Protein AF-0000000084336045 (afdb_homodimer)

pLDDT: mean 86.1, std 11.25, range [41.09, 97.94]

Organism: NCBI:txid1302689

Solvent-accessible surface area (backbone atoms only — not comparable to full-atom values): 31825 Å² total; per-residue (Å²): 137,50,75,64,51,48,49,53,50,50,34,26,65,73,60,34,27,59,60,56,19,11,59,72,66,72,50,53,43,67,58,47,51,48,48,50,49,48,50,22,60,73,71,69,41,64,38,61,44,76,53,103,82,46,47,42,69,30,74,57,23,50,52,48,48,51,47,45,40,50,47,52,50,49,50,53,40,48,52,51,57,68,65,42,56,100,59,67,51,50,79,46,38,34,30,22,31,60,71,47,48,38,71,44,40,46,60,52,52,55,54,44,44,71,78,34,69,56,38,48,77,42,75,44,67,46,48,52,68,58,40,54,48,29,34,75,58,61,72,21,61,27,28,45,35,66,59,80,77,93,48,91,55,52,39,74,42,76,59,45,80,40,47,34,22,38,35,32,16,57,86,42,70,53,69,73,56,46,73,67,39,88,72,25,37,34,42,32,52,56,90,72,37,67,48,41,55,48,45,54,50,52,36,47,75,72,69,48,84,71,64,44,79,46,68,41,76,31,70,62,31,40,49,43,33,20,43,66,49,65,25,33,36,48,46,51,44,65,58,40,64,72,73,43,62,89,48,57,58,38,77,40,83,52,57,70,86,79,13,51,47,41,36,24,41,33,32,64,57,80,54,89,72,47,69,54,54,48,57,56,52,44,54,54,34,72,87,42,15,71,75,68,68,73,104,138,50,76,64,52,49,49,52,50,48,34,25,66,72,60,35,26,58,60,55,19,10,59,74,65,71,49,52,42,67,55,48,53,49,48,49,50,49,52,20,59,73,71,70,42,65,38,61,44,77,53,103,82,48,48,42,69,29,72,58,23,50,52,48,49,53,46,45,40,50,47,51,50,49,50,51,40,48,50,52,58,66,65,44,55,100,58,64,51,49,78,44,39,35,29,22,30,60,71,48,46,41,72,44,40,48,60,51,52,54,53,45,44,70,76,33,66,54,39,48,78,44,75,44,67,47,47,53,69,59,39,53,49,29,35,75,60,60,72,21,61,25,26,44,36,66,58,81,78,91,48,92,56,52,42,74,42,76,59,46,82,39,48,34,23,38,35,34,17,57,86,43,69,53,70,74,56,46,72,66,38,89,72,25,36,36,40,31,53,56,92,73,38,66,48,42,53,47,44,53,52,52,36,46,76,71,70,48,84,72,62,43,79,46,70,41,77,32,70,63,32,41,50,42,33,20,43,68,49,65,24,33,36,48,47,51,44,65,57,41,64,74,74,45,62,89,48,57,59,38,80,40,83,53,58,70,86,77,12,50,45,40,37,23,41,35,32,64,58,81,52,90,72,45,69,54,54,50,57,57,52,45,55,54,32,71,84,41,17,71,74,68,67,74,106

Radius of gyration: 26.98 Å; Cα contacts (8 Å, |Δi|>4): 983; chains: 2; bounding box: 58×77×70 Å

InterPro domains:
  IPR000847 LysR, HTH, N-terminal domain [PF00126] (4-62)
  IPR000847 LysR, HTH, N-terminal domain [PR00039] (18-29)
  IPR000847 LysR, HTH, N-terminal domain [PR00039] (29-39)
  IPR000847 LysR, HTH, N-terminal domain [PR00039] (39-50)
  IPR000847 LysR, HTH, N-terminal domain [PS50931] (1-58)
  IPR005119 LysR, substrate-binding [PF03466] (89-283)
  IPR036388 Winged helix-like DNA-binding domain superfam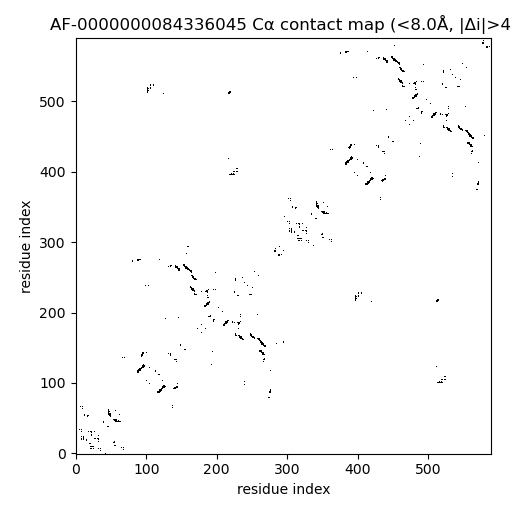ily [G3DSA:1.10.10.10] (1-88)
  IPR036390 Winged helix DNA-binding domain superfamily [SSF46785] (1-110)

Foldseek 3Di:
DDLLLLQLLVLCAVVQDLCRSCVVSVHHSVVSVVSQVVVCVVVVHHQWDDDPVTTHGDPVVVVSLLVNLVVVVVVQQCVCVVVDDVAAAEEAEEEEADVCVVPAVVVVVVVCCVVHVRYHYHYDHDFQVVRVVCQSSNVHQKYKHWDDDDDPQKDKDWFDKFFKWKKAFLPDDDPVVLLPDVAAEEEEADPRHPFVVLVCVVNVVVVHNGHHYDHDDDPVVRLVCRNVGNHMGMDTPCCCVPPPVVGRMDIHGDDPVSTMIIIMMMGGRVDDDRPSVVVSVVCRPPVNVVVPVSD/DDLLLLQLLVLCAVVQDLCRSCVVSVHHSVVSVVSQVVVCVVVVHHQWDDDPVTTHGDPVVVVSLLVNLVVVVVVQLCVCVVVDDVAAAEEAEEEEADVCVVPAVVVVVVVCCVVHVRYHYHYDHDFQVVRVVCQSSNVHQKYKHWDDDDDPQKDKDWFDKFFKWKKAFLPDDDPVVLLPDVAAEEEEADPRHPFVVLVCVVNVVVVHNGHHYDHDDDPVVRLVCRNVGNHMGMDTPCCCVPPPVVGRMDTHGDDPVSTMIIIMMMGGRVDDDRPSVVVSVVCRPPVNVVVPVSD

Nearest PDB structures (foldseek):
  5tpi-assembly1_A-2  TM=8.859E-01  e=1.187E-18  Klebsiella pneumoniae subsp. pneumoniae MGH 78578
  5y2v-assembly1_C  TM=5.532E-01  e=4.255E-21  Synechocystis sp. PCC 6803 substr. Kazusa
  3k1n-assembly1_A  TM=5.751E-01  e=1.312E-20  Acinetobacter baylyi ADP1
  3k1m-assembly1_B  TM=5.662E-01  e=1.329E-19  Acinetobacter baylyi ADP1
  6l33-assembly2_C  TM=7.704E-01  e=1.468E-11  Pseudomonas aeruginosa

Structure (mmCIF, N/CA/C/O backbone):
data_AF-0000000084336045-model_v1
#
loop_
_entity.id
_entity.type
_entity.pdbx_description
1 polymer 'HTH lysR-type domain-containing protein'
#
loop_
_atom_site.group_PDB
_atom_site.id
_atom_site.type_symbol
_atom_site.label_atom_id
_atom_site.label_alt_id
_atom_site.label_comp_id
_atom_site.label_asym_id
_atom_site.label_entity_id
_atom_site.label_seq_id
_atom_site.pdbx_PDB_ins_code
_atom_site.Cartn_x
_atom_site.Cartn_y
_atom_site.Cartn_z
_atom_site.occupancy
_atom_site.B_iso_or_equiv
_atom_site.auth_seq_id
_atom_site.auth_comp_id
_atom_site.auth_asym_id
_atom_site.auth_atom_id
_atom_site.pdbx_PDB_model_num
ATOM 1 N N . MET A 1 1 ? 16.078 15.875 35.781 1 68.75 1 MET A N 1
ATOM 2 C CA . MET A 1 1 ? 15.703 15.586 34.406 1 68.75 1 MET A CA 1
ATOM 3 C C . MET A 1 1 ? 15.703 16.859 33.562 1 68.75 1 MET A C 1
ATOM 5 O O . MET A 1 1 ? 15.25 17.906 34 1 68.75 1 MET A O 1
ATOM 9 N N . ASN A 1 2 ? 16.453 16.859 32.562 1 67.81 2 ASN A N 1
ATOM 10 C CA . ASN A 1 2 ? 16.406 17.984 31.625 1 67.81 2 ASN A CA 1
ATOM 11 C C . ASN A 1 2 ? 15.984 17.531 30.219 1 67.81 2 ASN A C 1
ATOM 13 O O . ASN A 1 2 ? 15.742 16.344 29.984 1 67.81 2 ASN A O 1
ATOM 17 N N . THR A 1 3 ? 15.789 18.562 29.359 1 73.56 3 THR A N 1
ATOM 18 C CA . THR A 1 3 ? 15.273 18.266 28.031 1 73.56 3 THR A CA 1
ATOM 19 C C . THR A 1 3 ? 16.203 17.328 27.266 1 73.56 3 THR A C 1
ATOM 21 O O . THR A 1 3 ? 15.758 16.531 26.438 1 73.56 3 THR A O 1
ATOM 24 N N . ASN A 1 4 ? 17.406 17.453 27.641 1 77.62 4 ASN A N 1
ATOM 25 C CA . ASN A 1 4 ? 18.375 16.578 26.984 1 77.62 4 ASN A CA 1
ATOM 26 C C . ASN A 1 4 ? 18.203 15.125 27.422 1 77.62 4 ASN A C 1
ATOM 28 O O . ASN A 1 4 ? 18.375 14.211 26.625 1 77.62 4 ASN A O 1
ATOM 32 N N . ASP A 1 5 ? 17.891 14.984 28.672 1 80.88 5 ASP A N 1
ATOM 33 C CA . ASP A 1 5 ? 17.625 13.641 29.172 1 80.88 5 ASP A CA 1
ATOM 34 C C . ASP A 1 5 ? 16.484 12.984 28.422 1 80.88 5 ASP A C 1
ATOM 36 O O . ASP A 1 5 ? 16.547 11.805 28.078 1 80.88 5 ASP A O 1
ATOM 40 N N . LEU A 1 6 ? 15.539 13.766 28.156 1 82.38 6 LEU A N 1
ATOM 41 C CA . LEU A 1 6 ? 14.367 13.25 27.453 1 82.38 6 LEU A CA 1
ATOM 42 C C . LEU A 1 6 ? 14.719 12.898 26.016 1 82.38 6 LEU A C 1
ATOM 44 O O . LEU A 1 6 ? 14.227 11.906 25.469 1 82.38 6 LEU A O 1
ATOM 48 N N . LYS A 1 7 ? 15.555 13.633 25.469 1 84.56 7 LYS A N 1
ATOM 49 C CA . LYS A 1 7 ? 16 13.352 24.109 1 84.56 7 LYS A CA 1
ATOM 50 C C . LYS A 1 7 ? 16.797 12.047 24.047 1 84.56 7 LYS A C 1
ATOM 52 O O . LYS A 1 7 ? 16.641 11.266 23.109 1 84.56 7 LYS A O 1
ATOM 57 N N . ILE A 1 8 ? 17.625 11.914 25.016 1 86.44 8 ILE A N 1
ATOM 58 C CA . ILE A 1 8 ? 18.422 10.688 25.109 1 86.44 8 ILE A CA 1
ATOM 59 C C . ILE A 1 8 ? 17.484 9.484 25.25 1 86.44 8 ILE A C 1
ATOM 61 O O . ILE A 1 8 ? 17.656 8.469 24.578 1 86.44 8 ILE A O 1
ATOM 65 N N . PHE A 1 9 ? 16.5 9.641 26.062 1 90.25 9 PHE A N 1
ATOM 66 C CA . PHE A 1 9 ? 15.492 8.609 26.297 1 90.25 9 PHE A CA 1
ATOM 67 C C . PHE A 1 9 ? 14.781 8.258 24.984 1 90.25 9 PHE A C 1
ATOM 69 O O . PHE A 1 9 ? 14.641 7.078 24.656 1 90.25 9 PHE A O 1
ATOM 76 N N . GLU A 1 10 ? 14.398 9.219 24.312 1 87.12 10 GLU A N 1
ATOM 77 C CA . GLU A 1 10 ? 13.711 9.016 23.047 1 87.12 10 GLU A CA 1
ATOM 78 C C . GLU A 1 10 ? 14.609 8.32 22.031 1 87.12 10 GLU A C 1
ATOM 80 O O . GLU A 1 10 ? 14.156 7.461 21.266 1 87.12 10 GLU A O 1
ATOM 85 N N . ALA A 1 11 ? 15.812 8.695 22 1 88.31 11 ALA A N 1
ATOM 86 C CA . ALA A 1 11 ? 16.781 8.102 21.078 1 88.31 11 ALA A CA 1
ATOM 87 C C . ALA A 1 11 ? 16.953 6.609 21.328 1 88.31 11 ALA A C 1
ATOM 89 O O . ALA A 1 11 ? 17.016 5.812 20.391 1 88.31 11 ALA A O 1
ATOM 90 N N . VAL A 1 12 ? 16.969 6.309 22.562 1 90.75 12 VAL A N 1
ATOM 91 C CA . VAL A 1 12 ? 17.109 4.898 22.922 1 90.75 12 VAL A CA 1
ATOM 92 C C . VAL A 1 12 ? 15.852 4.141 22.516 1 90.75 12 VAL A C 1
ATOM 94 O O . VAL A 1 12 ? 15.93 3.053 21.938 1 90.75 12 VAL A O 1
ATOM 97 N N . ALA A 1 13 ? 14.758 4.727 22.781 1 89 13 ALA A N 1
ATOM 98 C CA . ALA A 1 13 ? 13.477 4.09 22.484 1 89 13 ALA A CA 1
ATOM 99 C C . ALA A 1 13 ? 13.305 3.875 20.984 1 89 13 ALA A C 1
ATOM 101 O O . ALA A 1 13 ? 12.828 2.824 20.547 1 89 13 ALA A O 1
ATOM 102 N N . THR A 1 14 ? 13.672 4.859 20.266 1 84.81 14 THR A N 1
ATOM 103 C CA . THR A 1 14 ? 13.5 4.844 18.828 1 84.81 14 THR A CA 1
ATOM 104 C C . THR A 1 14 ? 14.484 3.879 18.172 1 84.81 14 THR A C 1
ATOM 106 O O . THR A 1 14 ? 14.125 3.127 17.266 1 84.81 14 THR A O 1
ATOM 109 N N . SER A 1 15 ? 15.68 3.863 18.688 1 85.31 15 SER A N 1
ATOM 110 C CA . SER A 1 15 ? 16.734 3.068 18.062 1 85.31 15 SER A CA 1
ATOM 111 C C . SER A 1 15 ? 16.734 1.641 18.594 1 85.31 15 SER A C 1
ATOM 113 O O . SER A 1 15 ? 17.312 0.742 17.969 1 85.31 15 SER A O 1
ATOM 115 N N . GLY A 1 16 ? 16.156 1.485 19.734 1 88.19 16 GLY A N 1
ATOM 116 C CA . GLY A 1 16 ? 16.156 0.189 20.391 1 88.19 16 GLY A CA 1
ATOM 117 C C . GLY A 1 16 ? 17.531 -0.244 20.859 1 88.19 16 GLY A C 1
ATOM 118 O O . GLY A 1 16 ? 17.781 -1.439 21.016 1 88.19 16 GLY A O 1
ATOM 119 N N . SER A 1 17 ? 18.422 0.694 20.891 1 89.69 17 SER A N 1
ATOM 120 C CA . SER A 1 17 ? 19.797 0.393 21.266 1 89.69 17 SER A CA 1
ATOM 121 C C . SER A 1 17 ? 20.453 1.573 21.969 1 89.69 17 SER A C 1
ATOM 123 O O . SER A 1 17 ? 20.328 2.717 21.531 1 89.69 17 SER A O 1
ATOM 125 N N . PHE A 1 18 ? 21.203 1.183 23.016 1 89.94 18 PHE A N 1
ATOM 126 C CA . PHE A 1 18 ? 21.906 2.217 23.766 1 89.94 18 PHE A CA 1
ATOM 127 C C . PHE A 1 18 ? 23.094 2.74 22.969 1 89.94 18 PHE A C 1
ATOM 129 O O . PHE A 1 18 ? 23.375 3.939 22.984 1 89.94 18 PHE A O 1
ATOM 136 N N . THR A 1 19 ? 23.625 1.823 22.25 1 89.06 19 THR A N 1
ATOM 137 C CA . THR A 1 19 ? 24.781 2.205 21.453 1 89.06 19 THR A CA 1
ATOM 138 C C . THR A 1 19 ? 24.375 3.08 20.281 1 89.06 19 THR A C 1
ATOM 140 O O . THR A 1 19 ? 25.016 4.098 20 1 89.06 19 THR A O 1
ATOM 143 N N . LYS A 1 20 ? 23.328 2.734 19.672 1 89.44 20 LYS A N 1
ATOM 144 C CA . LYS A 1 20 ? 22.844 3.514 18.547 1 89.44 20 LYS A CA 1
ATOM 145 C C . LYS A 1 20 ? 22.344 4.887 18.984 1 89.44 20 LYS A C 1
ATOM 147 O O . LYS A 1 20 ? 22.547 5.883 18.281 1 89.44 20 LYS A O 1
ATOM 152 N N . ALA A 1 21 ? 21.781 4.836 20.062 1 91.12 21 ALA A N 1
ATOM 153 C CA . ALA A 1 21 ? 21.297 6.098 20.609 1 91.12 21 ALA A CA 1
ATOM 154 C C . ALA A 1 21 ? 22.453 7.039 20.922 1 91.12 21 ALA A C 1
ATOM 156 O O . ALA A 1 21 ? 22.359 8.242 20.688 1 91.12 21 ALA A O 1
ATOM 157 N N . ALA A 1 22 ? 23.516 6.516 21.406 1 90.94 22 ALA A N 1
ATOM 158 C CA . ALA A 1 22 ? 24.688 7.324 21.703 1 90.94 22 ALA A CA 1
ATOM 159 C C . ALA A 1 22 ? 25.25 7.977 20.453 1 90.94 22 ALA A C 1
ATOM 161 O O . ALA A 1 22 ? 25.562 9.172 20.438 1 90.94 22 ALA A O 1
ATOM 162 N N . ALA A 1 23 ? 25.281 7.219 19.469 1 88 23 ALA A N 1
ATOM 163 C CA . ALA A 1 23 ? 25.766 7.73 18.188 1 88 23 ALA A CA 1
ATOM 164 C C . ALA A 1 23 ? 24.859 8.844 17.672 1 88 23 ALA A C 1
ATOM 166 O O . ALA A 1 23 ? 25.328 9.898 17.25 1 88 23 ALA A O 1
ATOM 167 N N . ALA A 1 24 ? 23.625 8.641 17.859 1 83.88 24 ALA A N 1
ATOM 168 C CA . ALA A 1 24 ? 22.641 9.594 17.359 1 83.88 24 ALA A CA 1
ATOM 169 C C . ALA A 1 24 ? 22.688 10.898 18.172 1 83.88 24 ALA A C 1
ATOM 171 O O . ALA A 1 24 ? 22.438 11.977 17.625 1 83.88 24 ALA A O 1
ATOM 172 N N . MET A 1 25 ? 23.047 10.758 19.312 1 85.44 25 MET A N 1
ATOM 173 C CA . MET A 1 25 ? 23.031 11.906 20.219 1 85.44 25 MET A CA 1
ATOM 174 C C . MET A 1 25 ? 24.422 12.523 20.328 1 85.44 25 MET A C 1
ATOM 176 O O . MET A 1 25 ? 24.641 13.445 21.125 1 85.44 25 MET A O 1
ATOM 180 N N . PHE A 1 26 ? 25.281 11.906 19.516 1 88.19 26 PHE A N 1
ATOM 181 C CA . PHE A 1 26 ? 26.656 12.391 19.484 1 88.19 26 PHE A CA 1
ATOM 182 C C . PHE A 1 26 ? 27.266 12.367 20.875 1 88.19 26 PHE A C 1
ATOM 184 O O . PHE A 1 26 ? 27.844 13.359 21.312 1 88.19 26 PHE A O 1
ATOM 191 N N . THR A 1 27 ? 27.109 11.312 21.531 1 88.12 27 THR A N 1
ATOM 192 C CA . THR A 1 27 ? 27.672 11.109 22.859 1 88.12 27 THR A CA 1
ATOM 193 C C . THR A 1 27 ? 28.156 9.672 23.016 1 88.12 27 THR A C 1
ATOM 195 O O . THR A 1 27 ? 28.219 8.914 22.047 1 88.12 27 THR A O 1
ATOM 198 N N . VAL A 1 28 ? 28.734 9.391 24.156 1 87.94 28 VAL A N 1
ATOM 199 C CA . VAL A 1 28 ? 29.25 8.047 24.422 1 87.94 28 VAL A CA 1
ATOM 200 C C . VAL A 1 28 ? 28.172 7.211 25.109 1 87.94 28 VAL A C 1
ATOM 202 O O . VAL A 1 28 ? 27.297 7.75 25.797 1 87.94 28 VAL A O 1
ATOM 205 N N . GLN A 1 29 ? 28.234 5.91 24.891 1 91.06 29 GLN A N 1
ATOM 206 C CA . GLN A 1 29 ? 27.234 4.984 25.406 1 91.06 29 GLN A CA 1
ATOM 207 C C . GLN A 1 29 ? 27.141 5.059 26.922 1 91.06 29 GLN A C 1
ATOM 209 O O . GLN A 1 29 ? 26.047 4.934 27.5 1 91.06 29 GLN A O 1
ATOM 214 N N . SER A 1 30 ? 28.219 5.258 27.547 1 91.38 30 SER A N 1
ATOM 215 C CA . SER A 1 30 ? 28.219 5.352 29 1 91.38 30 SER A CA 1
ATOM 216 C C . SER A 1 30 ? 27.359 6.516 29.484 1 91.38 30 SER A C 1
ATOM 218 O O . SER A 1 30 ? 26.688 6.406 30.516 1 91.38 30 SER A O 1
ATOM 220 N N . ASN A 1 31 ? 27.469 7.551 28.781 1 88.69 31 ASN A N 1
ATOM 221 C CA . ASN A 1 31 ? 26.641 8.703 29.109 1 88.69 31 ASN A CA 1
ATOM 222 C C . ASN A 1 31 ? 25.156 8.398 28.953 1 88.69 31 ASN A C 1
ATOM 224 O O . ASN A 1 31 ? 24.344 8.75 29.812 1 88.69 31 ASN A O 1
ATOM 228 N N . VAL A 1 32 ? 24.828 7.742 27.875 1 92.69 32 VAL A N 1
ATOM 229 C CA . VAL A 1 32 ? 23.453 7.359 27.609 1 92.69 32 VAL A CA 1
ATOM 230 C C . VAL A 1 32 ? 22.953 6.445 28.734 1 92.69 32 VAL A C 1
ATOM 232 O O . VAL A 1 32 ? 21.859 6.645 29.266 1 92.69 32 VAL A O 1
ATOM 235 N N . THR A 1 33 ? 23.734 5.508 29.109 1 91.5 33 THR A N 1
ATOM 236 C CA . THR A 1 33 ? 23.391 4.559 30.172 1 91.5 33 THR A CA 1
ATOM 237 C C . THR A 1 33 ? 23.172 5.277 31.5 1 91.5 33 THR A C 1
ATOM 239 O O . THR A 1 33 ? 22.188 5.023 32.188 1 91.5 33 THR A O 1
ATOM 242 N N . ALA A 1 34 ? 24.047 6.16 31.781 1 90.94 34 ALA A N 1
ATOM 243 C CA . ALA A 1 34 ? 23.984 6.906 33.031 1 90.94 34 ALA A CA 1
ATOM 244 C C . ALA A 1 34 ? 22.734 7.773 33.094 1 90.94 34 ALA A C 1
ATOM 246 O O . ALA A 1 34 ? 22.062 7.848 34.125 1 90.94 34 ALA A O 1
ATOM 247 N N . ARG A 1 35 ? 22.531 8.414 32.031 1 90.25 35 ARG A N 1
ATOM 248 C CA . ARG A 1 35 ? 21.391 9.312 31.969 1 90.25 35 ARG A CA 1
ATOM 249 C C . ARG A 1 35 ? 20.078 8.539 32.094 1 90.25 35 ARG A C 1
ATOM 251 O O . ARG A 1 35 ? 19.141 8.984 32.75 1 90.25 35 ARG A O 1
ATOM 258 N N . ILE A 1 36 ? 20.016 7.418 31.453 1 92.44 36 ILE A N 1
ATOM 259 C CA . ILE A 1 36 ? 18.828 6.582 31.531 1 92.44 36 ILE A CA 1
ATOM 260 C C . ILE A 1 36 ? 18.641 6.086 32.969 1 92.44 36 ILE A C 1
ATOM 262 O O . ILE A 1 36 ? 17.531 6.082 33.5 1 92.44 36 ILE A O 1
ATOM 266 N N . LYS A 1 37 ? 19.688 5.68 33.531 1 90.31 37 LYS A N 1
ATOM 267 C CA . LYS A 1 37 ? 19.625 5.246 34.906 1 90.31 37 LYS A CA 1
ATOM 268 C C . LYS A 1 37 ? 19.141 6.367 35.812 1 90.31 37 LYS A C 1
ATOM 270 O O . LYS A 1 37 ? 18.328 6.137 36.719 1 90.31 37 LYS A O 1
ATOM 275 N N . SER A 1 38 ? 19.672 7.484 35.594 1 87.44 38 SER A N 1
ATOM 276 C CA . SER A 1 38 ? 19.25 8.648 36.375 1 87.44 38 SER A CA 1
ATOM 277 C C . SER A 1 38 ? 17.75 8.906 36.188 1 87.44 38 SER A C 1
ATOM 279 O O . SER A 1 38 ? 17.062 9.188 37.188 1 87.44 38 SER A O 1
ATOM 281 N N . LEU A 1 39 ? 17.266 8.867 35.031 1 87 39 LEU A N 1
ATOM 282 C CA . LEU A 1 39 ? 15.852 9.047 34.75 1 87 39 LEU A CA 1
ATOM 283 C C . LEU A 1 39 ? 15.023 7.98 35.469 1 87 39 LEU A C 1
ATOM 285 O O . LEU A 1 39 ? 13.977 8.281 36.031 1 87 39 LEU A O 1
ATOM 289 N N . GLU A 1 40 ? 15.516 6.738 35.406 1 89.56 40 GLU A N 1
ATOM 290 C CA . GLU A 1 40 ? 14.812 5.637 36.062 1 89.56 40 GLU A CA 1
ATOM 291 C C . GLU A 1 40 ? 14.758 5.836 37.594 1 89.56 40 GLU A C 1
ATOM 293 O O . GLU A 1 40 ? 13.742 5.551 38.219 1 89.56 40 GLU A O 1
ATOM 298 N N . GLU A 1 41 ? 15.805 6.328 38.125 1 85.44 41 GLU A N 1
ATOM 299 C CA . GLU A 1 41 ? 15.859 6.641 39.531 1 85.44 41 GLU A CA 1
ATOM 300 C C . GLU A 1 41 ? 14.898 7.773 39.875 1 85.44 41 GLU A C 1
ATOM 302 O O . GLU A 1 41 ? 14.18 7.699 40.906 1 85.44 41 GLU A O 1
ATOM 307 N N . GLU A 1 42 ? 14.961 8.742 39.094 1 83.12 42 GLU A N 1
ATOM 308 C CA . GLU A 1 42 ? 14.102 9.891 39.344 1 83.12 42 GLU A CA 1
ATOM 309 C C . GLU A 1 42 ? 12.625 9.492 39.281 1 83.12 42 GLU A C 1
ATOM 311 O O . GLU A 1 42 ? 11.836 9.945 40.125 1 83.12 42 GLU A O 1
ATOM 316 N N . PHE A 1 43 ? 12.273 8.68 38.375 1 84.38 43 PHE A N 1
ATOM 317 C CA . PHE A 1 43 ? 10.883 8.305 38.188 1 84.38 43 PHE A CA 1
ATOM 318 C C . PHE A 1 43 ? 10.539 7.066 39 1 84.38 43 PHE A C 1
ATOM 320 O O . PHE A 1 43 ? 9.367 6.691 39.094 1 84.38 43 PHE A O 1
ATOM 327 N N . GLY A 1 44 ? 11.516 6.422 39.531 1 85.19 44 GLY A N 1
ATOM 328 C CA . GLY A 1 44 ? 11.328 5.316 40.438 1 85.19 44 GLY A CA 1
ATOM 329 C C . GLY A 1 44 ? 10.938 4.023 39.75 1 85.19 44 GLY A C 1
ATOM 330 O O . GLY A 1 44 ? 10.289 3.162 40.344 1 85.19 44 GLY A O 1
ATOM 331 N N . THR A 1 45 ? 11.164 4.004 38.469 1 85.25 45 THR A N 1
ATOM 332 C CA . THR A 1 45 ? 10.82 2.807 37.719 1 85.25 45 THR A CA 1
ATOM 333 C C . THR A 1 45 ? 11.797 2.598 36.562 1 85.25 45 THR A C 1
ATOM 335 O O . THR A 1 45 ? 12.438 3.545 36.094 1 85.25 45 THR A O 1
ATOM 338 N N . GLU A 1 46 ? 11.906 1.332 36.188 1 90.31 46 GLU A N 1
ATOM 339 C CA . GLU A 1 46 ? 12.68 1.046 35 1 90.31 46 GLU A CA 1
ATOM 340 C C . GLU A 1 46 ? 11.93 1.485 33.719 1 90.31 46 GLU A C 1
ATOM 342 O O . GLU A 1 46 ? 10.711 1.328 33.656 1 90.31 46 GLU A O 1
ATOM 347 N N . LEU A 1 47 ? 12.711 2.061 32.844 1 91.12 47 LEU A N 1
ATOM 348 C CA . LEU A 1 47 ? 12.094 2.596 31.641 1 91.12 47 LEU A CA 1
ATOM 349 C C . LEU A 1 47 ? 12.305 1.651 30.469 1 91.12 47 LEU A C 1
ATOM 351 O O . LEU A 1 47 ? 11.57 1.707 29.484 1 91.12 47 LEU A O 1
ATOM 355 N N . PHE A 1 48 ? 13.359 0.838 30.594 1 92.81 48 PHE A N 1
ATOM 356 C CA . PHE A 1 48 ? 13.672 -0.121 29.547 1 92.81 48 PHE A CA 1
ATOM 357 C C . PHE A 1 48 ? 13.859 -1.518 30.125 1 92.81 48 PHE A C 1
ATOM 359 O O . PHE A 1 48 ? 14.367 -1.671 31.234 1 92.81 48 PHE A O 1
ATOM 366 N N . THR A 1 49 ? 13.281 -2.482 29.359 1 87.25 49 THR A N 1
ATOM 367 C CA . THR A 1 49 ? 13.711 -3.855 29.578 1 87.25 49 THR A CA 1
ATOM 368 C C . THR A 1 49 ? 14.906 -4.195 28.688 1 87.25 49 THR A C 1
ATOM 370 O O . THR A 1 49 ? 14.922 -3.861 27.516 1 87.25 49 THR A O 1
ATOM 373 N N . ARG A 1 50 ? 15.922 -4.574 29.359 1 78 50 ARG A N 1
ATOM 374 C CA . ARG A 1 50 ? 17.141 -4.891 28.641 1 78 50 ARG A CA 1
ATOM 375 C C . ARG A 1 50 ? 17.406 -6.391 28.641 1 78 50 ARG A C 1
ATOM 377 O O . ARG A 1 50 ? 17.469 -7.016 29.703 1 78 50 ARG A O 1
ATOM 384 N N . THR A 1 51 ? 17.078 -6.949 27.562 1 68.69 51 THR A N 1
ATOM 385 C CA . THR A 1 51 ? 17.547 -8.32 27.406 1 68.69 51 THR A CA 1
ATOM 386 C C . THR A 1 51 ? 18.781 -8.367 26.516 1 68.69 51 THR A C 1
ATOM 388 O O . THR A 1 51 ? 19.203 -7.34 25.984 1 68.69 51 THR A O 1
ATOM 391 N N . SER A 1 52 ? 19.609 -9.477 26.469 1 64 52 SER A N 1
ATOM 392 C CA . SER A 1 52 ? 20.812 -9.625 25.656 1 64 52 SER A CA 1
ATOM 393 C C . SER A 1 52 ? 20.531 -9.266 24.203 1 64 52 SER A C 1
ATOM 395 O O . SER A 1 52 ? 21.453 -8.891 23.453 1 64 52 SER A O 1
ATOM 397 N N . ARG A 1 53 ? 19.328 -9.117 23.812 1 61.47 53 ARG A N 1
ATOM 398 C CA . ARG A 1 53 ? 19.078 -9.039 22.375 1 61.47 53 ARG A CA 1
ATOM 399 C C . ARG A 1 53 ? 18.219 -7.832 22.031 1 61.47 53 ARG A C 1
ATOM 401 O O . ARG A 1 53 ? 18.219 -7.359 20.891 1 61.47 53 ARG A O 1
ATOM 408 N N . LYS A 1 54 ? 17.453 -7.352 23.031 1 76.06 54 LYS A N 1
ATOM 409 C CA . LYS A 1 54 ? 16.516 -6.301 22.625 1 76.06 54 LYS A CA 1
ATOM 410 C C . LYS A 1 54 ? 16.312 -5.293 23.75 1 76.06 54 LYS A C 1
ATOM 412 O O . LYS A 1 54 ? 16.297 -5.656 24.922 1 76.06 54 LYS A O 1
ATOM 417 N N . VAL A 1 55 ? 16.359 -4.008 23.453 1 84.56 55 VAL A N 1
ATOM 418 C CA . VAL A 1 55 ? 15.961 -2.91 24.328 1 84.56 55 VAL A CA 1
ATOM 419 C C . VAL A 1 55 ? 14.539 -2.475 23.984 1 84.56 55 VAL A C 1
ATOM 421 O O . VAL A 1 55 ? 14.25 -2.096 22.859 1 84.56 55 VAL A O 1
ATOM 424 N N . GLU A 1 56 ? 13.648 -2.723 24.984 1 88.75 56 GLU A N 1
ATOM 425 C CA . GLU A 1 56 ? 12.25 -2.346 24.781 1 88.75 56 GLU A CA 1
ATOM 426 C C . GLU A 1 56 ? 11.734 -1.481 25.922 1 88.75 56 GLU A C 1
ATOM 428 O O . GLU A 1 56 ? 12.203 -1.599 27.062 1 88.75 56 GLU A O 1
ATOM 433 N N . LEU A 1 57 ? 10.773 -0.681 25.594 1 87.25 57 LEU A N 1
ATOM 434 C CA . LEU A 1 57 ? 10.164 0.179 26.609 1 87.25 57 LEU A CA 1
ATOM 435 C C . LEU A 1 57 ? 9.344 -0.643 27.594 1 87.25 57 LEU A C 1
ATOM 437 O O . LEU A 1 57 ? 8.648 -1.581 27.203 1 87.25 57 LEU A O 1
ATOM 441 N N . THR A 1 58 ? 9.484 -0.348 28.875 1 86.12 58 THR A N 1
ATOM 442 C CA . THR A 1 58 ? 8.562 -0.83 29.906 1 86.12 58 THR A CA 1
ATOM 443 C C . THR A 1 58 ? 7.258 -0.032 29.859 1 86.12 58 THR A C 1
ATOM 445 O O . THR A 1 58 ? 7.102 0.875 29.047 1 86.12 58 THR A O 1
ATOM 448 N N . GLU A 1 59 ? 6.285 -0.36 30.703 1 80.62 59 GLU A N 1
ATOM 449 C CA . GLU A 1 59 ? 5.074 0.442 30.844 1 80.62 59 GLU A CA 1
ATOM 450 C C . GLU A 1 59 ? 5.398 1.874 31.25 1 80.62 59 GLU A C 1
ATOM 452 O O . GLU A 1 59 ? 4.82 2.826 30.734 1 80.62 59 GLU A O 1
ATOM 457 N N . GLY A 1 60 ? 6.227 1.908 32.188 1 83.94 60 GLY A N 1
ATOM 458 C CA . GLY A 1 60 ? 6.703 3.227 32.594 1 83.94 60 GLY A CA 1
ATOM 459 C C . GLY A 1 60 ? 7.398 3.965 31.453 1 83.94 60 GLY A C 1
ATOM 460 O O . GLY A 1 60 ? 7.207 5.172 31.297 1 83.94 60 GLY A O 1
ATOM 461 N N . GLY A 1 61 ? 8.164 3.211 30.734 1 87.25 61 GLY A N 1
ATOM 462 C CA . GLY A 1 61 ? 8.82 3.789 29.578 1 87.25 61 GLY A CA 1
ATOM 463 C C . GLY A 1 61 ? 7.848 4.293 28.516 1 87.25 61 GLY A C 1
ATOM 464 O O . GLY A 1 61 ? 8.047 5.367 27.953 1 87.25 61 GLY A O 1
ATOM 465 N N . GLN A 1 62 ? 6.82 3.629 28.359 1 82.81 62 GLN A N 1
ATOM 466 C CA . GLN A 1 62 ? 5.785 4.035 27.406 1 82.81 62 GLN A CA 1
ATOM 467 C C . GLN A 1 62 ? 5.102 5.32 27.859 1 82.81 62 GLN A C 1
ATOM 469 O O . GLN A 1 62 ? 4.844 6.215 27.047 1 82.81 62 GLN A O 1
ATOM 474 N N . THR A 1 63 ? 4.859 5.375 29.109 1 78 63 THR A N 1
ATOM 475 C CA . THR A 1 63 ? 4.246 6.57 29.672 1 78 63 THR A CA 1
ATOM 476 C C . THR A 1 63 ? 5.16 7.781 29.516 1 78 63 THR A C 1
ATOM 478 O O . THR A 1 63 ? 4.719 8.844 29.078 1 78 63 THR A O 1
ATOM 481 N N . LEU A 1 64 ? 6.371 7.57 29.844 1 81.06 64 LEU A N 1
ATOM 482 C CA . LEU A 1 64 ? 7.312 8.68 29.703 1 81.06 64 LEU A CA 1
ATOM 483 C C . LEU A 1 64 ? 7.445 9.102 28.234 1 81.06 64 LEU A C 1
ATOM 485 O O . LEU A 1 64 ? 7.57 10.289 27.938 1 81.06 64 LEU A O 1
ATOM 489 N N . MET A 1 65 ? 7.395 8.133 27.391 1 82.5 65 MET A N 1
ATOM 490 C CA . MET A 1 65 ? 7.492 8.43 25.969 1 82.5 65 MET A CA 1
ATOM 491 C C . MET A 1 65 ? 6.359 9.344 25.516 1 82.5 65 MET A C 1
ATOM 493 O O . MET A 1 65 ? 6.582 10.289 24.75 1 82.5 65 MET A O 1
ATOM 497 N N . GLN A 1 66 ? 5.254 9.102 26.062 1 73.25 66 GLN A N 1
ATOM 498 C CA . GLN A 1 66 ? 4.109 9.953 25.75 1 73.25 66 GLN A CA 1
ATOM 499 C C . GLN A 1 66 ? 4.344 11.383 26.219 1 73.25 66 GLN A C 1
ATOM 501 O O . GLN A 1 66 ? 4.051 12.336 25.5 1 73.25 66 GLN A O 1
ATOM 506 N N . TYR A 1 67 ? 4.898 11.469 27.328 1 71.75 67 TYR A N 1
ATOM 507 C CA . TYR A 1 67 ? 5.168 12.797 27.875 1 71.75 67 TYR A CA 1
ATOM 508 C C . TYR A 1 67 ? 6.305 13.477 27.109 1 71.75 67 TYR A C 1
ATOM 510 O O . TYR A 1 67 ? 6.273 14.688 26.891 1 71.75 67 TYR A O 1
ATOM 518 N N . CYS A 1 68 ? 7.246 12.664 26.797 1 76.75 68 CYS A N 1
ATOM 519 C CA . CYS A 1 68 ? 8.344 13.219 26 1 76.75 68 CYS A CA 1
ATOM 520 C C . CYS A 1 68 ? 7.82 13.812 24.703 1 76.75 68 CYS A C 1
ATOM 522 O O . CYS A 1 68 ? 8.219 14.914 24.312 1 76.75 68 CYS A O 1
ATOM 524 N N . LYS A 1 69 ? 6.953 13.102 24.188 1 72.62 69 LYS A N 1
ATOM 525 C CA . LYS A 1 69 ? 6.367 13.57 22.922 1 72.62 69 LYS A CA 1
ATOM 526 C C . LYS A 1 69 ? 5.582 14.859 23.141 1 72.62 69 LYS A C 1
ATOM 528 O O . LYS A 1 69 ? 5.695 15.805 22.344 1 72.62 69 LYS A O 1
ATOM 533 N N . GLN A 1 70 ? 4.898 14.867 24.203 1 69.12 70 GLN A N 1
ATOM 534 C CA . GLN A 1 70 ? 4.125 16.062 24.547 1 69.12 70 GLN A CA 1
ATOM 535 C C . GLN A 1 70 ? 5.035 17.25 24.812 1 69.12 70 GLN A C 1
ATOM 537 O O . GLN A 1 70 ? 4.785 18.359 24.312 1 69.12 70 GLN A O 1
ATOM 542 N N . ILE A 1 71 ? 6.008 17.016 25.5 1 67.56 71 ILE A N 1
ATOM 543 C CA . ILE A 1 71 ? 6.941 18.078 25.875 1 67.56 71 ILE A CA 1
ATOM 544 C C . ILE A 1 71 ? 7.676 18.562 24.625 1 67.56 71 ILE A C 1
ATOM 546 O O . ILE A 1 71 ? 7.82 19.781 24.422 1 67.56 71 ILE A O 1
ATOM 550 N N . GLY A 1 72 ? 8.125 17.609 23.953 1 68.06 72 GLY A N 1
ATOM 551 C CA . GLY A 1 72 ? 8.781 17.984 22.703 1 68.06 72 GLY A CA 1
ATOM 552 C C . GLY A 1 72 ? 7.914 18.844 21.812 1 68.06 72 GLY A C 1
ATOM 553 O O . GLY A 1 72 ? 8.383 19.844 21.25 1 68.06 72 GLY A O 1
ATOM 554 N N . HIS A 1 73 ? 6.75 18.438 21.719 1 69.69 73 HIS A N 1
ATOM 555 C CA . HIS A 1 73 ? 5.785 19.203 20.938 1 69.69 73 HIS A CA 1
ATOM 556 C C . HIS A 1 73 ? 5.598 20.609 21.5 1 69.69 73 HIS A C 1
ATOM 558 O O . HIS A 1 73 ? 5.594 21.594 20.75 1 69.69 73 HIS A O 1
ATOM 564 N N . LEU A 1 74 ? 5.504 20.672 22.734 1 64.38 74 LEU A N 1
ATOM 565 C CA . LEU A 1 74 ? 5.289 21.953 23.391 1 64.38 74 LEU A CA 1
ATOM 566 C C . LEU A 1 74 ? 6.5 22.875 23.219 1 64.38 74 LEU A C 1
ATOM 568 O O . LEU A 1 74 ? 6.355 24.062 22.984 1 64.38 74 LEU A O 1
ATOM 572 N N . VAL A 1 75 ? 7.598 22.328 23.344 1 64.38 75 VAL A N 1
ATOM 573 C CA . VAL A 1 75 ? 8.828 23.094 23.188 1 64.38 75 VAL A CA 1
ATOM 574 C C . VAL A 1 75 ? 8.93 23.609 21.75 1 64.38 75 VAL A C 1
ATOM 576 O O . VAL A 1 75 ? 9.25 24.781 21.531 1 64.38 75 VAL A O 1
ATOM 579 N N . ALA A 1 76 ? 8.68 22.766 20.844 1 65.56 76 ALA A N 1
ATOM 580 C CA . ALA A 1 76 ? 8.727 23.156 19.438 1 65.56 76 ALA A CA 1
ATOM 581 C C . ALA A 1 76 ? 7.711 24.25 19.141 1 65.56 76 ALA A C 1
ATOM 583 O O . ALA A 1 76 ? 8.008 25.219 18.422 1 65.56 76 ALA A O 1
ATOM 584 N N . GLU A 1 77 ? 6.645 24.109 19.656 1 64.62 77 GLU A N 1
ATOM 585 C CA . GLU A 1 77 ? 5.586 25.109 19.5 1 64.62 77 GLU A CA 1
ATOM 586 C C . GLU A 1 77 ? 5.984 26.438 20.109 1 64.62 77 GLU A C 1
ATOM 588 O O . GLU A 1 77 ? 5.742 27.5 19.531 1 64.62 77 GLU A O 1
ATOM 593 N N . ALA A 1 78 ? 6.461 26.344 21.281 1 61.75 78 ALA A N 1
ATOM 594 C CA . ALA A 1 78 ? 6.902 27.562 21.953 1 61.75 78 ALA A CA 1
ATOM 595 C C . ALA A 1 78 ? 7.957 28.297 21.141 1 61.75 78 ALA A C 1
ATOM 597 O O . ALA A 1 78 ? 7.887 29.516 20.984 1 61.75 78 ALA A O 1
ATOM 598 N N . LYS A 1 79 ? 8.844 27.547 20.703 1 62.88 79 LYS A N 1
ATOM 599 C CA . LYS A 1 79 ? 9.898 28.141 19.875 1 62.88 79 LYS A CA 1
ATOM 600 C C . LYS A 1 79 ? 9.305 28.812 18.641 1 62.88 79 LYS A C 1
ATOM 602 O O . LYS A 1 79 ? 9.68 29.938 18.297 1 62.88 79 LYS A O 1
ATOM 607 N N . SER A 1 80 ? 8.414 28.078 18.016 1 62.78 80 SER A N 1
ATOM 608 C CA . SER A 1 80 ? 7.777 28.594 16.812 1 62.78 80 SER A CA 1
ATOM 609 C C . SER A 1 80 ? 6.949 29.828 17.109 1 62.78 80 SER A C 1
ATOM 611 O O . SER A 1 80 ? 6.949 30.781 16.312 1 62.78 80 SER A O 1
ATOM 613 N N . ASN A 1 81 ? 6.289 29.781 18.172 1 58.78 81 ASN A N 1
ATOM 614 C CA . ASN A 1 81 ? 5.418 30.891 18.531 1 58.78 81 ASN A CA 1
ATOM 615 C C . ASN A 1 81 ? 6.223 32.094 19 1 58.78 81 ASN A C 1
ATOM 617 O O . ASN A 1 81 ? 5.812 33.25 18.766 1 58.78 81 ASN A O 1
ATOM 621 N N . ILE A 1 82 ? 7.203 31.797 19.672 1 57.41 82 ILE A N 1
ATOM 622 C CA . ILE A 1 82 ? 8.023 32.906 20.172 1 57.41 82 ILE A CA 1
ATOM 623 C C . ILE A 1 82 ? 8.789 33.531 19.016 1 57.41 82 ILE A C 1
ATOM 625 O O . ILE A 1 82 ? 8.938 34.75 18.953 1 57.41 82 ILE A O 1
ATOM 629 N N . GLN A 1 83 ? 9.352 32.656 18.266 1 53.81 83 GLN A N 1
ATOM 630 C CA . GLN A 1 83 ? 10.094 33.188 17.125 1 53.81 83 GLN A CA 1
ATOM 631 C C . GLN A 1 83 ? 9.148 33.812 16.125 1 53.81 83 GLN A C 1
ATOM 633 O O . GLN A 1 83 ? 9.594 34.469 15.164 1 53.81 83 GLN A O 1
ATOM 638 N N . SER A 1 84 ? 7.941 33.5 16.219 1 51.75 84 SER A N 1
ATOM 639 C CA . SER A 1 84 ? 6.922 33.844 15.227 1 51.75 84 SER A CA 1
ATOM 640 C C . SER A 1 84 ? 6.793 35.344 15.078 1 51.75 84 SER A C 1
ATOM 642 O O . SER A 1 84 ? 6.441 36.062 16.031 1 51.75 84 SER A O 1
ATOM 644 N N . SER A 1 85 ? 7.68 35.812 14.32 1 55 85 SER A N 1
ATOM 645 C CA . SER A 1 85 ? 7.336 36.938 13.492 1 55 85 SER A CA 1
ATOM 646 C C . SER A 1 85 ? 5.934 36.812 12.906 1 55 85 SER A C 1
ATOM 648 O O . SER A 1 85 ? 5.336 35.719 12.977 1 55 85 SER A O 1
ATOM 650 N N . THR A 1 86 ? 5.273 37.812 12.367 1 61.97 86 THR A N 1
ATOM 651 C CA . THR A 1 86 ? 4.012 37.969 11.648 1 61.97 86 THR A CA 1
ATOM 652 C C . THR A 1 86 ? 3.826 36.844 10.633 1 61.97 86 THR A C 1
ATOM 654 O O . THR A 1 86 ? 2.717 36.625 10.141 1 61.97 86 THR A O 1
ATOM 657 N N . LYS A 1 87 ? 4.922 36.094 10.414 1 73.12 87 LYS A N 1
ATOM 658 C CA . LYS A 1 87 ? 4.793 35.094 9.344 1 73.12 87 LYS A CA 1
ATOM 659 C C . LYS A 1 87 ? 4.531 33.719 9.914 1 73.12 87 LYS A C 1
ATOM 661 O O . LYS A 1 87 ? 5.152 33.312 10.898 1 73.12 87 LYS A O 1
ATOM 666 N N . ILE A 1 88 ? 3.506 33.062 9.5 1 79.88 88 ILE A N 1
ATOM 667 C CA . ILE A 1 88 ? 3.162 31.672 9.859 1 79.88 88 ILE A CA 1
ATOM 668 C C . ILE A 1 88 ? 4.176 30.719 9.25 1 79.88 88 ILE A C 1
ATOM 670 O O . ILE A 1 88 ? 4.391 30.719 8.031 1 79.88 88 ILE A O 1
ATOM 674 N N . ASN A 1 89 ? 4.906 29.984 10.094 1 77 89 ASN A N 1
ATOM 675 C CA . ASN A 1 89 ? 5.918 29.031 9.641 1 77 89 ASN A CA 1
ATOM 676 C C . ASN A 1 89 ? 5.879 27.75 10.453 1 77 89 ASN A C 1
ATOM 678 O O . ASN A 1 89 ? 5.043 27.594 11.344 1 77 89 ASN A O 1
ATOM 682 N N . GLY A 1 90 ? 6.633 26.734 9.992 1 83.19 90 GLY A N 1
ATOM 683 C CA . GLY A 1 90 ? 6.742 25.484 10.742 1 83.19 90 GLY A CA 1
ATOM 684 C C . GLY A 1 90 ? 6.438 24.25 9.914 1 83.19 90 GLY A C 1
ATOM 685 O O . GLY A 1 90 ? 6.445 24.312 8.68 1 83.19 90 GLY A O 1
ATOM 686 N N . ASN A 1 91 ? 6.34 23.109 10.727 1 88.31 91 ASN A N 1
ATOM 687 C CA . ASN A 1 91 ? 6.055 21.828 10.109 1 88.31 91 ASN A CA 1
ATOM 688 C C . ASN A 1 91 ? 4.719 21.266 10.578 1 88.31 91 ASN A C 1
ATOM 690 O O . ASN A 1 91 ? 4.379 21.359 11.758 1 88.31 91 ASN A O 1
ATOM 694 N N . LEU A 1 92 ? 3.967 20.891 9.641 1 92.56 92 LEU A N 1
ATOM 695 C CA . LEU A 1 92 ? 2.662 20.297 9.914 1 92.56 92 LEU A CA 1
ATOM 696 C C . LEU A 1 92 ? 2.553 18.906 9.312 1 92.56 92 LEU A C 1
ATOM 698 O O . LEU A 1 92 ? 2.709 18.734 8.102 1 92.56 92 LEU A O 1
ATOM 702 N N . LYS A 1 93 ? 2.297 17.891 10.156 1 95.44 93 LYS A N 1
ATOM 703 C CA . LYS A 1 93 ? 2.129 16.5 9.719 1 95.44 93 LYS A CA 1
ATOM 704 C C . LYS A 1 93 ? 0.668 16.078 9.797 1 95.44 93 LYS A C 1
ATOM 706 O O . LYS A 1 93 ? 0.087 16.031 10.883 1 95.44 93 LYS A O 1
ATOM 711 N N . VAL A 1 94 ? 0.158 15.719 8.633 1 96.88 94 VAL A N 1
ATOM 712 C CA . VAL A 1 94 ? -1.256 15.359 8.578 1 96.88 94 VAL A CA 1
ATOM 713 C C . VAL A 1 94 ? -1.414 13.953 8.016 1 96.88 94 VAL A C 1
ATOM 715 O O . VAL A 1 94 ? -0.764 13.594 7.031 1 96.88 94 VAL A O 1
ATOM 718 N N . GLY A 1 95 ? -2.275 13.156 8.68 1 97.38 95 GLY A N 1
ATOM 719 C CA . GLY A 1 95 ? -2.592 11.828 8.195 1 97.38 95 GLY A CA 1
ATOM 720 C C . GLY A 1 95 ? -3.91 11.758 7.445 1 97.38 95 GLY A C 1
ATOM 721 O O . GLY A 1 95 ? -4.797 12.586 7.672 1 97.38 95 GLY A O 1
ATOM 722 N N . CYS A 1 96 ? -3.982 10.758 6.559 1 94.75 96 CYS A N 1
ATOM 723 C CA . CYS A 1 96 ? -5.25 10.562 5.867 1 94.75 96 CYS A CA 1
ATOM 724 C C . CYS A 1 96 ? -5.348 9.148 5.309 1 94.75 96 CYS A C 1
ATOM 726 O O . CYS A 1 96 ? -4.344 8.438 5.223 1 94.75 96 CYS A O 1
ATOM 728 N N . ILE A 1 97 ? -6.516 8.773 5.016 1 89.38 97 ILE A N 1
ATOM 729 C CA . ILE A 1 97 ? -6.715 7.477 4.371 1 89.38 97 ILE A CA 1
ATOM 730 C C . ILE A 1 97 ? -6.336 7.57 2.896 1 89.38 97 ILE A C 1
ATOM 732 O O . ILE A 1 97 ? -6.203 8.664 2.35 1 89.38 97 ILE A O 1
ATOM 736 N N . GLU A 1 98 ? -6.301 6.473 2.26 1 88.44 98 GLU A N 1
ATOM 737 C CA . GLU A 1 98 ? -5.73 6.383 0.918 1 88.44 98 GLU A CA 1
ATOM 738 C C . GLU A 1 98 ? -6.551 7.191 -0.085 1 88.44 98 GLU A C 1
ATOM 740 O O . GLU A 1 98 ? -5.988 7.898 -0.923 1 88.44 98 GLU A O 1
ATOM 745 N N . THR A 1 99 ? -7.824 7.086 -0.06 1 87.69 99 THR A N 1
ATOM 746 C CA . THR A 1 99 ? -8.672 7.809 -1.001 1 87.69 99 THR A CA 1
ATOM 747 C C . THR A 1 99 ? -8.453 9.312 -0.88 1 87.69 99 THR A C 1
ATOM 749 O O . THR A 1 99 ? -8.375 10.016 -1.889 1 87.69 99 THR A O 1
ATOM 752 N N . THR A 1 100 ? -8.32 9.75 0.347 1 88.75 100 THR A N 1
ATOM 753 C CA . THR A 1 100 ? -8.055 11.164 0.574 1 88.75 100 THR A CA 1
ATOM 754 C C . THR A 1 100 ? -6.672 11.547 0.049 1 88.75 100 THR A C 1
ATOM 756 O O . THR A 1 100 ? -6.516 12.562 -0.624 1 88.75 100 THR A O 1
ATOM 759 N N . MET A 1 101 ? -5.73 10.734 0.355 1 89.62 101 MET A N 1
ATOM 760 C CA . MET A 1 101 ? -4.352 10.969 -0.066 1 89.62 101 MET A CA 1
ATOM 761 C C . MET A 1 101 ? -4.266 11.141 -1.579 1 89.62 101 MET A C 1
ATOM 763 O O . MET A 1 101 ? -3.697 12.125 -2.064 1 89.62 101 MET A O 1
ATOM 767 N N . VAL A 1 102 ? -4.938 10.289 -2.248 1 89.06 102 VAL A N 1
ATOM 768 C CA . VAL A 1 102 ? -4.777 10.188 -3.693 1 89.06 102 VAL A CA 1
ATOM 769 C C . VAL A 1 102 ? -5.574 11.289 -4.383 1 89.06 102 VAL A C 1
ATOM 771 O O . VAL A 1 102 ? -5.09 11.922 -5.328 1 89.06 102 VAL A O 1
ATOM 774 N N . PHE A 1 103 ? -6.66 11.688 -3.828 1 87.69 103 PHE A N 1
ATOM 775 C CA . PHE A 1 103 ? -7.578 12.477 -4.645 1 87.69 103 PHE A CA 1
ATOM 776 C C . PHE A 1 103 ? -7.719 13.891 -4.086 1 87.69 103 PHE A C 1
ATOM 778 O O . PHE A 1 103 ? -8.125 14.805 -4.801 1 87.69 103 PHE A O 1
ATOM 785 N N . LYS A 1 104 ? -7.352 14.07 -2.861 1 89.25 104 LYS A N 1
ATOM 786 C CA . LYS A 1 104 ? -7.602 15.383 -2.26 1 89.25 104 LYS A CA 1
ATOM 787 C C . LYS A 1 104 ? -6.297 16.078 -1.893 1 89.25 104 LYS A C 1
ATOM 789 O O . LYS A 1 104 ? -6.199 17.312 -1.96 1 89.25 104 LYS A O 1
ATOM 794 N N . VAL A 1 105 ? -5.32 15.375 -1.554 1 93.69 105 VAL A N 1
ATOM 795 C CA . VAL A 1 105 ? -4.102 15.922 -0.961 1 93.69 105 VAL A CA 1
ATOM 796 C C . VAL A 1 105 ? -3.373 16.781 -1.984 1 93.69 105 VAL A C 1
ATOM 798 O O . VAL A 1 105 ? -2.828 17.844 -1.641 1 93.69 105 VAL A O 1
ATOM 801 N N . PRO A 1 106 ? -3.336 16.406 -3.242 1 93.5 106 PRO A N 1
ATOM 802 C CA . PRO A 1 106 ? -2.637 17.266 -4.199 1 93.5 106 PRO A CA 1
ATOM 803 C C . PRO A 1 106 ? -3.168 18.688 -4.207 1 93.5 106 PRO A C 1
ATOM 805 O O . PRO A 1 106 ? -2.385 19.641 -4.184 1 93.5 106 PRO A O 1
ATOM 808 N N . GLU A 1 107 ? -4.43 18.797 -4.164 1 91.81 107 GLU A N 1
ATOM 809 C CA . GLU A 1 107 ? -5.043 20.125 -4.148 1 91.81 107 GLU A CA 1
ATOM 810 C C . GLU A 1 107 ? -4.734 20.859 -2.852 1 91.81 107 GLU A C 1
ATOM 812 O O . GLU A 1 107 ? -4.457 22.062 -2.867 1 91.81 107 GLU A O 1
ATOM 817 N N . ILE A 1 108 ? -4.754 20.188 -1.779 1 92.94 108 ILE A N 1
ATOM 818 C CA . ILE A 1 108 ? -4.488 20.781 -0.473 1 92.94 108 ILE A CA 1
ATOM 819 C C . ILE A 1 108 ? -3.051 21.297 -0.423 1 92.94 108 ILE A C 1
ATOM 821 O O . ILE A 1 108 ? -2.801 22.422 0.033 1 92.94 108 ILE A O 1
ATOM 825 N N . LEU A 1 109 ? -2.146 20.484 -0.892 1 93.38 109 LEU A N 1
ATOM 826 C CA . LEU A 1 109 ? -0.737 20.859 -0.879 1 93.38 109 LEU A CA 1
ATOM 827 C C . LEU A 1 109 ? -0.498 22.109 -1.717 1 93.38 109 LEU A C 1
ATOM 829 O O . LEU A 1 109 ? 0.201 23.031 -1.283 1 93.38 109 LEU A O 1
ATOM 833 N N . ASN A 1 110 ? -1.056 22.172 -2.881 1 91.38 110 ASN A N 1
ATOM 834 C CA . ASN A 1 110 ? -0.869 23.312 -3.76 1 91.38 110 ASN A CA 1
ATOM 835 C C . ASN A 1 110 ? -1.459 24.594 -3.154 1 91.38 110 ASN A C 1
ATOM 837 O O . ASN A 1 110 ? -0.801 25.625 -3.121 1 91.38 110 ASN A O 1
ATOM 841 N N . ARG A 1 111 ? -2.639 24.484 -2.623 1 89.69 111 ARG A N 1
ATOM 842 C CA . ARG A 1 111 ? -3.307 25.625 -2.018 1 89.69 111 ARG A CA 1
ATOM 843 C C . ARG A 1 111 ? -2.535 26.141 -0.804 1 89.69 111 ARG A C 1
ATOM 845 O O . ARG A 1 111 ? -2.336 27.344 -0.648 1 89.69 111 ARG A O 1
ATOM 852 N N . PHE A 1 112 ? -2.156 25.25 0.01 1 90.56 112 PHE A N 1
ATOM 853 C CA . PHE A 1 112 ? -1.462 25.625 1.237 1 90.56 112 PHE A CA 1
ATOM 854 C C . PHE A 1 112 ? -0.086 26.203 0.928 1 90.56 112 PHE A C 1
ATOM 856 O O . PHE A 1 112 ? 0.354 27.141 1.578 1 90.56 112 PHE A O 1
ATOM 863 N N . ALA A 1 113 ? 0.596 25.625 -0.034 1 87.88 113 ALA A N 1
ATOM 864 C CA . ALA A 1 113 ? 1.909 26.125 -0.433 1 87.88 113 ALA A CA 1
ATOM 865 C C . ALA A 1 113 ? 1.82 27.562 -0.948 1 87.88 113 ALA A C 1
ATOM 867 O O . ALA A 1 113 ? 2.74 28.359 -0.75 1 87.88 113 ALA A O 1
ATOM 868 N N . GLU A 1 114 ? 0.78 27.906 -1.581 1 87.88 114 GLU A N 1
ATOM 869 C CA . GLU A 1 114 ? 0.555 29.25 -2.105 1 87.88 114 GLU A CA 1
ATOM 870 C C . GLU A 1 114 ? 0.257 30.234 -0.98 1 87.88 114 GLU A C 1
ATOM 872 O O . GLU A 1 114 ? 0.809 31.328 -0.953 1 87.88 114 GLU A O 1
ATOM 877 N N . GLU A 1 115 ? -0.511 29.875 -0.012 1 88.12 115 GLU A N 1
ATOM 878 C CA . GLU A 1 115 ? -0.99 30.766 1.04 1 88.12 115 GLU A CA 1
ATOM 879 C C . GLU A 1 115 ? 0.017 30.859 2.184 1 88.12 115 GLU A C 1
ATOM 881 O O . GLU A 1 115 ? 0.162 31.922 2.805 1 88.12 115 GLU A O 1
ATOM 886 N N . TYR A 1 116 ? 0.659 29.734 2.4 1 90.25 116 TYR A N 1
ATOM 887 C CA . TYR A 1 116 ? 1.592 29.672 3.52 1 90.25 116 TYR A CA 1
ATOM 888 C C . TYR A 1 116 ? 2.906 29.031 3.098 1 90.25 116 TYR A C 1
ATOM 890 O O . TYR A 1 116 ? 3.262 27.953 3.588 1 90.25 116 TYR A O 1
ATOM 898 N N . PRO A 1 117 ? 3.676 29.672 2.338 1 88.25 117 PRO A N 1
ATOM 899 C CA . PRO A 1 117 ? 4.875 29.094 1.727 1 88.25 117 PRO A CA 1
ATOM 900 C C . PRO A 1 117 ? 5.938 28.719 2.756 1 88.25 117 PRO A C 1
ATOM 902 O O . PRO A 1 117 ? 6.84 27.922 2.455 1 88.25 117 PRO A O 1
ATOM 905 N N . ASP A 1 118 ? 5.82 29.219 3.961 1 87.44 118 ASP A N 1
ATOM 906 C CA . ASP A 1 118 ? 6.855 28.953 4.957 1 87.44 118 ASP A CA 1
ATOM 907 C C . ASP A 1 118 ? 6.473 27.781 5.859 1 87.44 118 ASP A C 1
ATOM 909 O O . ASP A 1 118 ? 7.195 27.469 6.805 1 87.44 118 ASP A O 1
ATOM 913 N N . VAL A 1 119 ? 5.355 27.188 5.578 1 88.56 119 VAL A N 1
ATOM 914 C CA . VAL A 1 119 ? 4.938 26 6.316 1 88.56 119 VAL A CA 1
ATOM 915 C C . VAL A 1 119 ? 5.246 24.75 5.5 1 88.56 119 VAL A C 1
ATOM 917 O O . VAL A 1 119 ? 4.902 24.672 4.32 1 88.56 119 VAL A O 1
ATOM 920 N N . GLU A 1 120 ? 5.953 23.828 6.109 1 90.44 120 GLU A N 1
ATOM 921 C CA . GLU A 1 120 ? 6.16 22.531 5.488 1 90.44 120 GLU A CA 1
ATOM 922 C C . GLU A 1 120 ? 5.023 21.562 5.832 1 90.44 120 GLU A C 1
ATOM 924 O O . GLU A 1 120 ? 4.969 21.031 6.945 1 90.44 120 GLU A O 1
ATOM 929 N N . LEU A 1 121 ? 4.156 21.344 4.855 1 92.69 121 LEU A N 1
ATOM 930 C CA . LEU A 1 121 ? 3.01 20.453 5.035 1 92.69 121 LEU A CA 1
ATOM 931 C C . LEU A 1 121 ? 3.316 19.062 4.512 1 92.69 121 LEU A C 1
ATOM 933 O O . LEU A 1 121 ? 3.654 18.891 3.338 1 92.69 121 LEU A O 1
ATOM 937 N N . GLU A 1 122 ? 3.213 18.078 5.434 1 94 122 GLU A N 1
ATOM 938 C CA . GLU A 1 122 ? 3.482 16.703 5.078 1 94 122 GLU A CA 1
ATOM 939 C C . GLU A 1 122 ? 2.254 15.82 5.301 1 94 122 GLU A C 1
ATOM 941 O O . GLU A 1 122 ? 1.554 15.969 6.305 1 94 122 GLU A O 1
ATOM 946 N N . PHE A 1 123 ? 2.072 14.914 4.293 1 95.25 123 PHE A N 1
ATOM 947 C CA . PHE A 1 123 ? 0.975 13.961 4.414 1 95.25 123 PHE A CA 1
ATOM 948 C C . PHE A 1 123 ? 1.503 12.531 4.488 1 95.25 123 PHE A C 1
ATOM 950 O O . PHE A 1 123 ? 2.537 12.219 3.9 1 95.25 123 PHE A O 1
ATOM 957 N N . LYS A 1 124 ? 0.716 11.758 5.195 1 93.62 124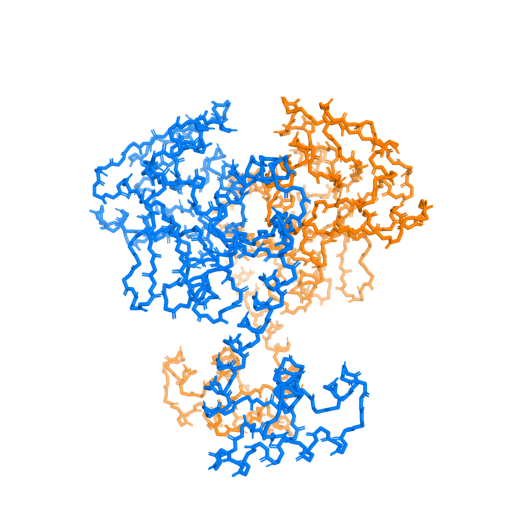 LYS A N 1
ATOM 958 C CA . LYS A 1 124 ? 0.945 10.312 5.215 1 93.62 124 LYS A CA 1
ATOM 959 C C . LYS A 1 124 ? -0.373 9.547 5.156 1 93.62 124 LYS A C 1
ATOM 961 O O . LYS A 1 124 ? -1.361 9.953 5.77 1 93.62 124 LYS A O 1
ATOM 966 N N . SER A 1 125 ? -0.334 8.5 4.398 1 92 125 SER A N 1
ATOM 967 C CA . SER A 1 125 ? -1.512 7.641 4.32 1 92 125 SER A CA 1
ATOM 968 C C . SER A 1 125 ? -1.376 6.434 5.246 1 92 125 SER A C 1
ATOM 970 O O . SER A 1 125 ? -0.297 5.848 5.355 1 92 125 SER A O 1
ATOM 972 N N . ASP A 1 126 ? -2.479 6.109 5.938 1 91.75 126 ASP A N 1
ATOM 973 C CA . ASP A 1 126 ? -2.529 4.93 6.793 1 91.75 126 ASP A CA 1
ATOM 974 C C . ASP A 1 126 ? -3.971 4.52 7.082 1 91.75 126 ASP A C 1
ATOM 976 O O . ASP A 1 126 ? -4.91 5.164 6.613 1 91.75 126 ASP A O 1
ATOM 980 N N . MET A 1 127 ? -4.055 3.449 7.785 1 89.62 127 MET A N 1
ATOM 981 C CA . MET A 1 127 ? -5.375 2.988 8.195 1 89.62 127 MET A CA 1
ATOM 982 C C . MET A 1 127 ? -5.93 3.855 9.328 1 89.62 127 MET A C 1
ATOM 984 O O . MET A 1 127 ? -5.164 4.418 10.109 1 89.62 127 MET A O 1
ATOM 988 N N . ARG A 1 128 ? -7.176 3.84 9.461 1 90.94 128 ARG A N 1
ATOM 989 C CA . ARG A 1 128 ? -7.914 4.723 10.359 1 90.94 128 ARG A CA 1
ATOM 990 C C . ARG A 1 128 ? -7.367 4.637 11.781 1 90.94 128 ARG A C 1
ATOM 992 O O . ARG A 1 128 ? -7.031 5.656 12.383 1 90.94 128 ARG A O 1
ATOM 999 N N . ASN A 1 129 ? -7.219 3.459 12.312 1 91.75 129 ASN A N 1
ATOM 1000 C CA . ASN A 1 129 ? -6.832 3.301 13.711 1 91.75 129 ASN A CA 1
ATOM 1001 C C . ASN A 1 129 ? -5.395 3.758 13.953 1 91.75 129 ASN A C 1
ATOM 1003 O O . ASN A 1 129 ? -5.086 4.332 14.992 1 91.75 129 ASN A O 1
ATOM 1007 N N . ASN A 1 130 ? -4.566 3.5 13.008 1 94.06 130 ASN A N 1
ATOM 1008 C CA . ASN A 1 130 ? -3.193 3.984 13.102 1 94.06 130 ASN A CA 1
ATOM 1009 C C . ASN A 1 130 ? -3.135 5.508 13.102 1 94.06 130 ASN A C 1
ATOM 1011 O O . ASN A 1 130 ? -2.367 6.105 13.859 1 94.06 130 ASN A O 1
ATOM 1015 N N . LEU A 1 131 ? -3.943 6.059 12.305 1 95.62 131 LEU A N 1
ATOM 1016 C CA . LEU A 1 131 ? -3.979 7.516 12.195 1 95.62 131 LEU A CA 1
ATOM 1017 C C . LEU A 1 131 ? -4.449 8.148 13.5 1 95.62 131 LEU A C 1
ATOM 1019 O O . LEU A 1 131 ? -3.859 9.117 13.969 1 95.62 131 LEU A O 1
ATOM 1023 N N . ILE A 1 132 ? -5.445 7.586 14.078 1 94.62 132 ILE A N 1
ATOM 1024 C CA . ILE A 1 132 ? -5.973 8.086 15.344 1 94.62 132 ILE A CA 1
ATOM 1025 C C . ILE A 1 132 ? -4.902 7.977 16.438 1 94.62 132 ILE A C 1
ATOM 1027 O O . ILE A 1 132 ? -4.656 8.93 17.172 1 94.62 132 ILE A O 1
ATOM 1031 N N . ASN A 1 133 ? -4.258 6.844 16.406 1 93.38 133 ASN A N 1
ATOM 1032 C CA . ASN A 1 133 ? -3.199 6.605 17.391 1 93.38 133 ASN A CA 1
ATOM 1033 C C . ASN A 1 133 ? -2.035 7.574 17.203 1 93.38 133 ASN A C 1
ATOM 1035 O O . ASN A 1 133 ? -1.452 8.047 18.172 1 93.38 133 ASN A O 1
ATOM 1039 N N . ASP A 1 134 ? -1.728 7.832 16.016 1 94.31 134 ASP A N 1
ATOM 1040 C CA . ASP A 1 134 ? -0.612 8.727 15.719 1 94.31 134 ASP A CA 1
ATOM 1041 C C . ASP A 1 134 ? -0.917 10.148 16.172 1 94.31 134 ASP A C 1
ATOM 1043 O O . ASP A 1 134 ? -0.022 10.875 16.609 1 94.31 134 ASP A O 1
ATOM 1047 N N . VAL A 1 135 ? -2.143 10.555 16.062 1 93.5 135 VAL A N 1
ATOM 1048 C CA . VAL A 1 135 ? -2.531 11.875 16.547 1 93.5 135 VAL A CA 1
ATOM 1049 C C . VAL A 1 135 ? -2.475 11.898 18.078 1 93.5 135 VAL A C 1
ATOM 1051 O O . VAL A 1 135 ? -1.959 12.844 18.672 1 93.5 135 VAL A O 1
ATOM 1054 N N . LEU A 1 136 ? -2.898 10.812 18.641 1 86.5 136 LEU A N 1
ATOM 1055 C CA . LEU A 1 136 ? -2.912 10.703 20.094 1 86.5 136 LEU A CA 1
ATOM 1056 C C . LEU A 1 136 ? -1.493 10.734 20.656 1 86.5 136 LEU A C 1
ATOM 1058 O O . LEU A 1 136 ? -1.252 11.312 21.719 1 86.5 136 LEU A O 1
ATOM 1062 N N . ASN A 1 137 ? -0.574 10.195 19.875 1 83.88 137 ASN A N 1
ATOM 1063 C CA . ASN A 1 137 ? 0.798 10.055 20.344 1 83.88 137 ASN A CA 1
ATOM 1064 C C . ASN A 1 137 ? 1.704 11.141 19.781 1 83.88 137 ASN A C 1
ATOM 1066 O O . ASN A 1 137 ? 2.93 11.008 19.797 1 83.88 137 ASN A O 1
ATOM 1070 N N . TYR A 1 138 ? 1.188 12.094 19.141 1 82.38 138 TYR A N 1
ATOM 1071 C CA . TYR A 1 138 ? 1.856 13.32 18.719 1 82.38 138 TYR A CA 1
ATOM 1072 C C . TYR A 1 138 ? 2.773 13.055 17.531 1 82.38 138 TYR A C 1
ATOM 1074 O O . TYR A 1 138 ? 3.693 13.836 17.266 1 82.38 138 TYR A O 1
ATOM 1082 N N . LYS A 1 139 ? 2.484 11.961 16.906 1 88.5 139 LYS A N 1
ATOM 1083 C CA . LYS A 1 139 ? 3.23 11.68 15.68 1 88.5 139 LYS A CA 1
ATOM 1084 C C . LYS A 1 139 ? 2.645 12.445 14.492 1 88.5 139 LYS A C 1
ATOM 1086 O O . LYS A 1 139 ? 3.348 12.727 13.523 1 88.5 139 LYS A O 1
ATOM 1091 N N . LEU A 1 140 ? 1.359 12.711 14.648 1 94.44 140 LEU A N 1
ATOM 1092 C CA . LEU A 1 140 ? 0.628 13.531 13.695 1 94.44 140 LEU A CA 1
ATOM 1093 C C . LEU A 1 140 ? -0.041 14.711 14.398 1 94.44 140 LEU A C 1
ATOM 1095 O O . LEU A 1 140 ? -0.484 14.586 15.547 1 94.44 140 LEU A O 1
ATOM 1099 N N . ASP A 1 141 ? -0.083 15.828 13.648 1 92.88 141 ASP A N 1
ATOM 1100 C CA . ASP A 1 141 ? -0.77 17 14.188 1 92.88 141 ASP A CA 1
ATOM 1101 C C . ASP A 1 141 ? -2.277 16.906 13.969 1 92.88 141 ASP A C 1
ATOM 1103 O O . ASP A 1 141 ? -3.061 17.422 14.766 1 92.88 141 ASP A O 1
ATOM 1107 N N . ALA A 1 142 ? -2.67 16.297 12.883 1 96.12 142 ALA A N 1
ATOM 1108 C CA . ALA A 1 142 ? -4.066 16.094 12.516 1 96.12 142 ALA A CA 1
ATOM 1109 C C . ALA A 1 142 ? -4.211 14.922 11.555 1 96.12 142 ALA A C 1
ATOM 1111 O O . ALA A 1 142 ? -3.215 14.398 11.047 1 96.12 142 ALA A O 1
ATOM 1112 N N . ALA A 1 143 ? -5.504 14.492 11.391 1 97.81 143 ALA A N 1
ATOM 1113 C CA . ALA A 1 143 ? -5.719 13.406 10.43 1 97.81 143 ALA A CA 1
ATOM 1114 C C . ALA A 1 143 ? -7.141 13.438 9.883 1 97.81 143 ALA A C 1
ATOM 1116 O O . ALA A 1 143 ? -8.094 13.711 10.617 1 97.81 143 ALA A O 1
ATOM 1117 N N . PHE A 1 144 ? -7.227 13.172 8.594 1 96.06 144 PHE A N 1
ATOM 1118 C CA . PHE A 1 144 ? -8.523 12.898 7.977 1 96.06 144 PHE A CA 1
ATOM 1119 C C . PHE A 1 144 ? -8.914 11.438 8.172 1 96.06 144 PHE A C 1
ATOM 1121 O O . PHE A 1 144 ? -8.242 10.539 7.656 1 96.06 144 PHE A O 1
ATOM 1128 N N . VAL A 1 145 ? -10.039 11.203 8.953 1 94.38 145 VAL A N 1
ATOM 1129 C CA . VAL A 1 145 ? -10.469 9.828 9.203 1 94.38 145 VAL A CA 1
ATOM 1130 C C . VAL A 1 145 ? -11.984 9.734 9.094 1 94.38 145 VAL A C 1
ATOM 1132 O O . VAL A 1 145 ? -12.672 10.75 9 1 94.38 145 VAL A O 1
ATOM 1135 N N . THR A 1 146 ? -12.406 8.508 9.023 1 92.19 146 THR A N 1
ATOM 1136 C CA . THR A 1 146 ? -13.852 8.289 9.008 1 92.19 146 THR A CA 1
ATOM 1137 C C . THR A 1 146 ? -14.445 8.469 10.398 1 92.19 146 THR A C 1
ATOM 1139 O O . THR A 1 146 ? -13.852 8.039 11.391 1 92.19 146 THR A O 1
ATOM 1142 N N . ALA A 1 147 ? -15.602 9.141 10.438 1 90.69 147 ALA A N 1
ATOM 1143 C CA . ALA A 1 147 ? -16.344 9.32 11.68 1 90.69 147 ALA A CA 1
ATOM 1144 C C . ALA A 1 147 ? -17.047 8.031 12.086 1 90.69 147 ALA A C 1
ATOM 1146 O O . ALA A 1 147 ? -17.266 7.145 11.25 1 90.69 147 ALA A O 1
ATOM 1147 N N . PRO A 1 148 ? -17.266 7.871 13.297 1 86.69 148 PRO A N 1
ATOM 1148 C CA . PRO A 1 148 ? -17.078 8.797 14.422 1 86.69 148 PRO A CA 1
ATOM 1149 C C . PRO A 1 148 ? -15.781 8.547 15.18 1 86.69 148 PRO A C 1
ATOM 1151 O O . PRO A 1 148 ? -15.227 7.445 15.117 1 86.69 148 PRO A O 1
ATOM 1154 N N . VAL A 1 149 ? -15.312 9.578 15.719 1 91.38 149 VAL A N 1
ATOM 1155 C CA . VAL A 1 149 ? -14.18 9.469 16.641 1 91.38 149 VAL A CA 1
ATOM 1156 C C . VAL A 1 149 ? -14.586 9.969 18.016 1 91.38 149 VAL A C 1
ATOM 1158 O O . VAL A 1 149 ? -14.75 11.18 18.234 1 91.38 149 VAL A O 1
ATOM 1161 N N . ASN A 1 150 ? -14.758 9.008 18.922 1 90.31 150 ASN A N 1
ATOM 1162 C CA . ASN A 1 150 ? -15.18 9.344 20.266 1 90.31 150 ASN A CA 1
ATOM 1163 C C . ASN A 1 150 ? -14.055 9.117 21.281 1 90.31 150 ASN A C 1
ATOM 1165 O O . ASN A 1 150 ? -14.102 8.156 22.062 1 90.31 150 ASN A O 1
ATOM 1169 N N . ILE A 1 151 ? -13.172 9.922 21.234 1 90.88 151 ILE A N 1
ATOM 1170 C CA . ILE A 1 151 ? -12.023 9.836 22.125 1 90.88 151 ILE A CA 1
ATOM 1171 C C . ILE A 1 151 ? -11.867 11.148 22.906 1 90.88 151 ILE A C 1
ATOM 1173 O O . ILE A 1 151 ? -11.875 12.227 22.312 1 90.88 151 ILE A O 1
ATOM 1177 N N . LYS A 1 152 ? -11.727 11 24.172 1 86.62 152 LYS A N 1
ATOM 1178 C CA . LYS A 1 152 ? -11.531 12.18 25 1 86.62 152 LYS A CA 1
ATOM 1179 C C . LYS A 1 152 ? -10.266 12.93 24.609 1 86.62 152 LYS A C 1
ATOM 1181 O O . LYS A 1 152 ? -9.227 12.32 24.359 1 86.62 152 LYS A O 1
ATOM 1186 N N . GLY A 1 153 ? -10.406 14.219 24.516 1 85.81 153 GLY A N 1
ATOM 1187 C CA . GLY A 1 153 ? -9.25 15.039 24.203 1 85.81 153 GLY A CA 1
ATOM 1188 C C . GLY A 1 153 ? -9.031 15.211 22.703 1 85.81 153 GLY A C 1
ATOM 1189 O O . GLY A 1 153 ? -8.07 15.852 22.281 1 85.81 153 GLY A O 1
ATOM 1190 N N . MET A 1 154 ? -9.945 14.68 21.969 1 91.94 154 MET A N 1
ATOM 1191 C CA . MET A 1 154 ? -9.836 14.797 20.516 1 91.94 154 MET A CA 1
ATOM 1192 C C . MET A 1 154 ? -10.953 15.68 19.953 1 91.94 154 MET A C 1
ATOM 1194 O O . MET A 1 154 ? -12.125 15.469 20.266 1 91.94 154 MET A O 1
ATOM 1198 N N . ALA A 1 155 ? -10.555 16.719 19.219 1 91.56 155 ALA A N 1
ATOM 1199 C CA . ALA A 1 155 ? -11.523 17.516 18.484 1 91.56 155 ALA A CA 1
ATOM 1200 C C . ALA A 1 155 ? -11.758 16.953 17.078 1 91.56 155 ALA A C 1
ATOM 1202 O O . ALA A 1 155 ? -10.891 16.266 16.531 1 91.56 155 ALA A O 1
ATOM 1203 N N . GLN A 1 156 ? -12.906 17.188 16.594 1 92.56 156 GLN A N 1
ATOM 1204 C CA . GLN A 1 156 ? -13.227 16.734 15.25 1 92.56 156 GLN A CA 1
ATOM 1205 C C . GLN A 1 156 ? -14.07 17.766 14.5 1 92.56 156 GLN A C 1
ATOM 1207 O O . GLN A 1 156 ? -14.922 18.422 15.102 1 92.56 156 GLN A O 1
ATOM 1212 N N . ILE A 1 157 ? -13.789 17.938 13.195 1 91.69 157 ILE A N 1
ATOM 1213 C CA . ILE A 1 157 ? -14.562 18.781 12.289 1 91.69 157 ILE A CA 1
ATOM 1214 C C . ILE A 1 157 ? -15.062 17.953 11.117 1 91.69 157 ILE A C 1
ATOM 1216 O O . ILE A 1 157 ? -14.297 17.188 10.508 1 91.69 157 ILE A O 1
ATOM 1220 N N . ASN A 1 158 ? -16.328 18.125 10.828 1 91.56 158 ASN A N 1
ATOM 1221 C CA . ASN A 1 158 ? -16.891 17.422 9.68 1 91.56 158 ASN A CA 1
ATOM 1222 C C . ASN A 1 158 ? -16.391 18.016 8.359 1 91.56 158 ASN A C 1
ATOM 1224 O O . ASN A 1 158 ? -16.5 19.219 8.148 1 91.56 158 ASN A O 1
ATOM 1228 N N . ILE A 1 159 ? -15.875 17.172 7.562 1 90.38 159 ILE A N 1
ATOM 1229 C CA . ILE A 1 159 ? -15.32 17.641 6.297 1 90.38 159 ILE A CA 1
ATOM 1230 C C . ILE A 1 159 ? -16.297 17.344 5.164 1 90.38 159 ILE A C 1
ATOM 1232 O O . ILE A 1 159 ? -16.625 18.219 4.375 1 90.38 159 ILE A O 1
ATOM 1236 N N . LYS A 1 160 ? -16.719 16.047 5.09 1 88.69 160 LYS A N 1
ATOM 1237 C CA . LYS A 1 160 ? -17.531 15.68 3.939 1 88.69 160 LYS A CA 1
ATOM 1238 C C . LYS A 1 160 ? -18.312 14.391 4.211 1 88.69 160 LYS A C 1
ATOM 1240 O O . LYS A 1 160 ? -17.797 13.477 4.859 1 88.69 160 LYS A O 1
ATOM 1245 N N . GLU A 1 161 ? -19.531 14.422 3.707 1 90.19 161 GLU A N 1
ATOM 1246 C CA . GLU A 1 161 ? -20.297 13.18 3.633 1 90.19 161 GLU A CA 1
ATOM 1247 C C . GLU A 1 161 ? -20.156 12.516 2.268 1 90.19 161 GLU A C 1
ATOM 1249 O O . GLU A 1 161 ? -20.344 13.164 1.233 1 90.19 161 GLU A O 1
ATOM 1254 N N . GLU A 1 162 ? -19.781 11.273 2.326 1 90.38 162 GLU A N 1
ATOM 1255 C CA . GLU A 1 162 ? -19.547 10.555 1.077 1 90.38 162 GLU A CA 1
ATOM 1256 C C . GLU A 1 162 ? -20.531 9.406 0.908 1 90.38 162 GLU A C 1
ATOM 1258 O O . GLU A 1 162 ? -20.906 8.75 1.883 1 90.38 162 GLU A O 1
ATOM 1263 N N . GLN A 1 163 ? -20.922 9.281 -0.346 1 93.94 163 GLN A N 1
ATOM 1264 C CA . GLN A 1 163 ? -21.766 8.148 -0.702 1 93.94 163 GLN A CA 1
ATOM 1265 C C . GLN A 1 163 ? -20.938 6.973 -1.197 1 93.94 163 GLN A C 1
ATOM 1267 O O . GLN A 1 163 ? -20.047 7.145 -2.039 1 93.94 163 GLN A O 1
ATOM 1272 N N . LEU A 1 164 ? -21.281 5.809 -0.604 1 95.88 164 LEU A N 1
ATOM 1273 C CA . LEU A 1 164 ? -20.594 4.598 -1.044 1 95.88 164 LEU A CA 1
ATOM 1274 C C . LEU A 1 164 ? -21.453 3.826 -2.043 1 95.88 164 LEU A C 1
ATOM 1276 O O . LEU A 1 164 ? -22.688 3.824 -1.942 1 95.88 164 LEU A O 1
ATOM 1280 N N . VAL A 1 165 ? -20.797 3.133 -2.949 1 96.94 165 VAL A N 1
ATOM 1281 C CA . VAL A 1 165 ? -21.5 2.355 -3.963 1 96.94 165 VAL A CA 1
ATOM 1282 C C . VAL A 1 165 ? -20.812 1.003 -4.145 1 96.94 165 VAL A C 1
ATOM 1284 O O . VAL A 1 165 ? -19.594 0.892 -4.004 1 96.94 165 VAL A O 1
ATOM 1287 N N . ILE A 1 166 ? -21.609 0.013 -4.469 1 97.5 166 ILE A N 1
ATOM 1288 C CA . ILE A 1 166 ? -21.078 -1.28 -4.895 1 97.5 166 ILE A CA 1
ATOM 1289 C C . ILE A 1 166 ? -20.641 -1.2 -6.352 1 97.5 166 ILE A C 1
ATOM 1291 O O . ILE A 1 166 ? -21.328 -0.617 -7.188 1 97.5 166 ILE A O 1
ATOM 1295 N N . LEU A 1 167 ? -19.5 -1.814 -6.594 1 97.62 167 LEU A N 1
ATOM 1296 C CA . LEU A 1 167 ? -18.953 -1.799 -7.949 1 97.62 167 LEU A CA 1
ATOM 1297 C C . LEU A 1 167 ? -18.984 -3.193 -8.562 1 97.62 167 LEU A C 1
ATOM 1299 O O . LEU A 1 167 ? -18.672 -4.18 -7.898 1 97.62 167 LEU A O 1
ATOM 1303 N N . SER A 1 168 ? -19.406 -3.289 -9.758 1 97.5 168 SER A N 1
ATOM 1304 C CA . SER A 1 168 ? -19.328 -4.488 -10.586 1 97.5 168 SER A CA 1
ATOM 1305 C C . SER A 1 168 ? -18.969 -4.148 -12.023 1 97.5 168 SER A C 1
ATOM 1307 O O . SER A 1 168 ? -18.984 -2.977 -12.414 1 97.5 168 SER A O 1
ATOM 1309 N N . SER A 1 169 ? -18.578 -5.117 -12.836 1 96.94 169 SER A N 1
ATOM 1310 C CA . SER A 1 169 ? -18.219 -4.906 -14.234 1 96.94 169 SER A CA 1
ATOM 1311 C C . SER A 1 169 ? -19.453 -4.598 -15.078 1 96.94 169 SER A C 1
ATOM 1313 O O . SER A 1 169 ? -20.516 -5.172 -14.859 1 96.94 169 SER A O 1
ATOM 1315 N N . SER A 1 170 ? -19.25 -3.697 -16.031 1 95.31 170 SER A N 1
ATOM 1316 C CA . SER A 1 170 ? -20.344 -3.396 -16.953 1 95.31 170 SER A CA 1
ATOM 1317 C C . SER A 1 170 ? -20.562 -4.535 -17.938 1 95.31 170 SER A C 1
ATOM 1319 O O . SER A 1 170 ? -21.656 -4.68 -18.484 1 95.31 170 SER A O 1
ATOM 1321 N N . ASN A 1 171 ? -19.547 -5.281 -18.156 1 90.94 171 ASN A N 1
ATOM 1322 C CA . ASN A 1 171 ? -19.594 -6.34 -19.156 1 90.94 171 ASN A CA 1
ATOM 1323 C C . ASN A 1 171 ? -19.859 -7.703 -18.531 1 90.94 171 ASN A C 1
ATOM 1325 O O . ASN A 1 171 ? -19.922 -8.711 -19.234 1 90.94 171 ASN A O 1
ATOM 1329 N N . GLY A 1 172 ? -19.969 -7.707 -17.297 1 84.12 172 GLY A N 1
ATOM 1330 C CA . GLY A 1 172 ? -20.172 -8.969 -16.609 1 84.12 172 GLY A CA 1
ATOM 1331 C C . GLY A 1 172 ? -21.609 -9.203 -16.203 1 84.12 172 GLY A C 1
ATOM 1332 O O . GLY A 1 172 ? -22.516 -8.5 -16.656 1 84.12 172 GLY A O 1
ATOM 1333 N N . PRO A 1 173 ? -21.766 -10.242 -15.492 1 84.5 173 PRO A N 1
ATOM 1334 C CA . PRO A 1 173 ? -23.094 -10.539 -14.961 1 84.5 173 PRO A CA 1
ATOM 1335 C C . PRO A 1 173 ? -23.641 -9.406 -14.086 1 84.5 173 PRO A C 1
ATOM 1337 O O . PRO A 1 173 ? -22.875 -8.617 -13.539 1 84.5 173 PRO A O 1
ATOM 1340 N N . LYS A 1 174 ? -24.984 -9.391 -14.039 1 88.81 174 LYS A N 1
ATOM 1341 C CA . LYS A 1 174 ? -25.625 -8.43 -13.148 1 88.81 174 LYS A CA 1
ATOM 1342 C C . LYS A 1 174 ? -25.266 -8.703 -11.688 1 88.81 174 LYS A C 1
ATOM 1344 O O . LYS A 1 174 ? -24.906 -9.828 -11.336 1 88.81 174 LYS A O 1
ATOM 1349 N N . LEU A 1 175 ? -25.391 -7.676 -10.906 1 91.94 175 LEU A N 1
ATOM 1350 C CA . LEU A 1 175 ? -25 -7.773 -9.5 1 91.94 175 LEU A CA 1
ATOM 1351 C C . LEU A 1 175 ? -25.719 -8.922 -8.812 1 91.94 175 LEU A C 1
ATOM 1353 O O . LEU A 1 175 ? -25.109 -9.695 -8.07 1 91.94 175 LEU A O 1
ATOM 1357 N N . ASN A 1 176 ? -26.984 -9.07 -9.141 1 90.31 176 ASN A N 1
ATOM 1358 C CA . ASN A 1 176 ? -27.781 -10.125 -8.508 1 90.31 176 ASN A CA 1
ATOM 1359 C C . ASN A 1 176 ? -27.25 -11.508 -8.867 1 90.31 176 ASN A C 1
ATOM 1361 O O . ASN A 1 176 ? -27.281 -12.422 -8.039 1 90.31 176 ASN A O 1
ATOM 1365 N N . GLU A 1 177 ? -26.812 -11.625 -10.039 1 90.62 177 GLU A N 1
ATOM 1366 C CA . GLU A 1 177 ? -26.234 -12.898 -10.469 1 90.62 177 GLU A CA 1
ATOM 1367 C C . GLU A 1 177 ? -24.875 -13.133 -9.805 1 90.62 177 GLU A C 1
ATOM 1369 O O . GLU A 1 177 ? -24.562 -14.258 -9.406 1 90.62 177 GLU A O 1
ATOM 1374 N N . LEU A 1 178 ? -24.141 -12.109 -9.68 1 90.19 178 LEU A N 1
ATOM 1375 C CA . LEU A 1 178 ? -22.828 -12.211 -9.055 1 90.19 178 LEU A CA 1
ATOM 1376 C C . LEU A 1 178 ? -22.938 -12.633 -7.598 1 90.19 178 LEU A C 1
ATOM 1378 O O . LEU A 1 178 ? -22.141 -13.43 -7.109 1 90.19 178 LEU A O 1
ATOM 1382 N N . LEU A 1 179 ? -23.953 -12.172 -6.973 1 92.5 179 LEU A N 1
ATOM 1383 C CA . LEU A 1 179 ? -24.156 -12.453 -5.555 1 92.5 179 LEU A CA 1
ATOM 1384 C C . LEU A 1 179 ? -24.5 -13.922 -5.332 1 92.5 179 LEU A C 1
ATOM 1386 O O . LEU A 1 179 ? -24.375 -14.43 -4.215 1 92.5 179 LEU A O 1
ATOM 1390 N N . GLN A 1 180 ? -24.859 -14.609 -6.422 1 90.25 180 GLN A N 1
ATOM 1391 C CA . GLN A 1 180 ? -25.25 -16.016 -6.32 1 9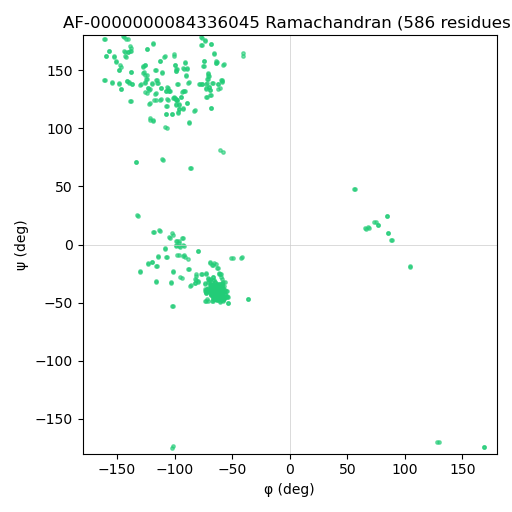0.25 180 GLN A CA 1
ATOM 1392 C C . GLN A 1 180 ? -24.078 -16.938 -6.672 1 90.25 180 GLN A C 1
ATOM 1394 O O . GLN A 1 180 ? -24.172 -18.141 -6.488 1 90.25 180 GLN A O 1
ATOM 1399 N N . LYS A 1 181 ? -23.062 -16.281 -7.152 1 87.56 181 LYS A N 1
ATOM 1400 C CA . LYS A 1 181 ? -21.891 -17.078 -7.527 1 87.56 181 LYS A CA 1
ATOM 1401 C C . LYS A 1 181 ? -21.234 -17.703 -6.297 1 87.56 181 LYS A C 1
ATOM 1403 O O . LYS A 1 181 ? -21.156 -17.078 -5.242 1 87.56 181 LYS A O 1
ATOM 1408 N N . GLN A 1 182 ? -20.812 -19.031 -6.469 1 85.25 182 GLN A N 1
ATOM 1409 C CA . GLN A 1 182 ? -20.078 -19.719 -5.418 1 85.25 182 GLN A CA 1
ATOM 1410 C C . GLN A 1 182 ? -18.719 -20.203 -5.914 1 85.25 182 GLN A C 1
ATOM 1412 O O . GLN A 1 182 ? -18.641 -21.094 -6.762 1 85.25 182 GLN A O 1
ATOM 1417 N N . PRO A 1 183 ? -17.719 -19.578 -5.461 1 86.75 183 PRO A N 1
ATOM 1418 C CA . PRO A 1 183 ? -17.688 -18.531 -4.441 1 86.75 183 PRO A CA 1
ATOM 1419 C C . PRO A 1 183 ? -17.828 -17.125 -5.031 1 86.75 183 PRO A C 1
ATOM 1421 O O . PRO A 1 183 ? -17.328 -16.859 -6.129 1 86.75 183 PRO A O 1
ATOM 1424 N N . LEU A 1 184 ? -18.484 -16.266 -4.273 1 92.88 184 LEU A N 1
ATOM 1425 C CA . LEU A 1 184 ? -18.438 -14.844 -4.555 1 92.88 184 LEU A CA 1
ATOM 1426 C C . LEU A 1 184 ? -17.047 -14.281 -4.27 1 92.88 184 LEU A C 1
ATOM 1428 O O . LEU A 1 184 ? -16.438 -14.617 -3.254 1 92.88 184 LEU A O 1
ATOM 1432 N N . LYS A 1 185 ? -16.578 -13.508 -5.23 1 95.25 185 LYS A N 1
ATOM 1433 C CA . LYS A 1 185 ? -15.281 -12.867 -5.023 1 95.25 185 LYS A CA 1
ATOM 1434 C C . LYS A 1 185 ? -15.438 -11.375 -4.77 1 95.25 185 LYS A C 1
ATOM 1436 O O . LYS A 1 185 ? -16.203 -10.695 -5.469 1 95.25 185 LYS A O 1
ATOM 1441 N N . ILE A 1 186 ? -14.742 -10.93 -3.719 1 97.06 186 ILE A N 1
ATOM 1442 C CA . ILE A 1 186 ? -14.727 -9.5 -3.438 1 97.06 186 ILE A CA 1
ATOM 1443 C C . ILE A 1 186 ? -13.305 -8.961 -3.605 1 97.06 186 ILE A C 1
ATOM 1445 O O . ILE A 1 186 ? -12.336 -9.648 -3.291 1 97.06 186 ILE A O 1
ATOM 1449 N N . ILE A 1 187 ? -13.188 -7.809 -4.195 1 97.38 187 ILE A N 1
ATOM 1450 C CA . ILE A 1 187 ? -11.922 -7.121 -4.43 1 97.38 187 ILE A CA 1
ATOM 1451 C C . ILE A 1 187 ? -11.742 -6.004 -3.406 1 97.38 187 ILE A C 1
ATOM 1453 O O . ILE A 1 187 ? -12.453 -4.992 -3.451 1 97.38 187 ILE A O 1
ATOM 1457 N N . VAL A 1 188 ? -10.75 -6.18 -2.51 1 95.56 188 VAL A N 1
ATOM 1458 C CA . VAL A 1 188 ? -10.742 -5.297 -1.348 1 95.56 188 VAL A CA 1
ATOM 1459 C C . VAL A 1 188 ? -9.305 -4.945 -0.979 1 95.56 188 VAL A C 1
ATOM 1461 O O . VAL A 1 188 ? -8.359 -5.59 -1.443 1 95.56 188 VAL A O 1
ATOM 1464 N N . PHE A 1 189 ? -9.25 -3.871 -0.203 1 91.25 189 PHE A N 1
ATOM 1465 C CA . PHE A 1 189 ? -7.996 -3.59 0.496 1 91.25 189 PHE A CA 1
ATOM 1466 C C . PHE A 1 189 ? -7.797 -4.555 1.658 1 91.25 189 PHE A C 1
ATOM 1468 O O . PHE A 1 189 ? -8.648 -5.406 1.917 1 91.25 189 PHE A O 1
ATOM 1475 N N . ASP A 1 190 ? -6.637 -4.426 2.307 1 87.88 190 ASP A N 1
ATOM 1476 C CA . ASP A 1 190 ? -6.312 -5.301 3.43 1 87.88 190 ASP A CA 1
ATOM 1477 C C . ASP A 1 190 ? -7.211 -5.008 4.629 1 87.88 190 ASP A C 1
ATOM 1479 O O . ASP A 1 190 ? -7.988 -4.047 4.613 1 87.88 190 ASP A O 1
ATOM 1483 N N . GLU A 1 191 ? -7.105 -5.824 5.609 1 85.81 191 GLU A N 1
ATOM 1484 C CA . GLU A 1 191 ? -7.891 -5.648 6.828 1 85.81 191 GLU A CA 1
ATOM 1485 C C . GLU A 1 191 ? -7.598 -4.305 7.484 1 85.81 191 GLU A C 1
ATOM 1487 O O . GLU A 1 191 ? -6.461 -3.82 7.441 1 85.81 191 GLU A O 1
ATOM 1492 N N . GLY A 1 192 ? -8.641 -3.725 8 1 83.88 192 GLY A N 1
ATOM 1493 C CA . GLY A 1 192 ? -8.523 -2.406 8.602 1 83.88 192 GLY A CA 1
ATOM 1494 C C . GLY A 1 192 ? -9.086 -1.299 7.738 1 83.88 192 GLY A C 1
ATOM 1495 O O . GLY A 1 192 ? -9.375 -0.204 8.227 1 83.88 192 GLY A O 1
ATOM 1496 N N . CYS A 1 193 ? -9.234 -1.593 6.523 1 88.06 193 CYS A N 1
ATOM 1497 C CA . CYS A 1 193 ? -9.82 -0.621 5.605 1 88.06 193 CYS A CA 1
ATOM 1498 C C . CYS A 1 193 ? -11.32 -0.474 5.844 1 88.06 193 CYS A C 1
ATOM 1500 O O . CYS A 1 193 ? -12.039 -1.471 5.945 1 88.06 193 CYS A O 1
ATOM 1502 N N . VAL A 1 194 ? -11.75 0.716 5.887 1 87.75 194 VAL A N 1
ATOM 1503 C CA . VAL A 1 194 ? -13.141 1.024 6.211 1 87.75 194 VAL A CA 1
ATOM 1504 C C . VAL A 1 194 ? -14.047 0.553 5.078 1 87.75 194 VAL A C 1
ATOM 1506 O O . VAL A 1 194 ? -15.164 0.09 5.32 1 87.75 194 VAL A O 1
ATOM 1509 N N . PHE A 1 195 ? -13.617 0.613 3.875 1 92.44 195 PHE A N 1
ATOM 1510 C CA . PHE A 1 195 ? -14.453 0.22 2.746 1 92.44 195 PHE A CA 1
ATOM 1511 C C . PHE A 1 195 ? -14.656 -1.29 2.725 1 92.44 195 PHE A C 1
ATOM 1513 O O . PHE A 1 195 ? -15.75 -1.77 2.406 1 92.44 195 PHE A O 1
ATOM 1520 N N . ARG A 1 196 ? -13.602 -1.983 3.035 1 93.31 196 ARG A N 1
ATOM 1521 C CA . ARG A 1 196 ? -13.734 -3.434 3.127 1 93.31 196 ARG A CA 1
ATOM 1522 C C . ARG A 1 196 ? -14.742 -3.826 4.199 1 93.31 196 ARG A C 1
ATOM 1524 O O . ARG A 1 196 ? -15.617 -4.66 3.961 1 93.31 196 ARG A O 1
ATOM 1531 N N . ALA A 1 197 ? -14.594 -3.25 5.375 1 91.12 197 ALA A N 1
ATOM 1532 C CA . ALA A 1 197 ? -15.508 -3.545 6.477 1 91.12 197 ALA A CA 1
ATOM 1533 C C . ALA A 1 197 ? -16.953 -3.268 6.082 1 91.12 197 ALA A C 1
ATOM 1535 O O . ALA A 1 197 ? -17.859 -4.043 6.422 1 91.12 197 ALA A O 1
ATOM 1536 N N . ARG A 1 198 ? -17.156 -2.246 5.383 1 92.56 198 ARG A N 1
ATOM 1537 C CA . ARG A 1 198 ? -18.5 -1.875 4.949 1 92.56 198 ARG A CA 1
ATOM 1538 C C . ARG A 1 198 ? -19.047 -2.877 3.939 1 92.56 198 ARG A C 1
ATOM 1540 O O . ARG A 1 198 ? -20.219 -3.26 4.008 1 92.56 198 ARG A O 1
ATOM 1547 N N . LEU A 1 199 ? -18.25 -3.285 3.037 1 95.62 199 LEU A N 1
ATOM 1548 C CA . LEU A 1 199 ? -18.656 -4.277 2.047 1 95.62 199 LEU A CA 1
ATOM 1549 C C . LEU A 1 199 ? -19.047 -5.586 2.719 1 95.62 199 LEU A C 1
ATOM 1551 O O . LEU A 1 199 ? -20.078 -6.172 2.396 1 95.62 199 LEU A O 1
ATOM 1555 N N . GLU A 1 200 ? -18.234 -5.977 3.631 1 94.69 200 GLU A N 1
ATOM 1556 C CA . GLU A 1 200 ? -18.484 -7.227 4.34 1 94.69 200 GLU A CA 1
ATOM 1557 C C . GLU A 1 200 ? -19.766 -7.137 5.176 1 94.69 200 GLU A C 1
ATOM 1559 O O . GLU A 1 200 ? -20.516 -8.102 5.254 1 94.69 200 GLU A O 1
ATOM 1564 N N . SER A 1 201 ? -19.984 -5.98 5.777 1 92.81 201 SER A N 1
ATOM 1565 C CA . SER A 1 201 ? -21.219 -5.754 6.508 1 92.81 201 SER A CA 1
ATOM 1566 C C . SER A 1 201 ? -22.438 -5.82 5.578 1 92.81 201 SER A C 1
ATOM 1568 O O . SER A 1 201 ? -23.469 -6.383 5.938 1 92.81 201 SER A O 1
ATOM 1570 N N . TRP A 1 202 ? -22.25 -5.273 4.477 1 93.5 202 TRP A N 1
ATOM 1571 C CA . TRP A 1 202 ? -23.328 -5.285 3.492 1 93.5 202 TRP A CA 1
ATOM 1572 C C . TRP A 1 202 ? -23.641 -6.711 3.035 1 93.5 202 TRP A C 1
ATOM 1574 O O . TRP A 1 202 ? -24.797 -7.105 2.943 1 93.5 202 TRP A O 1
ATOM 1584 N N . LEU A 1 203 ? -22.656 -7.477 2.742 1 94.81 203 LEU A N 1
ATOM 1585 C CA . LEU A 1 203 ? -22.828 -8.875 2.359 1 94.81 203 LEU A CA 1
ATOM 1586 C C . LEU A 1 203 ? -23.562 -9.648 3.455 1 94.81 203 LEU A C 1
ATOM 1588 O O . LEU A 1 203 ? -24.469 -10.438 3.17 1 94.81 203 LEU A O 1
ATOM 1592 N N . SER A 1 204 ? -23.094 -9.391 4.66 1 93.19 204 SER A N 1
ATOM 1593 C CA . SER A 1 204 ? -23.734 -10.047 5.797 1 93.19 204 SER A CA 1
ATOM 1594 C C . SER A 1 204 ? -25.219 -9.711 5.867 1 93.19 204 SER A C 1
ATOM 1596 O O . SER A 1 204 ? -26.047 -10.578 6.164 1 93.19 204 SER A O 1
ATOM 1598 N N . SER A 1 205 ? -25.547 -8.484 5.629 1 90.81 205 SER A N 1
ATOM 1599 C CA . SER A 1 205 ? -26.938 -8.039 5.648 1 90.81 205 SER A CA 1
ATOM 1600 C C . SER A 1 205 ? -27.766 -8.742 4.578 1 90.81 205 SER A C 1
ATOM 1602 O O . SER A 1 205 ? -28.984 -8.82 4.68 1 90.81 205 SER A O 1
ATOM 1604 N N . LYS A 1 206 ? -27.078 -9.305 3.545 1 91.12 206 LYS A N 1
ATOM 1605 C CA . LYS A 1 206 ? -27.734 -10.039 2.467 1 91.12 206 LYS A CA 1
ATOM 1606 C C . LYS A 1 206 ? -27.734 -11.539 2.73 1 91.12 206 LYS A C 1
ATOM 1608 O O . LYS A 1 206 ? -28.172 -12.328 1.889 1 91.12 206 LYS A O 1
ATOM 1613 N N . GLY A 1 207 ? -27.125 -11.891 3.832 1 92.44 207 GLY A N 1
ATOM 1614 C CA . GLY A 1 207 ? -27.062 -13.289 4.207 1 92.44 207 GLY A CA 1
ATOM 1615 C C . GLY A 1 207 ? -25.906 -14.023 3.568 1 92.44 207 GLY A C 1
ATOM 1616 O O . GLY A 1 207 ? -25.859 -15.258 3.576 1 92.44 207 GLY A O 1
ATOM 1617 N N . ILE A 1 208 ? -25.031 -13.336 2.951 1 93.12 208 ILE A N 1
ATOM 1618 C CA . ILE A 1 208 ? -23.859 -13.938 2.303 1 93.12 208 ILE A CA 1
ATOM 1619 C C . ILE A 1 208 ? -22.688 -13.953 3.271 1 93.12 208 ILE A C 1
ATOM 1621 O O . ILE A 1 208 ? -22.172 -12.898 3.645 1 93.12 208 ILE A O 1
ATOM 1625 N N . ILE A 1 209 ? -22.234 -15.164 3.602 1 90 209 ILE A N 1
ATOM 1626 C CA . ILE A 1 209 ? -21.188 -15.258 4.605 1 90 209 ILE A CA 1
ATOM 1627 C C . ILE A 1 209 ? -19.953 -15.93 4.004 1 90 209 ILE A C 1
ATOM 1629 O O . ILE A 1 209 ? -18.859 -15.898 4.59 1 90 209 ILE A O 1
ATOM 1633 N N . GLN A 1 210 ? -20.172 -16.547 2.877 1 90.88 210 GLN A N 1
ATOM 1634 C CA . GLN A 1 210 ? -19.047 -17.203 2.215 1 90.88 210 GLN A CA 1
ATOM 1635 C C . GLN A 1 210 ? -18.609 -16.438 0.973 1 90.88 210 GLN A C 1
ATOM 1637 O O . GLN A 1 210 ? -19.406 -16.219 0.055 1 90.88 210 GLN A O 1
ATOM 1642 N N . TYR A 1 211 ? -17.5 -15.906 1.016 1 93.19 211 TYR A N 1
ATOM 1643 C CA . TYR A 1 211 ? -16.906 -15.227 -0.122 1 93.19 211 TYR A CA 1
ATOM 1644 C C . TYR A 1 211 ? -15.383 -15.312 -0.063 1 93.19 211 TYR A C 1
ATOM 1646 O O . TYR A 1 211 ? -14.812 -15.625 0.983 1 93.19 211 TYR A O 1
ATOM 1654 N N . LYS A 1 212 ? -14.766 -15.156 -1.213 1 93.44 212 LYS A N 1
ATOM 1655 C CA . LYS A 1 212 ? -13.312 -15.109 -1.321 1 93.44 212 LYS A CA 1
ATOM 1656 C C . LYS A 1 212 ? -12.82 -13.688 -1.546 1 93.44 212 LYS A C 1
ATOM 1658 O O . LYS A 1 212 ? -13.328 -12.977 -2.418 1 93.44 212 LYS A O 1
ATOM 1663 N N . SER A 1 213 ? -11.797 -13.297 -0.748 1 94.44 213 SER A N 1
ATOM 1664 C CA . SER A 1 213 ? -11.258 -11.945 -0.866 1 94.44 213 SER A CA 1
ATOM 1665 C C . SER A 1 213 ? -9.992 -11.93 -1.71 1 94.44 213 SER A C 1
ATOM 1667 O O . SER A 1 213 ? -9.07 -12.719 -1.474 1 94.44 213 SER A O 1
ATOM 1669 N N . ILE A 1 214 ? -10.016 -11.117 -2.723 1 93.81 214 ILE A N 1
ATOM 1670 C CA . ILE A 1 214 ? -8.789 -10.742 -3.414 1 93.81 214 ILE A CA 1
ATOM 1671 C C . ILE A 1 214 ? -8.281 -9.406 -2.875 1 93.81 214 ILE A C 1
ATOM 1673 O O . ILE A 1 214 ? -8.945 -8.375 -3.025 1 93.81 214 ILE A O 1
ATOM 1677 N N . VAL A 1 215 ? -7.094 -9.453 -2.279 1 92.94 215 VAL A N 1
ATOM 1678 C CA . VAL A 1 215 ? -6.582 -8.281 -1.575 1 92.94 215 VAL A CA 1
ATOM 1679 C C . VAL A 1 215 ? -5.609 -7.523 -2.473 1 92.94 215 VAL A C 1
ATOM 1681 O O . VAL A 1 215 ? -4.668 -8.109 -3.014 1 92.94 215 VAL A O 1
ATOM 1684 N N . LEU A 1 216 ? -5.93 -6.238 -2.643 1 91.69 216 LEU A N 1
ATOM 1685 C CA . LEU A 1 216 ? -5.094 -5.352 -3.439 1 91.69 216 LEU A CA 1
ATOM 1686 C C . LEU A 1 216 ? -4.668 -4.133 -2.629 1 91.69 216 LEU A C 1
ATOM 1688 O O . LEU A 1 216 ? -5.258 -3.838 -1.586 1 91.69 216 LEU A O 1
ATOM 1692 N N . ASN A 1 217 ? -3.682 -3.361 -3.201 1 85.44 217 ASN A N 1
ATOM 1693 C CA . ASN A 1 217 ? -3.111 -2.264 -2.428 1 85.44 217 ASN A CA 1
ATOM 1694 C C . ASN A 1 217 ? -3.348 -0.917 -3.104 1 85.44 217 ASN A C 1
ATOM 1696 O O . ASN A 1 217 ? -2.771 0.095 -2.703 1 85.44 217 ASN A O 1
ATOM 1700 N N . SER A 1 218 ? -4.156 -0.938 -4.078 1 87.56 218 SER A N 1
ATOM 1701 C CA . SER A 1 218 ? -4.383 0.32 -4.781 1 87.56 218 SER A CA 1
ATOM 1702 C C . SER A 1 218 ? -5.805 0.393 -5.332 1 87.56 218 SER A C 1
ATOM 1704 O O . SER A 1 218 ? -6.406 -0.634 -5.648 1 87.56 218 SER A O 1
ATOM 1706 N N . ILE A 1 219 ? -6.25 1.592 -5.387 1 89.81 219 ILE A N 1
ATOM 1707 C CA . ILE A 1 219 ? -7.574 1.818 -5.949 1 89.81 219 ILE A CA 1
ATOM 1708 C C . ILE A 1 219 ? -7.586 1.403 -7.418 1 89.81 219 ILE A C 1
ATOM 1710 O O . ILE A 1 219 ? -8.547 0.787 -7.891 1 89.81 219 ILE A O 1
ATOM 1714 N N . GLU A 1 220 ? -6.547 1.693 -8.125 1 89.38 220 GLU A N 1
ATOM 1715 C CA . GLU A 1 220 ? -6.438 1.306 -9.531 1 89.38 220 GLU A CA 1
ATOM 1716 C C . GLU A 1 220 ? -6.543 -0.208 -9.695 1 89.38 220 GLU A C 1
ATOM 1718 O O . GLU A 1 220 ? -7.195 -0.693 -10.617 1 89.38 220 GLU A O 1
ATOM 1723 N N . GLY A 1 221 ? -5.844 -0.877 -8.828 1 93.06 221 GLY A N 1
ATOM 1724 C CA . GLY A 1 221 ? -5.973 -2.326 -8.844 1 93.06 221 GLY A CA 1
ATOM 1725 C C . GLY A 1 221 ? -7.402 -2.801 -8.656 1 93.06 221 GLY A C 1
ATOM 1726 O O . GLY A 1 221 ? -7.879 -3.656 -9.406 1 93.06 221 GLY A O 1
ATOM 1727 N N . ILE A 1 222 ? -8.055 -2.219 -7.688 1 95.12 222 ILE A N 1
ATOM 1728 C CA . ILE A 1 222 ? -9.438 -2.582 -7.418 1 95.12 222 ILE A CA 1
ATOM 1729 C C . ILE A 1 222 ? -10.289 -2.334 -8.664 1 95.12 222 ILE A C 1
ATOM 1731 O O . ILE A 1 222 ? -11.055 -3.209 -9.086 1 95.12 222 ILE A O 1
ATOM 1735 N N . ILE A 1 223 ? -10.094 -1.235 -9.242 1 94.31 223 ILE A N 1
ATOM 1736 C CA . ILE A 1 223 ? -10.875 -0.848 -10.406 1 94.31 223 ILE A CA 1
ATOM 1737 C C . ILE A 1 223 ? -10.609 -1.82 -11.555 1 94.31 223 ILE A C 1
ATOM 1739 O O . ILE A 1 223 ? -11.539 -2.316 -12.188 1 94.31 223 ILE A O 1
ATOM 1743 N N . ASN A 1 224 ? -9.398 -2.125 -11.836 1 94.06 224 ASN A N 1
ATOM 1744 C CA . ASN A 1 224 ? -9.047 -2.998 -12.953 1 94.06 224 ASN A CA 1
ATOM 1745 C C . ASN A 1 224 ? -9.586 -4.41 -12.75 1 94.06 224 ASN A C 1
ATOM 1747 O O . ASN A 1 224 ? -10.023 -5.055 -13.703 1 94.06 224 ASN A O 1
ATOM 1751 N N . PHE A 1 225 ? -9.523 -4.887 -11.539 1 96.12 225 PHE A N 1
ATOM 1752 C CA . PHE A 1 225 ? -10.031 -6.223 -11.25 1 96.12 225 PHE A CA 1
ATOM 1753 C C . PHE A 1 225 ? -11.547 -6.27 -11.398 1 96.12 225 PHE A C 1
ATOM 1755 O O . PHE A 1 225 ? -12.086 -7.227 -11.961 1 96.12 225 PHE A O 1
ATOM 1762 N N . VAL A 1 226 ? -12.219 -5.254 -10.914 1 96.81 226 VAL A N 1
ATOM 1763 C CA . VAL A 1 226 ? -13.672 -5.188 -11.031 1 96.81 226 VAL A CA 1
ATOM 1764 C C . VAL A 1 226 ? -14.062 -5.086 -12.5 1 96.81 226 VAL A C 1
ATOM 1766 O O . VAL A 1 226 ? -14.961 -5.797 -12.961 1 96.81 226 VAL A O 1
ATOM 1769 N N . GLU A 1 227 ? -13.367 -4.227 -13.172 1 95.44 227 GLU A N 1
ATOM 1770 C CA . GLU A 1 227 ? -13.656 -4.016 -14.594 1 95.44 227 GLU A CA 1
ATOM 1771 C C . GLU A 1 227 ? -13.508 -5.309 -15.383 1 95.44 227 GLU A C 1
ATOM 1773 O O . GLU A 1 227 ? -14.266 -5.562 -16.312 1 95.44 227 GLU A O 1
ATOM 1778 N N . ALA A 1 228 ? -12.602 -6.113 -14.984 1 93.75 228 ALA A N 1
ATOM 1779 C CA . ALA A 1 228 ? -12.312 -7.375 -15.664 1 93.75 228 ALA A CA 1
ATOM 1780 C C . ALA A 1 228 ? -13.328 -8.445 -15.281 1 93.75 228 ALA A C 1
ATOM 1782 O O . ALA A 1 228 ? -13.258 -9.578 -15.766 1 93.75 228 ALA A O 1
ATOM 1783 N N . GLY A 1 229 ? -14.211 -8.141 -14.359 1 93.38 229 GLY A N 1
ATOM 1784 C CA . GLY A 1 229 ? -15.273 -9.062 -13.984 1 93.38 229 GLY A CA 1
ATOM 1785 C C . GLY A 1 229 ? -14.836 -10.078 -12.945 1 93.38 229 GLY A C 1
ATOM 1786 O O . GLY A 1 229 ? -15.445 -11.141 -12.82 1 93.38 229 GLY A O 1
ATOM 1787 N N . LEU A 1 230 ? -13.844 -9.766 -12.172 1 93.25 230 LEU A N 1
ATOM 1788 C CA . LEU A 1 230 ? -13.25 -10.758 -11.281 1 93.25 230 LEU A CA 1
ATOM 1789 C C . LEU A 1 230 ? -13.906 -10.727 -9.914 1 93.25 230 LEU A C 1
ATOM 1791 O O . LEU A 1 230 ? -13.648 -11.594 -9.07 1 93.25 230 LEU A O 1
ATOM 1795 N N . GLY A 1 231 ? -14.742 -9.734 -9.672 1 95.69 231 GLY A N 1
ATOM 1796 C CA . GLY A 1 231 ? -15.438 -9.609 -8.406 1 95.69 231 GLY A CA 1
ATOM 1797 C C . GLY A 1 231 ? -16.125 -8.273 -8.227 1 95.69 231 GLY A C 1
ATOM 1798 O O . GLY A 1 231 ? -16.203 -7.477 -9.172 1 95.69 231 GLY A O 1
ATOM 1799 N N . ILE A 1 232 ? -16.688 -8.07 -7.012 1 97.62 232 ILE A N 1
ATOM 1800 C CA . ILE A 1 232 ? -17.344 -6.809 -6.688 1 97.62 232 ILE A CA 1
ATOM 1801 C C . ILE A 1 232 ? -16.547 -6.07 -5.613 1 97.62 232 ILE A C 1
ATOM 1803 O O . ILE A 1 232 ? -15.711 -6.668 -4.93 1 97.62 232 ILE A O 1
ATOM 1807 N N . SER A 1 233 ? -16.734 -4.785 -5.539 1 97.94 233 SER A N 1
ATOM 1808 C CA . SER A 1 233 ? -16.078 -3.959 -4.535 1 97.94 233 SER A CA 1
ATOM 1809 C C . SER A 1 233 ? -16.984 -2.834 -4.059 1 97.94 233 SER A C 1
ATOM 1811 O O . SER A 1 233 ? -18.172 -2.809 -4.391 1 97.94 233 SER A O 1
ATOM 1813 N N . LEU A 1 234 ? -16.516 -2.023 -3.129 1 97.06 234 LEU A N 1
ATOM 1814 C CA . LEU A 1 234 ? -17.219 -0.872 -2.584 1 97.06 234 LEU A CA 1
ATOM 1815 C C . LEU A 1 234 ? -16.281 0.316 -2.412 1 97.06 234 LEU A C 1
ATOM 1817 O O . LEU A 1 234 ? -15.203 0.184 -1.812 1 97.06 234 LEU A O 1
ATOM 1821 N N . LEU A 1 235 ? -16.625 1.423 -3.031 1 95.88 235 LEU A N 1
ATOM 1822 C CA . LEU A 1 235 ? -15.844 2.646 -2.959 1 95.88 235 LEU A CA 1
ATOM 1823 C C . LEU A 1 235 ? -16.75 3.875 -2.932 1 95.88 235 LEU A C 1
ATOM 1825 O O . LEU A 1 235 ? -17.938 3.775 -3.203 1 95.88 235 LEU A O 1
ATOM 1829 N N . PRO A 1 236 ? -16.141 5.043 -2.568 1 93.62 236 PRO A N 1
ATOM 1830 C CA . PRO A 1 236 ? -16.922 6.281 -2.686 1 93.62 236 PRO A CA 1
ATOM 1831 C C . PRO A 1 236 ? -17.344 6.582 -4.125 1 93.62 236 PRO A C 1
ATOM 1833 O O . PRO A 1 236 ? -16.516 6.473 -5.043 1 93.62 236 PRO A O 1
ATOM 1836 N N . GLU A 1 237 ? -18.531 6.996 -4.27 1 94.38 237 GLU A N 1
ATOM 1837 C CA . GLU A 1 237 ? -19.094 7.273 -5.586 1 94.38 237 GLU A CA 1
ATOM 1838 C C . GLU A 1 237 ? -18.297 8.344 -6.32 1 94.38 237 GLU A C 1
ATOM 1840 O O . GLU A 1 237 ? -18.078 8.25 -7.531 1 94.38 237 GLU A O 1
ATOM 1845 N N . GLN A 1 238 ? -17.844 9.289 -5.633 1 90.81 238 GLN A N 1
ATOM 1846 C CA . GLN A 1 238 ? -17.156 10.422 -6.23 1 90.81 238 GLN A CA 1
ATOM 1847 C C . GLN A 1 238 ? -15.828 9.992 -6.848 1 90.81 238 GLN A C 1
ATOM 1849 O O . GLN A 1 238 ? -15.359 10.594 -7.812 1 90.81 238 GLN A O 1
ATOM 1854 N N . VAL A 1 239 ? -15.219 8.953 -6.258 1 90.25 239 VAL A N 1
ATOM 1855 C CA . VAL A 1 239 ? -13.977 8.43 -6.812 1 90.25 239 VAL A CA 1
ATOM 1856 C C . VAL A 1 239 ? -14.227 7.887 -8.219 1 90.25 239 VAL A C 1
ATOM 1858 O O . VAL A 1 239 ? -13.453 8.164 -9.141 1 90.25 239 VAL A O 1
ATOM 1861 N N . ILE A 1 240 ? -15.305 7.25 -8.367 1 92.19 240 ILE A N 1
ATOM 1862 C CA . ILE A 1 240 ? -15.641 6.633 -9.648 1 92.19 240 ILE A CA 1
ATOM 1863 C C . ILE A 1 240 ? -16.031 7.715 -10.656 1 92.19 240 ILE A C 1
ATOM 1865 O O . ILE A 1 240 ? -15.492 7.758 -11.766 1 92.19 240 ILE A O 1
ATOM 1869 N N . SER A 1 241 ? -16.891 8.617 -10.281 1 91.06 241 SER A N 1
ATOM 1870 C CA . SER A 1 241 ? -17.453 9.609 -11.203 1 91.06 241 SER A CA 1
ATOM 1871 C C . SER A 1 241 ? -16.391 10.609 -11.641 1 91.06 241 SER A C 1
ATOM 1873 O O . SER A 1 241 ? -16.391 11.062 -12.789 1 91.06 241 SER A O 1
ATOM 1875 N N . HIS A 1 242 ? -15.438 10.875 -10.789 1 86.81 242 HIS A N 1
ATOM 1876 C CA . HIS A 1 242 ? -14.477 11.922 -11.094 1 86.81 242 HIS A CA 1
ATOM 1877 C C . HIS A 1 242 ? -13.234 11.359 -11.773 1 86.81 242 HIS A C 1
ATOM 1879 O O . HIS A 1 242 ? -12.633 12.016 -12.625 1 86.81 242 HIS A O 1
ATOM 1885 N N . TYR A 1 243 ? -12.938 10.078 -11.453 1 84.75 243 TYR A N 1
ATOM 1886 C CA . TYR A 1 243 ? -11.617 9.641 -11.875 1 84.75 243 TYR A CA 1
ATOM 1887 C C . TYR A 1 243 ? -11.711 8.406 -12.766 1 84.75 243 TYR A C 1
ATOM 1889 O O . TYR A 1 243 ? -10.758 8.07 -13.477 1 84.75 243 TYR A O 1
ATOM 1897 N N . TYR A 1 244 ? -12.844 7.75 -12.75 1 89.62 244 TYR A N 1
ATOM 1898 C CA . TYR A 1 244 ? -12.945 6.504 -13.5 1 89.62 244 TYR A CA 1
ATOM 1899 C C . TYR A 1 244 ? -14.219 6.473 -14.336 1 89.62 244 TYR A C 1
ATOM 1901 O O . TYR A 1 244 ? -14.789 5.406 -14.578 1 89.62 244 TYR A O 1
ATOM 1909 N N . SER A 1 245 ? -14.789 7.594 -14.719 1 87.81 245 SER A N 1
ATOM 1910 C CA . SER A 1 245 ? -16.047 7.703 -15.438 1 87.81 245 SER A CA 1
ATOM 1911 C C . SER A 1 245 ? -15.977 7.004 -16.797 1 87.81 245 SER A C 1
ATOM 1913 O O . SER A 1 245 ? -16.984 6.516 -17.297 1 87.81 245 SER A O 1
ATOM 1915 N N . GLY A 1 246 ? -14.867 6.832 -17.422 1 86.75 246 GLY A N 1
ATOM 1916 C CA . GLY A 1 246 ? -14.75 6.215 -18.734 1 86.75 246 GLY A CA 1
ATOM 1917 C C . GLY A 1 246 ? -14.5 4.719 -18.672 1 86.75 246 GLY A C 1
ATOM 1918 O O . GLY A 1 246 ? -14.422 4.055 -19.703 1 86.75 246 GLY A O 1
ATOM 1919 N N . ARG A 1 247 ? -14.547 4.219 -17.484 1 91.19 247 ARG A N 1
ATOM 1920 C CA . ARG A 1 247 ? -14.266 2.799 -17.297 1 91.19 247 ARG A CA 1
ATOM 1921 C C . ARG A 1 247 ? -15.547 1.975 -17.375 1 91.19 247 ARG A C 1
ATOM 1923 O O . ARG A 1 247 ? -16.641 2.508 -17.203 1 91.19 247 ARG A O 1
ATOM 1930 N N . LYS A 1 248 ? -15.398 0.729 -17.688 1 94.94 248 LYS A N 1
ATOM 1931 C CA . LYS A 1 248 ? -16.547 -0.17 -17.828 1 94.94 248 LYS A CA 1
ATOM 1932 C C . LYS A 1 248 ? -16.938 -0.769 -16.484 1 94.94 248 LYS A C 1
ATOM 1934 O O . LYS A 1 248 ? -16.938 -1.99 -16.312 1 94.94 248 LYS A O 1
ATOM 1939 N N . ILE A 1 249 ? -17.375 0.112 -15.648 1 95.38 249 ILE A N 1
ATOM 1940 C CA . ILE A 1 249 ? -17.766 -0.243 -14.289 1 95.38 249 ILE A CA 1
ATOM 1941 C C . ILE A 1 249 ? -19.188 0.244 -14.016 1 95.38 249 ILE A C 1
ATOM 1943 O O . ILE A 1 249 ? -19.578 1.338 -14.445 1 95.38 249 ILE A O 1
ATOM 1947 N N . MET A 1 250 ? -19.969 -0.57 -13.32 1 96.06 250 MET A N 1
ATOM 1948 C CA . MET A 1 250 ? -21.312 -0.202 -12.883 1 96.06 250 MET A CA 1
ATOM 1949 C C . MET A 1 250 ? -21.344 0.072 -11.383 1 96.06 250 MET A C 1
ATOM 1951 O O . MET A 1 250 ? -20.75 -0.665 -10.602 1 96.06 250 MET A O 1
ATOM 1955 N N . SER A 1 251 ? -22.016 1.135 -11.047 1 95.88 251 SER A N 1
ATOM 1956 C CA . SER A 1 251 ? -22.188 1.494 -9.648 1 95.88 251 SER A CA 1
ATOM 1957 C C . SER A 1 251 ? -23.594 1.194 -9.172 1 95.88 251 SER A C 1
ATOM 1959 O O . SER A 1 251 ? -24.562 1.506 -9.859 1 95.88 251 SER A O 1
ATOM 1961 N N . HIS A 1 252 ? -23.672 0.549 -7.992 1 95.12 252 HIS A N 1
ATOM 1962 C CA . HIS A 1 252 ? -24.953 0.233 -7.383 1 95.12 252 HIS A CA 1
ATOM 1963 C C . HIS A 1 252 ? -25.109 0.931 -6.039 1 95.12 252 HIS A C 1
ATOM 1965 O O . HIS A 1 252 ? -24.312 0.718 -5.125 1 95.12 252 HIS A O 1
ATOM 1971 N N . SER A 1 253 ? -26.188 1.694 -5.941 1 92.25 253 SER A N 1
ATOM 1972 C CA . SER A 1 253 ? -26.422 2.477 -4.73 1 92.25 253 SER A CA 1
ATOM 1973 C C . SER A 1 253 ? -26.797 1.579 -3.555 1 92.25 253 SER A C 1
ATOM 1975 O O . SER A 1 253 ? -27.375 0.507 -3.742 1 92.25 253 SER A O 1
ATOM 1977 N N . LEU A 1 254 ? -26.375 2.021 -2.42 1 90.88 254 LEU A N 1
ATOM 1978 C CA . LEU A 1 254 ? -26.734 1.379 -1.16 1 90.88 254 LEU A CA 1
ATOM 1979 C C . LEU A 1 254 ? -27.719 2.234 -0.374 1 90.88 254 LEU A C 1
ATOM 1981 O O . LEU A 1 254 ? -27.875 3.426 -0.651 1 90.88 254 LEU A O 1
ATOM 1985 N N . ASN A 1 255 ? -28.344 1.594 0.534 1 85.44 255 ASN A N 1
ATOM 1986 C CA . ASN A 1 255 ? -29.203 2.383 1.416 1 85.44 255 ASN A CA 1
ATOM 1987 C C . ASN A 1 255 ? -28.391 3.34 2.277 1 85.44 255 ASN A C 1
ATOM 1989 O O . ASN A 1 255 ? -27.172 3.189 2.395 1 85.44 255 ASN A O 1
ATOM 1993 N N . LYS A 1 256 ? -29.031 4.262 2.826 1 79.56 256 LYS A N 1
ATOM 1994 C CA . LYS A 1 256 ? -28.359 5.359 3.516 1 79.56 256 LYS A CA 1
ATOM 1995 C C . LYS A 1 256 ? -27.562 4.855 4.715 1 79.56 256 LYS A C 1
ATOM 1997 O O . LYS A 1 256 ? -26.469 5.359 5 1 79.56 256 LYS A O 1
ATOM 2002 N N . GLN A 1 257 ? -28.031 3.836 5.398 1 78.69 257 GLN A N 1
ATOM 2003 C CA . GLN A 1 257 ? -27.391 3.352 6.617 1 78.69 257 GLN A CA 1
ATOM 2004 C C . GLN A 1 257 ? -26.031 2.744 6.316 1 78.69 257 GLN A C 1
ATOM 2006 O O . GLN A 1 257 ? -25.062 2.986 7.043 1 78.69 257 GLN A O 1
ATOM 2011 N N . LEU A 1 258 ? -25.938 2.117 5.168 1 82.25 258 LEU A N 1
ATOM 2012 C CA . LEU A 1 258 ? -24.672 1.451 4.824 1 82.25 258 LEU A CA 1
ATOM 2013 C C . LEU A 1 258 ? -23.922 2.225 3.746 1 82.25 258 LEU A C 1
ATOM 2015 O O . LEU A 1 258 ? -22.719 2.035 3.566 1 82.25 258 LEU A O 1
ATOM 2019 N N . GLY A 1 259 ? -24.641 3.154 3.223 1 88.5 259 GLY A N 1
ATOM 2020 C CA . GLY A 1 259 ? -24.078 3.748 2.014 1 88.5 259 GLY A CA 1
ATOM 2021 C C . GLY A 1 259 ? -23.484 5.117 2.244 1 88.5 259 GLY A C 1
ATOM 2022 O O . GLY A 1 259 ? -23.109 5.809 1.292 1 88.5 259 GLY A O 1
ATOM 2023 N N . THR A 1 260 ? -23.438 5.523 3.514 1 90.81 260 THR A N 1
ATOM 2024 C CA . THR A 1 260 ? -22.891 6.852 3.746 1 90.81 260 THR A CA 1
ATOM 2025 C C . THR A 1 260 ? -21.719 6.781 4.727 1 90.81 260 THR A C 1
ATOM 2027 O O . THR A 1 260 ? -21.703 5.949 5.633 1 90.81 260 THR A O 1
ATOM 2030 N N . MET A 1 261 ? -20.734 7.621 4.43 1 89.19 261 MET A N 1
ATOM 2031 C CA . MET A 1 261 ? -19.578 7.754 5.301 1 89.19 261 MET A CA 1
ATOM 2032 C C . MET A 1 261 ? -19.188 9.219 5.477 1 89.19 261 MET A C 1
ATOM 2034 O O . MET A 1 261 ? -19.266 10 4.527 1 89.19 261 MET A O 1
ATOM 2038 N N . ASN A 1 262 ? -18.859 9.516 6.773 1 91.19 262 ASN A N 1
ATOM 2039 C CA . ASN A 1 262 ? -18.422 10.883 7.047 1 91.19 262 ASN A CA 1
ATOM 2040 C C . ASN A 1 262 ? -16.906 10.938 7.285 1 91.19 262 ASN A C 1
ATOM 2042 O O . ASN A 1 262 ? -16.375 10.18 8.094 1 91.19 262 ASN A O 1
ATOM 2046 N N . THR A 1 263 ? -16.312 11.766 6.504 1 92.56 263 THR A N 1
ATOM 2047 C CA . THR A 1 263 ? -14.906 12.055 6.75 1 92.56 263 THR A CA 1
ATOM 2048 C C . THR A 1 263 ? -14.758 13.258 7.676 1 92.56 263 THR A C 1
ATOM 2050 O O . THR A 1 263 ? -15.398 14.289 7.477 1 92.56 263 THR A O 1
ATOM 2053 N N . VAL A 1 264 ? -13.906 13.102 8.711 1 94 264 VAL A N 1
ATOM 2054 C CA . VAL A 1 264 ? -13.68 14.18 9.664 1 94 264 VAL A CA 1
ATOM 2055 C C . VAL A 1 264 ? -12.188 14.477 9.758 1 94 264 VAL A C 1
ATOM 2057 O O . VAL A 1 264 ? -11.359 13.633 9.422 1 94 264 VAL A O 1
ATOM 2060 N N . LEU A 1 265 ? -11.898 15.672 10.125 1 95.81 265 LEU A N 1
ATOM 2061 C CA . LEU A 1 265 ? -10.555 16.078 10.508 1 95.81 265 LEU A CA 1
ATOM 2062 C C . LEU A 1 265 ? -10.406 16.094 12.023 1 95.81 265 LEU A C 1
ATOM 2064 O O . LEU A 1 265 ? -11.141 16.797 12.719 1 95.81 265 LEU A O 1
ATOM 2068 N N . ILE A 1 266 ? -9.43 15.266 12.5 1 96.12 266 ILE A N 1
ATOM 2069 C CA . ILE A 1 266 ? -9.266 15.188 13.945 1 96.12 266 ILE A CA 1
ATOM 2070 C C . ILE A 1 266 ? -7.949 15.836 14.352 1 96.12 266 ILE A C 1
ATOM 2072 O O . ILE A 1 266 ? -6.98 15.828 13.586 1 96.12 266 ILE A O 1
ATOM 2076 N N . SER A 1 267 ? -7.93 16.406 15.477 1 94.75 267 SER A N 1
ATOM 2077 C CA . SER A 1 267 ? -6.75 16.969 16.125 1 94.75 267 SER A CA 1
ATOM 2078 C C . SER A 1 267 ? -6.898 16.953 17.641 1 94.75 267 SER A C 1
ATOM 2080 O O . SER A 1 267 ? -8.008 16.812 18.172 1 94.75 267 SER A O 1
ATOM 2082 N N . ARG A 1 268 ? -5.75 17.078 18.281 1 88.81 268 ARG A N 1
ATOM 2083 C CA . ARG A 1 268 ? -5.82 17.125 19.734 1 88.81 268 ARG A CA 1
ATOM 2084 C C . ARG A 1 268 ? -6.445 18.438 20.219 1 88.81 268 ARG A C 1
ATOM 2086 O O . ARG A 1 268 ? -6.184 19.5 19.656 1 88.81 268 ARG A O 1
ATOM 2093 N N . GLU A 1 269 ? -7.176 18.344 21.297 1 85.62 269 GLU A N 1
ATOM 2094 C CA . GLU A 1 269 ? -7.816 19.547 21.844 1 85.62 269 GLU A CA 1
ATOM 2095 C C . GLU A 1 269 ? -7.246 19.891 23.203 1 85.62 269 GLU A C 1
ATOM 2097 O O . GLU A 1 269 ? -7.473 21 23.719 1 85.62 269 GLU A O 1
ATOM 2102 N N . ASP A 1 270 ? -6.496 19.094 23.812 1 77.44 270 ASP A N 1
ATOM 2103 C CA . ASP A 1 270 ? -6.012 19.297 25.172 1 77.44 270 ASP A CA 1
ATOM 2104 C C . ASP A 1 270 ? -4.66 20.016 25.172 1 77.44 270 ASP A C 1
ATOM 2106 O O . ASP A 1 270 ? -4.066 20.219 26.234 1 77.44 270 ASP A O 1
ATOM 2110 N N . VAL A 1 271 ? -4.164 20.297 23.953 1 71.69 271 VAL A N 1
ATOM 2111 C CA . VAL A 1 271 ? -2.893 21.016 23.859 1 71.69 271 VAL A CA 1
ATOM 2112 C C . VAL A 1 271 ? -3.053 22.234 22.969 1 71.69 271 VAL A C 1
ATOM 2114 O O . VAL A 1 271 ? -3.896 22.25 22.062 1 71.69 271 VAL A O 1
ATOM 2117 N N . PRO A 1 272 ? -2.291 23.297 23.266 1 71.69 272 PRO A N 1
ATOM 2118 C CA . PRO A 1 272 ? -2.326 24.438 22.359 1 71.69 272 PRO A CA 1
ATOM 2119 C C . PRO A 1 272 ? -1.92 24.078 20.938 1 71.69 272 PRO A C 1
ATOM 2121 O O . PRO A 1 272 ? -1.001 23.281 20.734 1 71.69 272 PRO A O 1
ATOM 2124 N N . GLN A 1 273 ? -2.631 24.656 20.047 1 79.25 273 GLN A N 1
ATOM 2125 C CA . GLN A 1 273 ? -2.365 24.406 18.641 1 79.25 273 GLN A CA 1
ATOM 2126 C C . GLN A 1 273 ? -1.305 25.375 18.109 1 79.25 273 GLN A C 1
ATOM 2128 O O . GLN A 1 273 ? -1.281 26.547 18.469 1 79.25 273 GLN A O 1
ATOM 2133 N N . SER A 1 274 ? -0.467 24.766 17.297 1 81 274 SER A N 1
ATOM 2134 C CA . SER A 1 274 ? 0.434 25.656 16.562 1 81 274 SER A CA 1
ATOM 2135 C C . SER A 1 274 ? -0.337 26.562 15.617 1 81 274 SER A C 1
ATOM 2137 O O . SER A 1 274 ? -1.471 26.25 15.242 1 81 274 SER A O 1
ATOM 2139 N N . ARG A 1 275 ? 0.214 27.688 15.219 1 81.19 275 ARG A N 1
ATOM 2140 C CA . ARG A 1 275 ? -0.426 28.594 14.281 1 81.19 275 ARG A CA 1
ATOM 2141 C C . ARG A 1 275 ? -0.661 27.922 12.93 1 81.19 275 ARG A C 1
ATOM 2143 O O . ARG A 1 275 ? -1.701 28.125 12.305 1 81.19 275 ARG A O 1
ATOM 2150 N N . ALA A 1 276 ? 0.311 27.094 12.555 1 87.5 276 ALA A N 1
ATOM 2151 C CA . ALA A 1 276 ? 0.186 26.359 11.297 1 87.5 276 ALA A CA 1
ATOM 2152 C C . ALA A 1 276 ? -1.02 25.422 11.328 1 87.5 276 ALA A C 1
ATOM 2154 O O . ALA A 1 276 ? -1.783 25.359 10.359 1 87.5 276 ALA A O 1
ATOM 2155 N N . LEU A 1 277 ? -1.189 24.797 12.445 1 90.88 277 LEU A N 1
ATOM 2156 C CA . LEU A 1 277 ? -2.32 23.891 12.586 1 90.88 277 LEU A CA 1
ATOM 2157 C C . LEU A 1 277 ? -3.637 24.656 12.617 1 90.88 277 LEU A C 1
ATOM 2159 O O . LEU A 1 277 ? -4.625 24.234 12.016 1 90.88 277 LEU A O 1
ATOM 2163 N N . LYS A 1 278 ? -3.672 25.75 13.258 1 87.06 278 LYS A N 1
ATOM 2164 C CA . LYS A 1 278 ? -4.879 26.562 13.367 1 87.06 278 LYS A CA 1
ATOM 2165 C C . LYS A 1 278 ? -5.363 27.016 11.984 1 87.06 278 LYS A C 1
ATOM 2167 O O . LYS A 1 278 ? -6.543 26.891 11.664 1 87.06 278 LYS A O 1
ATOM 2172 N N . VAL A 1 279 ? -4.449 27.484 11.211 1 88 279 VAL A N 1
ATOM 2173 C CA . VAL A 1 279 ? -4.844 27.984 9.898 1 88 279 VAL A CA 1
ATOM 2174 C C . VAL A 1 279 ? -5.254 26.812 9 1 88 279 VAL A C 1
ATOM 2176 O O . VAL A 1 279 ? -6.145 26.953 8.156 1 88 279 VAL A O 1
ATOM 2179 N N . PHE A 1 280 ? -4.629 25.703 9.234 1 93.19 280 PHE A N 1
ATOM 2180 C CA . PHE A 1 280 ? -4.992 24.516 8.477 1 93.19 280 PHE A CA 1
ATOM 2181 C C . PHE A 1 280 ? -6.43 24.094 8.773 1 93.19 280 PHE A C 1
ATOM 2183 O O . PHE A 1 280 ? -7.211 23.828 7.855 1 93.19 280 PHE A O 1
ATOM 2190 N N . ILE A 1 281 ? -6.754 24.094 10 1 90.69 281 ILE A N 1
ATOM 2191 C CA . ILE A 1 281 ? -8.094 23.719 10.445 1 90.69 281 ILE A CA 1
ATOM 2192 C C . ILE A 1 281 ? -9.109 24.734 9.945 1 90.69 281 ILE A C 1
ATOM 2194 O O . ILE A 1 281 ? -10.203 24.359 9.508 1 90.69 281 ILE A O 1
ATOM 2198 N N . GLU A 1 282 ? -8.789 25.953 9.922 1 87.44 282 GLU A N 1
ATOM 2199 C CA . GLU A 1 282 ? -9.688 27.031 9.523 1 87.44 282 GLU A CA 1
ATOM 2200 C C . GLU A 1 282 ? -10.039 26.938 8.047 1 87.44 282 GLU A C 1
ATOM 2202 O O . GLU A 1 282 ? -11.094 27.422 7.621 1 87.44 282 GLU A O 1
ATOM 2207 N N . MET A 1 283 ? -9.133 26.359 7.281 1 85.44 283 MET A N 1
ATOM 2208 C CA . MET A 1 283 ? -9.406 26.172 5.859 1 85.44 283 MET A CA 1
ATOM 2209 C C . MET A 1 283 ? -10.633 25.281 5.648 1 85.44 283 MET A C 1
ATOM 2211 O O . MET A 1 283 ? -11.273 25.344 4.602 1 85.44 283 MET A O 1
ATOM 2215 N N . TYR A 1 284 ? -10.93 24.438 6.633 1 82.06 284 TYR A N 1
ATOM 2216 C CA . TYR A 1 284 ? -12.016 23.484 6.477 1 82.06 284 TYR A CA 1
ATOM 2217 C C . TYR A 1 284 ? -13.211 23.859 7.34 1 82.06 284 TYR A C 1
ATOM 2219 O O . TYR A 1 284 ? -14.219 23.156 7.371 1 82.06 284 TYR A O 1
ATOM 2227 N N . SER A 1 285 ? -13.062 24.859 8.086 1 74.38 285 SER A N 1
ATOM 2228 C CA . SER A 1 285 ? -14.18 25.328 8.898 1 74.38 285 SER A CA 1
ATOM 2229 C C . SER A 1 285 ? -15.289 25.922 8.031 1 74.38 285 SER A C 1
ATOM 2231 O O . SER A 1 285 ? -15.008 26.516 6.984 1 74.38 285 SER A O 1
ATOM 2233 N N . PRO A 1 286 ? -16.531 25.422 8.281 1 63.03 286 PRO A N 1
ATOM 2234 C CA . PRO A 1 286 ? -17.672 25.844 7.473 1 63.03 286 PRO A CA 1
ATOM 2235 C C . PRO A 1 286 ? -17.594 27.312 7.066 1 63.03 286 PRO A C 1
ATOM 2237 O O . PRO A 1 286 ? -17.984 27.672 5.945 1 63.03 286 PRO A O 1
ATOM 2240 N N . SER A 1 287 ? -17.312 28.172 7.879 1 49.78 287 SER A N 1
ATOM 2241 C CA . SER A 1 287 ? -17.328 29.594 7.527 1 49.78 287 SER A CA 1
ATOM 2242 C C . SER A 1 287 ? -16.344 29.891 6.391 1 49.78 287 SER A C 1
ATOM 2244 O O . SER A 1 287 ? -16.641 30.703 5.516 1 49.78 287 SER A O 1
ATOM 2246 N N . ILE A 1 288 ? -15.297 29.266 6.312 1 48.78 288 ILE A N 1
ATOM 2247 C CA . ILE A 1 288 ? -14.25 29.578 5.352 1 48.78 288 ILE A CA 1
ATOM 2248 C C . ILE A 1 288 ? -14.289 28.578 4.199 1 48.78 288 ILE A C 1
ATOM 2250 O O . ILE A 1 288 ? -13.945 28.922 3.064 1 48.78 288 ILE A O 1
ATOM 2254 N N . ALA A 1 289 ? -14.641 27.359 4.434 1 53.25 289 ALA A N 1
ATOM 2255 C CA . ALA A 1 289 ? -14.664 26.344 3.381 1 53.25 289 ALA A CA 1
ATOM 2256 C C . ALA A 1 289 ? -15.594 26.766 2.244 1 53.25 289 ALA A C 1
ATOM 2258 O O . ALA A 1 289 ? -15.32 26.484 1.075 1 53.25 289 ALA A O 1
ATOM 2259 N N . ALA A 1 290 ? -16.594 27.344 2.598 1 46.12 290 ALA A N 1
ATOM 2260 C CA . ALA A 1 290 ? -17.5 27.922 1.606 1 46.12 290 ALA A CA 1
ATOM 2261 C C . ALA A 1 290 ? -16.766 28.906 0.696 1 46.12 290 ALA A C 1
ATOM 2263 O O . ALA A 1 290 ? -17.078 29 -0.495 1 46.12 290 ALA A O 1
ATOM 2264 N N . LYS A 1 291 ? -15.836 29.547 1.178 1 45.62 291 LYS A N 1
ATOM 2265 C CA . LYS A 1 291 ? -15.164 30.594 0.416 1 45.62 291 LYS A CA 1
ATOM 2266 C C . LYS A 1 291 ? -14.125 30 -0.531 1 45.62 291 LYS A C 1
ATOM 2268 O O . LYS A 1 291 ? -13.867 30.562 -1.601 1 45.62 291 LYS A O 1
ATOM 2273 N N . HIS A 1 292 ? -13.516 28.844 -0.149 1 50.25 292 HIS A N 1
ATOM 2274 C CA . HIS A 1 292 ? -12.359 28.438 -0.949 1 50.25 292 HIS A CA 1
ATOM 2275 C C . HIS A 1 292 ? -12.641 27.172 -1.735 1 50.25 292 HIS A C 1
ATOM 2277 O O . HIS A 1 292 ? -11.773 26.672 -2.449 1 50.25 292 HIS A O 1
ATOM 2283 N N . GLY A 1 293 ? -13.914 26.688 -1.828 1 43.69 293 GLY A N 1
ATOM 2284 C CA . GLY A 1 293 ? -14.344 25.609 -2.693 1 43.69 293 GLY A CA 1
ATOM 2285 C C . GLY A 1 293 ? -13.734 24.266 -2.32 1 43.69 293 GLY A C 1
ATOM 2286 O O . GLY A 1 293 ? -13.555 23.391 -3.176 1 43.69 293 GLY A O 1
ATOM 2287 N N . VAL A 1 294 ? -13.172 24.234 -1.189 1 42.41 294 VAL A N 1
ATOM 2288 C CA . VAL A 1 294 ? -12.406 23.047 -0.855 1 42.41 294 VAL A CA 1
ATOM 2289 C C . VAL A 1 294 ? -13.352 21.906 -0.49 1 42.41 294 VAL A C 1
ATOM 2291 O O . VAL A 1 294 ? -12.953 20.734 -0.516 1 42.41 294 VAL A O 1
ATOM 2294 N N . ILE A 1 295 ? -14.555 22 -0.02 1 41.09 295 ILE A N 1
ATOM 2295 C CA . ILE A 1 295 ? -15.477 20.906 0.301 1 41.09 295 ILE A CA 1
ATOM 2296 C C . ILE A 1 295 ? -16.375 20.625 -0.898 1 41.09 295 ILE A C 1
ATOM 2298 O O . ILE A 1 295 ? -16.828 21.562 -1.576 1 41.09 295 ILE A O 1
ATOM 2302 N N . MET B 1 1 ? 10.438 -39.125 13.367 1 68.5 1 MET B N 1
ATOM 2303 C CA . MET B 1 1 ? 9.797 -37.938 12.805 1 68.5 1 MET B CA 1
ATOM 2304 C C . MET B 1 1 ? 8.781 -38.312 11.727 1 68.5 1 MET B C 1
ATOM 2306 O O . MET B 1 1 ? 9.047 -39.219 10.922 1 68.5 1 MET B O 1
ATOM 2310 N N . ASN B 1 2 ? 7.613 -37.938 11.906 1 68.12 2 ASN B N 1
ATOM 2311 C CA . ASN B 1 2 ? 6.613 -38.156 10.867 1 68.12 2 ASN B CA 1
ATOM 2312 C C . ASN B 1 2 ? 6.031 -36.844 10.367 1 68.12 2 ASN B C 1
ATOM 2314 O O . ASN B 1 2 ? 6.41 -35.781 10.852 1 68.12 2 ASN B O 1
ATOM 2318 N N . THR B 1 3 ? 5.207 -36.969 9.289 1 74.06 3 THR B N 1
ATOM 2319 C CA . THR B 1 3 ? 4.676 -35.781 8.641 1 74.06 3 THR B CA 1
ATOM 2320 C C . THR B 1 3 ? 3.857 -34.938 9.633 1 74.06 3 THR B C 1
ATOM 2322 O O . THR B 1 3 ? 3.801 -33.719 9.516 1 74.06 3 THR B O 1
ATOM 2325 N N . ASN B 1 4 ? 3.326 -35.656 10.531 1 77.69 4 ASN B N 1
ATOM 2326 C CA . ASN B 1 4 ? 2.537 -34.969 11.539 1 77.69 4 ASN B CA 1
ATOM 2327 C C . ASN B 1 4 ? 3.424 -34.125 12.469 1 77.69 4 ASN B C 1
ATOM 2329 O O . ASN B 1 4 ? 3.037 -33.031 12.891 1 77.69 4 ASN B O 1
ATOM 2333 N N . ASP B 1 5 ? 4.551 -34.688 12.766 1 80.81 5 ASP B N 1
ATOM 2334 C CA . ASP B 1 5 ? 5.508 -33.938 13.586 1 80.81 5 ASP B CA 1
ATOM 2335 C C . ASP B 1 5 ? 5.906 -32.625 12.922 1 80.81 5 ASP B C 1
ATOM 2337 O O . ASP B 1 5 ? 6.012 -31.609 13.586 1 80.81 5 ASP B O 1
ATOM 2341 N N . LEU B 1 6 ? 6.059 -32.75 11.688 1 82.5 6 LEU B N 1
ATOM 2342 C CA . LEU B 1 6 ? 6.457 -31.562 10.938 1 82.5 6 LEU B CA 1
ATOM 2343 C C . LEU B 1 6 ? 5.336 -30.531 10.906 1 82.5 6 LEU B C 1
ATOM 2345 O O . LEU B 1 6 ? 5.594 -29.312 10.984 1 82.5 6 LEU B O 1
ATOM 2349 N N . LYS B 1 7 ? 4.195 -30.969 10.852 1 84.69 7 LYS B N 1
ATOM 2350 C CA . LYS B 1 7 ? 3.043 -30.078 10.875 1 84.69 7 LYS B CA 1
ATOM 2351 C C . LYS B 1 7 ? 2.926 -29.375 12.227 1 84.69 7 LYS B C 1
ATOM 2353 O O . LYS B 1 7 ? 2.607 -28.188 12.281 1 84.69 7 LYS B O 1
ATOM 2358 N N . ILE B 1 8 ? 3.129 -30.141 13.234 1 86.56 8 ILE B N 1
ATOM 2359 C CA . ILE B 1 8 ? 3.094 -29.578 14.578 1 86.56 8 ILE B CA 1
ATOM 2360 C C . ILE B 1 8 ? 4.18 -28.516 14.727 1 86.56 8 ILE B C 1
ATOM 2362 O O . ILE B 1 8 ? 3.928 -27.422 15.25 1 86.56 8 ILE B O 1
ATOM 2366 N N . PHE B 1 9 ? 5.34 -28.828 14.195 1 90.5 9 PHE B N 1
ATOM 2367 C CA . PHE B 1 9 ? 6.465 -27.906 14.203 1 90.5 9 PHE B CA 1
ATOM 2368 C C . PHE B 1 9 ? 6.105 -26.609 13.477 1 90.5 9 PHE B C 1
ATOM 2370 O O . PHE B 1 9 ? 6.324 -25.516 14 1 90.5 9 PHE B O 1
ATOM 2377 N N . GLU B 1 10 ? 5.535 -26.75 12.375 1 87.25 10 GLU B N 1
ATOM 2378 C CA . GLU B 1 10 ? 5.137 -25.594 11.578 1 87.25 10 GLU B CA 1
ATOM 2379 C C . GLU B 1 10 ? 4.078 -24.75 12.297 1 87.25 10 GLU B C 1
ATOM 2381 O O . GLU B 1 10 ? 4.109 -23.531 12.242 1 87.25 10 GLU B O 1
ATOM 2386 N N . ALA B 1 11 ? 3.18 -25.391 12.898 1 88.31 11 ALA B N 1
ATOM 2387 C CA . ALA B 1 11 ? 2.105 -24.703 13.625 1 88.31 11 ALA B CA 1
ATOM 2388 C C . ALA B 1 11 ? 2.658 -23.859 14.758 1 88.31 11 ALA B C 1
ATOM 2390 O O . ALA B 1 11 ? 2.207 -22.734 14.977 1 88.31 11 ALA B O 1
ATOM 2391 N N . VAL B 1 12 ? 3.617 -24.406 15.375 1 90.69 12 VAL B N 1
ATOM 2392 C CA . VAL B 1 12 ? 4.238 -23.672 16.469 1 90.69 12 VAL B CA 1
ATOM 2393 C C . VAL B 1 12 ? 4.988 -22.469 15.906 1 90.69 12 VAL B C 1
ATOM 2395 O O . VAL B 1 12 ? 4.879 -21.359 16.438 1 90.69 12 VAL B O 1
ATOM 2398 N N . ALA B 1 13 ? 5.672 -22.688 14.875 1 89.12 13 ALA B N 1
ATOM 2399 C CA . ALA B 1 13 ? 6.477 -21.641 14.266 1 89.12 13 ALA B CA 1
ATOM 2400 C C . ALA B 1 13 ? 5.59 -20.5 13.758 1 89.12 13 ALA B C 1
ATOM 2402 O O . ALA B 1 13 ? 5.926 -19.328 13.922 1 89.12 13 ALA B O 1
ATOM 2403 N N . THR B 1 14 ? 4.543 -20.891 13.164 1 84.94 14 THR B N 1
ATOM 2404 C CA . THR B 1 14 ? 3.633 -19.922 12.555 1 84.94 14 THR B CA 1
ATOM 2405 C C . THR B 1 14 ? 2.861 -19.156 13.617 1 84.94 14 THR B C 1
ATOM 2407 O O . THR B 1 14 ? 2.695 -17.938 13.516 1 84.94 14 THR B O 1
ATOM 2410 N N . SER B 1 15 ? 2.479 -19.844 14.648 1 85.5 15 SER B N 1
ATOM 2411 C CA . SER B 1 15 ? 1.629 -19.234 15.664 1 85.5 15 SER B CA 1
ATOM 2412 C C . SER B 1 15 ? 2.461 -18.547 16.734 1 85.5 15 SER B C 1
ATOM 2414 O O . SER B 1 15 ? 1.952 -17.703 17.484 1 85.5 15 SER B O 1
ATOM 2416 N N . GLY B 1 16 ? 3.676 -18.953 16.812 1 88.25 16 GLY B N 1
ATOM 2417 C CA . GLY B 1 16 ? 4.566 -18.422 17.844 1 88.25 16 GLY B CA 1
ATOM 2418 C C . GLY B 1 16 ? 4.184 -18.859 19.234 1 88.25 16 GLY B C 1
ATOM 2419 O O . GLY B 1 16 ? 4.52 -18.188 20.219 1 88.25 16 GLY B O 1
ATOM 2420 N N . SER B 1 17 ? 3.342 -19.844 19.297 1 89.75 17 SER B N 1
ATOM 2421 C CA . SER B 1 17 ? 2.826 -20.312 20.578 1 89.75 17 SER B CA 1
ATOM 2422 C C . SER B 1 17 ? 2.535 -21.797 20.562 1 89.75 17 SER B C 1
ATOM 2424 O O . SER B 1 17 ? 1.934 -22.312 19.609 1 89.75 17 SER B O 1
ATOM 2426 N N . PHE B 1 18 ? 2.924 -22.406 21.688 1 90.06 18 PHE B N 1
ATOM 2427 C CA . PHE B 1 18 ? 2.674 -23.844 21.812 1 90.06 18 PHE B CA 1
ATOM 2428 C C . PHE B 1 18 ? 1.194 -24.109 22.047 1 90.06 18 PHE B C 1
ATOM 2430 O O . PHE B 1 18 ? 0.638 -25.078 21.516 1 90.06 18 PHE B O 1
ATOM 2437 N N . THR B 1 19 ? 0.662 -23.188 22.734 1 89.12 19 THR B N 1
ATOM 2438 C CA . THR B 1 19 ? -0.755 -23.344 23.047 1 89.12 19 THR B CA 1
ATOM 2439 C C . THR B 1 19 ? -1.61 -23.109 21.812 1 89.12 19 THR B C 1
ATOM 2441 O O . THR B 1 19 ? -2.533 -23.875 21.531 1 89.12 19 THR B O 1
ATOM 2444 N N . LYS B 1 20 ? -1.262 -22.141 21.078 1 89.69 20 LYS B N 1
ATOM 2445 C CA . LYS B 1 20 ? -2.01 -21.844 19.859 1 89.69 20 LYS B CA 1
ATOM 2446 C C . LYS B 1 20 ? -1.828 -22.938 18.812 1 89.69 20 LYS B C 1
ATOM 2448 O O . LYS B 1 20 ? -2.771 -23.281 18.094 1 89.69 20 LYS B O 1
ATOM 2453 N N . ALA B 1 21 ? -0.69 -23.375 18.812 1 91.25 21 ALA B N 1
ATOM 2454 C CA . ALA B 1 21 ? -0.404 -24.469 17.875 1 91.25 21 ALA B CA 1
ATOM 2455 C C . ALA B 1 21 ? -1.221 -25.703 18.219 1 91.25 21 ALA B C 1
ATOM 2457 O O . ALA B 1 21 ? -1.728 -26.391 17.328 1 91.25 21 ALA B O 1
ATOM 2458 N N . ALA B 1 22 ? -1.393 -25.969 19.453 1 90.94 22 ALA B N 1
ATOM 2459 C CA . ALA B 1 22 ? -2.178 -27.125 19.891 1 90.94 22 ALA B CA 1
ATOM 2460 C C . ALA B 1 22 ? -3.633 -26.984 19.453 1 90.94 22 ALA B C 1
ATOM 2462 O O . ALA B 1 22 ? -4.219 -27.938 18.922 1 90.94 22 ALA B O 1
ATOM 2463 N N . ALA B 1 23 ? -4.102 -25.844 19.594 1 87.88 23 ALA B N 1
ATOM 2464 C CA . ALA B 1 23 ? -5.473 -25.578 19.172 1 87.88 23 ALA B CA 1
ATOM 2465 C C . ALA B 1 23 ? -5.625 -25.75 17.672 1 87.88 23 ALA B C 1
ATOM 2467 O O . ALA B 1 23 ? -6.566 -26.406 17.203 1 87.88 23 ALA B O 1
ATOM 2468 N N . ALA B 1 24 ? -4.645 -25.328 17 1 83.88 24 ALA B N 1
ATOM 2469 C CA . ALA B 1 24 ? -4.676 -25.391 15.539 1 83.88 24 ALA B CA 1
ATOM 2470 C C . ALA B 1 24 ? -4.562 -26.828 15.039 1 83.88 24 ALA B C 1
ATOM 2472 O O . ALA B 1 24 ? -5.129 -27.172 14.008 1 83.88 24 ALA B O 1
ATOM 2473 N N . MET B 1 25 ? -3.932 -27.562 15.781 1 85.31 25 MET B N 1
ATOM 2474 C CA . MET B 1 25 ? -3.66 -28.938 15.383 1 85.31 25 MET B CA 1
ATOM 2475 C C . MET B 1 25 ? -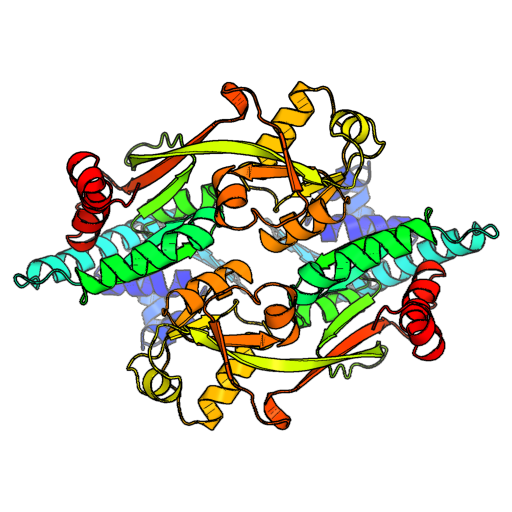4.664 -29.891 16.016 1 85.31 25 MET B C 1
ATOM 2477 O O . MET B 1 25 ? -4.539 -31.109 15.867 1 85.31 25 MET B O 1
ATOM 2481 N N . PHE B 1 26 ? -5.578 -29.234 16.719 1 88 26 PHE B N 1
ATOM 2482 C CA . PHE B 1 26 ? -6.621 -30 17.375 1 88 26 PHE B CA 1
ATOM 2483 C C . PHE B 1 26 ? -6.016 -31.062 18.297 1 88 26 PHE B C 1
ATOM 2485 O O . PHE B 1 26 ? -6.398 -32.219 18.25 1 88 26 PHE B O 1
ATOM 2492 N N . THR B 1 27 ? -5.113 -30.656 19.047 1 88.19 27 THR B N 1
ATOM 2493 C CA . THR B 1 27 ? -4.461 -31.5 20.031 1 88.19 27 THR B CA 1
ATOM 2494 C C . THR B 1 27 ? -4.191 -30.734 21.328 1 88.19 27 THR B C 1
ATOM 2496 O O . THR B 1 27 ? -4.68 -29.609 21.5 1 88.19 27 THR B O 1
ATOM 2499 N N . VAL B 1 28 ? -3.65 -31.438 22.312 1 87.75 28 VAL B N 1
ATOM 2500 C CA . VAL B 1 28 ? -3.361 -30.797 23.594 1 87.75 28 VAL B CA 1
ATOM 2501 C C . VAL B 1 28 ? -1.923 -30.281 23.594 1 87.75 28 VAL B C 1
ATOM 2503 O O . VAL B 1 28 ? -1.063 -30.812 22.891 1 87.75 28 VAL B O 1
ATOM 2506 N N . GLN B 1 29 ? -1.708 -29.234 24.359 1 91.06 29 GLN B N 1
ATOM 2507 C CA . GLN B 1 29 ? -0.41 -28.562 24.422 1 91.06 29 GLN B CA 1
ATOM 2508 C C . GLN B 1 29 ? 0.69 -29.531 24.828 1 91.06 29 GLN B C 1
ATOM 2510 O O . GLN B 1 29 ? 1.818 -29.453 24.344 1 91.06 29 GLN B O 1
ATOM 2515 N N . SER B 1 30 ? 0.382 -30.422 25.672 1 91.31 30 SER B N 1
ATOM 2516 C CA . SER B 1 30 ? 1.37 -31.391 26.125 1 91.31 30 SER B CA 1
ATOM 2517 C C . SER B 1 30 ? 1.883 -32.25 24.969 1 91.31 30 SER B C 1
ATOM 2519 O O . SER B 1 30 ? 3.066 -32.594 24.906 1 91.31 30 SER B O 1
ATO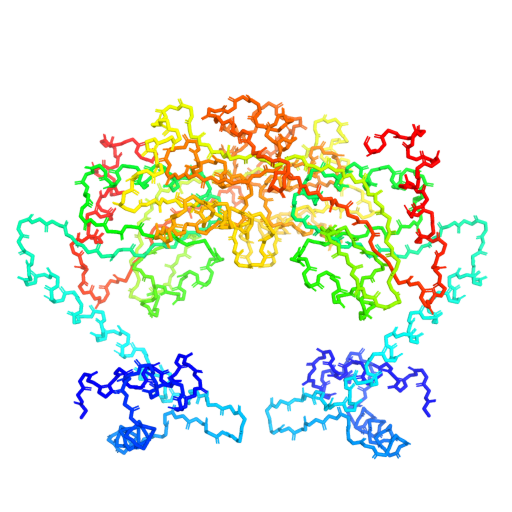M 2521 N N . ASN B 1 31 ? 0.985 -32.562 24.141 1 88.62 31 ASN B N 1
ATOM 2522 C CA . ASN B 1 31 ? 1.371 -33.312 22.953 1 88.62 31 ASN B CA 1
ATOM 2523 C C . ASN B 1 31 ? 2.297 -32.5 22.047 1 88.62 31 ASN B C 1
ATOM 2525 O O . ASN B 1 31 ? 3.301 -33.031 21.562 1 88.62 31 ASN B O 1
ATOM 2529 N N . VAL B 1 32 ? 1.941 -31.281 21.844 1 92.75 32 VAL B N 1
ATOM 2530 C CA . VAL B 1 32 ? 2.76 -30.391 21.031 1 92.75 32 VAL B CA 1
ATOM 2531 C C . VAL B 1 32 ? 4.156 -30.266 21.625 1 92.75 32 VAL B C 1
ATOM 2533 O O . VAL B 1 32 ? 5.16 -30.391 20.922 1 92.75 32 VAL B O 1
ATOM 2536 N N . THR B 1 33 ? 4.234 -30.109 22.906 1 91.44 33 THR B N 1
ATOM 2537 C CA . THR B 1 33 ? 5.5 -29.969 23.625 1 91.44 33 THR B CA 1
ATOM 2538 C C . THR B 1 33 ? 6.344 -31.234 23.484 1 91.44 33 THR B C 1
ATOM 2540 O O . THR B 1 33 ? 7.539 -31.156 23.188 1 91.44 33 THR B O 1
ATOM 2543 N N . ALA B 1 34 ? 5.707 -32.312 23.641 1 90.81 34 ALA B N 1
ATOM 2544 C CA . ALA B 1 34 ? 6.402 -33.594 23.562 1 90.81 34 ALA B CA 1
ATOM 2545 C C . ALA B 1 34 ? 6.949 -33.844 22.156 1 90.81 34 ALA B C 1
ATOM 2547 O O . ALA B 1 34 ? 8.078 -34.312 22 1 90.81 34 ALA B O 1
ATOM 2548 N N . ARG B 1 35 ? 6.109 -33.594 21.266 1 90.25 35 ARG B N 1
ATOM 2549 C CA . ARG B 1 35 ? 6.504 -33.812 19.875 1 90.25 35 ARG B CA 1
ATOM 2550 C C . ARG B 1 35 ? 7.664 -32.906 19.484 1 90.25 35 ARG B C 1
ATOM 2552 O O . ARG B 1 35 ? 8.578 -33.344 18.781 1 90.25 35 ARG B O 1
ATOM 2559 N N . ILE B 1 36 ? 7.621 -31.688 19.891 1 92.44 36 ILE B N 1
ATOM 2560 C CA . ILE B 1 36 ? 8.703 -30.766 19.609 1 92.44 36 ILE B CA 1
ATOM 2561 C C . ILE B 1 36 ? 9.984 -31.234 20.281 1 92.44 36 ILE B C 1
ATOM 2563 O O . ILE B 1 36 ? 11.062 -31.188 19.672 1 92.44 36 ILE B O 1
ATOM 2567 N N . LYS B 1 37 ? 9.852 -31.625 21.469 1 90.31 37 LYS B N 1
ATOM 2568 C CA . LYS B 1 37 ? 11.016 -32.156 22.188 1 90.31 37 LYS B CA 1
ATOM 2569 C C . LYS B 1 37 ? 11.602 -33.375 21.453 1 90.31 37 LYS B C 1
ATOM 2571 O O . LYS B 1 37 ? 12.82 -33.5 21.344 1 90.31 37 LYS B O 1
ATOM 2576 N N . SER B 1 38 ? 10.734 -34.188 21.047 1 87.44 38 SER B N 1
ATOM 2577 C CA . SER B 1 38 ? 11.18 -35.344 20.281 1 87.44 38 SER B CA 1
ATOM 2578 C C . SER B 1 38 ? 11.922 -34.938 19.016 1 87.44 38 SER B C 1
ATOM 2580 O O . SER B 1 38 ? 12.969 -35.531 18.703 1 87.44 38 SER B O 1
ATOM 2582 N N . LEU B 1 39 ? 11.406 -34.031 18.297 1 86.88 39 LEU B N 1
ATOM 2583 C CA . LEU B 1 39 ? 12.055 -33.531 17.094 1 86.88 39 LEU B CA 1
ATOM 2584 C C . LEU B 1 39 ? 13.43 -32.938 17.422 1 86.88 39 LEU B C 1
ATOM 2586 O O . LEU B 1 39 ? 14.398 -33.188 16.688 1 86.88 39 LEU B O 1
ATOM 2590 N N . GLU B 1 40 ? 13.492 -32.188 18.531 1 89.56 40 GLU B N 1
ATOM 2591 C CA . GLU B 1 40 ? 14.75 -31.578 18.938 1 89.56 40 GLU B CA 1
ATOM 2592 C C . GLU B 1 40 ? 15.789 -32.656 19.312 1 89.56 40 GLU B C 1
ATOM 2594 O O . GLU B 1 40 ? 16.969 -32.5 18.984 1 89.56 40 GLU B O 1
ATOM 2599 N N . GLU B 1 41 ? 15.336 -33.656 19.906 1 85.25 41 GLU B N 1
ATOM 2600 C CA . GLU B 1 41 ? 16.203 -34.781 20.25 1 85.25 41 GLU B CA 1
ATOM 2601 C C . GLU B 1 41 ? 16.703 -35.5 18.984 1 85.25 41 GLU B C 1
ATOM 2603 O O . GLU B 1 41 ? 17.875 -35.844 18.875 1 85.25 41 GLU B O 1
ATOM 2608 N N . GLU B 1 42 ? 15.781 -35.719 18.156 1 83.19 42 GLU B N 1
ATOM 2609 C CA . GLU B 1 42 ? 16.125 -36.406 16.906 1 83.19 42 GLU B CA 1
ATOM 2610 C C . GLU B 1 42 ? 17.156 -35.625 16.109 1 83.19 42 GLU B C 1
ATOM 2612 O O . GLU B 1 42 ? 18.094 -36.188 15.562 1 83.19 42 GLU B O 1
ATOM 2617 N N . PHE B 1 43 ? 16.984 -34.344 16.031 1 84.5 43 PHE B N 1
ATOM 2618 C CA . PHE B 1 43 ? 17.859 -33.5 15.227 1 84.5 43 PHE B CA 1
ATOM 2619 C C . PHE B 1 43 ? 19.047 -33.031 16.031 1 84.5 43 PHE B C 1
ATOM 2621 O O . PHE B 1 43 ? 19.984 -32.438 15.484 1 84.5 43 PHE B O 1
ATOM 2628 N N . GLY B 1 44 ? 19 -33.219 17.312 1 85.19 44 GLY B N 1
ATOM 2629 C CA . GLY B 1 44 ? 20.125 -32.938 18.188 1 85.19 44 GLY B CA 1
ATOM 2630 C C . GLY B 1 44 ? 20.312 -31.453 18.469 1 85.19 44 GLY B C 1
ATOM 2631 O O . GLY B 1 44 ? 21.422 -31 18.75 1 85.19 44 GLY B O 1
ATOM 2632 N N . THR B 1 45 ? 19.266 -30.703 18.188 1 85.56 45 THR B N 1
ATOM 2633 C CA . THR B 1 45 ? 19.328 -29.266 18.422 1 85.56 45 THR B CA 1
ATOM 2634 C C . THR B 1 45 ? 17.969 -28.719 18.844 1 85.56 45 THR B C 1
ATOM 2636 O O . THR B 1 45 ? 16.938 -29.312 18.531 1 85.56 45 THR B O 1
ATOM 2639 N N . GLU B 1 46 ? 18.047 -27.625 19.594 1 90.44 46 GLU B N 1
ATOM 2640 C CA . GLU B 1 46 ? 16.797 -26.938 19.891 1 90.44 46 GLU B CA 1
ATOM 2641 C C . GLU B 1 46 ? 16.25 -26.234 18.672 1 90.44 46 GLU B C 1
ATOM 2643 O O . GLU B 1 46 ? 17 -25.656 17.875 1 90.44 46 GLU B O 1
ATOM 2648 N N . LEU B 1 47 ? 14.945 -26.359 18.562 1 91.25 47 LEU B N 1
ATOM 2649 C CA . LEU B 1 47 ? 14.305 -25.781 17.391 1 91.25 47 LEU B CA 1
ATOM 2650 C C . LEU B 1 47 ? 13.641 -24.453 17.719 1 91.25 47 LEU B C 1
ATOM 2652 O O . LEU B 1 47 ? 13.391 -23.641 16.828 1 91.25 47 LEU B O 1
ATOM 2656 N N . PHE B 1 48 ? 13.336 -24.297 19 1 92.75 48 PHE B N 1
ATOM 2657 C CA . PHE B 1 48 ? 12.695 -23.062 19.453 1 92.75 48 PHE B CA 1
ATOM 2658 C C . PHE B 1 48 ? 13.438 -22.484 20.656 1 92.75 48 PHE B C 1
ATOM 2660 O O . PHE B 1 48 ? 13.938 -23.234 21.5 1 92.75 48 PHE B O 1
ATOM 2667 N N . THR B 1 49 ? 13.586 -21.125 20.578 1 87.5 49 THR B N 1
ATOM 2668 C CA . THR B 1 49 ? 13.922 -20.422 21.828 1 87.5 49 THR B CA 1
ATOM 2669 C C . THR B 1 49 ? 12.656 -20.016 22.578 1 87.5 49 THR B C 1
ATOM 2671 O O . THR B 1 49 ? 11.695 -19.531 21.969 1 87.5 49 THR B O 1
ATOM 2674 N N . ARG B 1 50 ? 12.617 -20.516 23.766 1 78.06 50 ARG B N 1
ATOM 2675 C CA . ARG B 1 50 ? 11.438 -20.25 24.578 1 78.06 50 ARG B CA 1
ATOM 2676 C C . ARG B 1 50 ? 11.75 -19.25 25.688 1 78.06 50 ARG B C 1
ATOM 2678 O O . ARG B 1 50 ? 12.68 -19.469 26.469 1 78.06 50 ARG B O 1
ATOM 2685 N N . THR B 1 51 ? 11.375 -18.078 25.422 1 69 51 THR B N 1
ATOM 2686 C CA . THR B 1 51 ? 11.406 -17.156 26.547 1 69 51 THR B CA 1
ATOM 2687 C C . THR B 1 51 ? 10.008 -16.969 27.141 1 69 51 THR B C 1
ATOM 2689 O O . THR B 1 51 ? 9.031 -17.516 26.609 1 69 51 THR B O 1
ATOM 2692 N N . SER B 1 52 ? 9.805 -16.438 28.422 1 64.06 52 SER B N 1
ATOM 2693 C CA . SER B 1 52 ? 8.516 -16.219 29.062 1 64.06 52 SER B CA 1
ATOM 2694 C C . SER B 1 52 ? 7.547 -15.484 28.141 1 64.06 52 SER B C 1
ATOM 2696 O O . SER B 1 52 ? 6.332 -15.602 28.297 1 64.06 52 SER B O 1
ATOM 2698 N N . ARG B 1 53 ? 7.992 -14.945 27.047 1 61.31 53 ARG B N 1
ATOM 2699 C CA . ARG B 1 53 ? 7.113 -14.023 26.328 1 61.31 53 ARG B CA 1
ATOM 2700 C C . ARG B 1 53 ? 7.031 -14.391 24.859 1 61.31 53 ARG B C 1
ATOM 2702 O O . ARG B 1 53 ? 6.078 -14.016 24.172 1 61.31 53 ARG B O 1
ATOM 2709 N N . LYS B 1 54 ? 8.055 -15.102 24.359 1 76.12 54 LYS B N 1
ATOM 2710 C CA . LYS B 1 54 ? 8.031 -15.297 22.922 1 76.12 54 LYS B CA 1
ATOM 2711 C C . LYS B 1 54 ? 8.625 -16.641 22.531 1 76.12 54 LYS B C 1
ATOM 2713 O O . LYS B 1 54 ? 9.57 -17.109 23.172 1 76.12 54 LYS B O 1
ATOM 2718 N N . VAL B 1 55 ? 7.969 -17.391 21.656 1 84.56 55 VAL B N 1
ATOM 2719 C CA . VAL B 1 55 ? 8.477 -18.578 20.984 1 84.56 55 VAL B CA 1
ATOM 2720 C C . VAL B 1 55 ? 9 -18.219 19.594 1 84.56 55 VAL B C 1
ATOM 2722 O O . VAL B 1 55 ? 8.258 -17.703 18.766 1 84.56 55 VAL B O 1
ATOM 2725 N N . GLU B 1 56 ? 10.352 -18.375 19.484 1 89 56 GLU B N 1
ATOM 2726 C CA . GLU B 1 56 ? 10.961 -18.062 18.188 1 89 56 GLU B CA 1
ATOM 2727 C C . GLU B 1 56 ? 11.82 -19.219 17.688 1 89 56 GLU B C 1
ATOM 2729 O O . GLU B 1 56 ? 12.375 -19.984 18.484 1 89 56 GLU B O 1
ATOM 2734 N N . LEU B 1 57 ? 11.938 -19.266 16.406 1 87.31 57 LEU B N 1
ATOM 2735 C CA . LEU B 1 57 ? 12.758 -20.312 15.781 1 87.31 57 LEU B CA 1
ATOM 2736 C C . LEU B 1 57 ? 14.234 -20.062 16.062 1 87.31 57 LEU B C 1
ATOM 2738 O O . LEU B 1 57 ? 14.703 -18.922 16.016 1 87.31 57 LEU B O 1
ATOM 2742 N N . THR B 1 58 ? 14.961 -21.125 16.422 1 85.75 58 THR B N 1
ATOM 2743 C CA . THR B 1 58 ? 16.422 -21.094 16.422 1 85.75 58 THR B CA 1
ATOM 2744 C C . THR B 1 58 ? 16.953 -21.219 14.992 1 85.75 58 THR B C 1
ATOM 2746 O O . THR B 1 58 ? 16.188 -21.312 14.039 1 85.75 58 THR B O 1
ATOM 2749 N N . GLU B 1 59 ? 18.25 -21.188 14.797 1 80.94 59 GLU B N 1
ATOM 2750 C CA . GLU B 1 59 ? 18.859 -21.453 13.492 1 80.94 59 GLU B CA 1
ATOM 2751 C C . GLU B 1 59 ? 18.469 -22.828 12.977 1 80.94 59 GLU B C 1
ATOM 2753 O O . GLU B 1 59 ? 18.156 -23 11.797 1 80.94 59 GLU B O 1
ATOM 2758 N N . GLY B 1 60 ? 18.625 -23.719 13.859 1 84.06 60 GLY B N 1
ATOM 2759 C CA . GLY B 1 60 ? 18.172 -25.047 13.508 1 84.06 60 GLY B CA 1
ATOM 2760 C C . GLY B 1 60 ? 16.703 -25.109 13.156 1 84.06 60 GLY B C 1
ATOM 2761 O O . GLY B 1 60 ? 16.312 -25.797 12.211 1 84.06 60 GLY B O 1
ATOM 2762 N N . GLY B 1 61 ? 15.953 -24.359 13.914 1 87.44 61 GLY B N 1
ATOM 2763 C CA . GLY B 1 61 ? 14.531 -24.266 13.625 1 87.44 61 GLY B CA 1
ATOM 2764 C C . GLY B 1 61 ? 14.242 -23.672 12.266 1 87.44 61 GLY B C 1
ATOM 2765 O O . GLY B 1 61 ? 13.367 -24.141 11.539 1 87.44 61 GLY B O 1
ATOM 2766 N N . GLN B 1 62 ? 14.977 -22.75 11.883 1 82.94 62 GLN B N 1
ATOM 2767 C CA . GLN B 1 62 ? 14.828 -22.109 10.578 1 82.94 62 GLN B CA 1
ATOM 2768 C C . GLN B 1 62 ? 15.164 -23.094 9.453 1 82.94 62 GLN B C 1
ATOM 2770 O O . GLN B 1 62 ? 14.461 -23.141 8.438 1 82.94 62 GLN B O 1
ATOM 2775 N N . THR B 1 63 ? 16.188 -23.828 9.688 1 78 63 THR B N 1
ATOM 2776 C CA . THR B 1 63 ? 16.578 -24.828 8.711 1 78 63 THR B CA 1
ATOM 2777 C C . THR B 1 63 ? 15.5 -25.891 8.547 1 78 63 THR B C 1
ATOM 2779 O O . THR B 1 63 ? 15.125 -26.25 7.422 1 78 63 THR B O 1
ATOM 2782 N N . LEU B 1 64 ? 15.039 -26.344 9.641 1 81.25 64 LEU B N 1
ATOM 2783 C CA . LEU B 1 64 ? 14 -27.359 9.57 1 81.25 64 LEU B CA 1
ATOM 2784 C C . LEU B 1 64 ? 12.742 -26.797 8.898 1 81.25 64 LEU B C 1
ATOM 2786 O O . LEU B 1 64 ? 12.07 -27.5 8.148 1 81.25 64 LEU B O 1
ATOM 2790 N N . MET B 1 65 ? 12.484 -25.562 9.172 1 82.62 65 MET B N 1
ATOM 2791 C CA . MET B 1 65 ? 11.32 -24.938 8.562 1 82.62 65 MET B CA 1
ATOM 2792 C C . MET B 1 65 ? 11.422 -24.938 7.043 1 82.62 65 MET B C 1
ATOM 2794 O O . MET B 1 65 ? 10.438 -25.219 6.352 1 82.62 65 MET B O 1
ATOM 2798 N N . GLN B 1 66 ? 12.594 -24.75 6.609 1 73.44 66 GLN B N 1
ATOM 2799 C CA . GLN B 1 66 ? 12.812 -24.781 5.168 1 73.44 66 GLN B CA 1
ATOM 2800 C C . GLN B 1 66 ? 12.539 -26.172 4.605 1 73.44 66 GLN B C 1
ATOM 2802 O O . GLN B 1 66 ? 11.906 -26.312 3.559 1 73.44 66 GLN B O 1
ATOM 2807 N N . TYR B 1 67 ? 12.938 -27.109 5.328 1 71.75 67 TYR B N 1
ATOM 2808 C CA . TYR B 1 67 ? 12.727 -28.484 4.883 1 71.75 67 TYR B CA 1
ATOM 2809 C C . TYR B 1 67 ? 11.258 -28.859 5.004 1 71.75 67 TYR B C 1
ATOM 2811 O O . TYR B 1 67 ? 10.727 -29.594 4.152 1 71.75 67 TYR B O 1
ATOM 2819 N N . CYS B 1 68 ? 10.695 -28.391 6.062 1 76.75 68 CYS B N 1
ATOM 2820 C CA . CYS B 1 68 ? 9.273 -28.656 6.215 1 76.75 68 CYS B CA 1
ATOM 2821 C C . CYS B 1 68 ? 8.484 -28.109 5.031 1 76.75 68 CYS B C 1
ATOM 2823 O O . CYS B 1 68 ? 7.602 -28.797 4.5 1 76.75 68 CYS B O 1
ATOM 2825 N N . LYS B 1 69 ? 8.898 -27 4.68 1 72.62 69 LYS B N 1
ATOM 2826 C CA . LYS B 1 69 ? 8.227 -26.375 3.545 1 72.62 69 LYS B CA 1
ATOM 2827 C C . LYS B 1 69 ? 8.453 -27.188 2.266 1 72.62 69 LYS B C 1
ATOM 2829 O O . LYS B 1 69 ? 7.52 -27.406 1.492 1 72.62 69 LYS B O 1
ATOM 2834 N N . GLN B 1 70 ? 9.641 -27.609 2.145 1 69.12 70 GLN B N 1
ATOM 2835 C CA . GLN B 1 70 ? 9.984 -28.422 0.985 1 69.12 70 GLN B CA 1
ATOM 2836 C C . GLN B 1 70 ? 9.211 -29.734 0.982 1 69.12 70 GLN B C 1
ATOM 2838 O O . GLN B 1 70 ? 8.656 -30.141 -0.045 1 69.12 70 GLN B O 1
ATOM 2843 N N . ILE B 1 71 ? 9.18 -30.312 2.062 1 67.56 71 ILE B N 1
ATOM 2844 C CA . ILE B 1 71 ? 8.508 -31.594 2.193 1 67.56 71 ILE B CA 1
ATOM 2845 C C . ILE B 1 71 ? 7.008 -31.422 1.979 1 67.56 71 ILE B C 1
ATOM 2847 O O . ILE B 1 71 ? 6.379 -32.219 1.263 1 67.56 71 ILE B O 1
ATOM 2851 N N . GLY B 1 72 ? 6.555 -30.469 2.654 1 68.44 72 GLY B N 1
ATOM 2852 C CA . GLY B 1 72 ? 5.141 -30.188 2.459 1 68.44 72 GLY B CA 1
ATOM 2853 C C . GLY B 1 72 ? 4.77 -29.969 1.004 1 68.44 72 GLY B C 1
ATOM 2854 O O . GLY B 1 72 ? 3.756 -30.484 0.533 1 68.44 72 GLY B O 1
ATOM 2855 N N . HIS B 1 73 ? 5.555 -29.25 0.398 1 69.38 73 HIS B N 1
ATOM 2856 C CA . HIS B 1 73 ? 5.355 -29 -1.024 1 69.38 73 HIS B CA 1
ATOM 2857 C C . HIS B 1 73 ? 5.422 -30.297 -1.826 1 69.38 73 HIS B C 1
ATOM 2859 O O . HIS B 1 73 ? 4.578 -30.531 -2.691 1 69.38 73 HIS B O 1
ATOM 2865 N N . LEU B 1 74 ? 6.348 -31.062 -1.505 1 64.19 74 LEU B N 1
ATOM 2866 C CA . LEU B 1 74 ? 6.531 -32.312 -2.229 1 64.19 74 LEU B CA 1
ATOM 2867 C C . LEU B 1 74 ? 5.359 -33.25 -1.991 1 64.19 74 LEU B C 1
ATOM 2869 O O . LEU B 1 74 ? 4.902 -33.938 -2.918 1 64.19 74 LEU B O 1
ATOM 2873 N N . VAL B 1 75 ? 4.934 -33.312 -0.837 1 64.75 75 VAL B N 1
ATOM 2874 C CA . VAL B 1 75 ? 3.805 -34.156 -0.499 1 64.75 75 VAL B CA 1
ATOM 2875 C C . VAL B 1 75 ? 2.557 -33.688 -1.237 1 64.75 75 VAL B C 1
ATOM 2877 O O . VAL B 1 75 ? 1.818 -34.5 -1.807 1 64.75 75 VAL B O 1
ATOM 2880 N N . ALA B 1 76 ? 2.334 -32.469 -1.199 1 65.44 76 ALA B N 1
ATOM 2881 C CA . ALA B 1 76 ? 1.184 -31.891 -1.895 1 65.44 76 ALA B CA 1
ATOM 2882 C C . ALA B 1 76 ? 1.258 -32.156 -3.393 1 65.44 76 ALA B C 1
ATOM 2884 O O . ALA B 1 76 ? 0.252 -32.5 -4.02 1 65.44 76 ALA B O 1
ATOM 2885 N N . GLU B 1 77 ? 2.344 -32.031 -3.883 1 64.56 77 GLU B N 1
ATOM 2886 C CA . GLU B 1 77 ? 2.57 -32.281 -5.301 1 64.56 77 GLU B CA 1
ATOM 2887 C C . GLU B 1 77 ? 2.328 -33.75 -5.629 1 64.56 77 GLU B C 1
ATOM 2889 O O . GLU B 1 77 ? 1.723 -34.094 -6.656 1 64.56 77 GLU B O 1
ATOM 2894 N N . ALA B 1 78 ? 2.879 -34.562 -4.828 1 61.62 78 ALA B N 1
ATOM 2895 C CA . ALA B 1 78 ? 2.701 -36 -5.031 1 61.62 78 ALA B CA 1
ATOM 2896 C C . ALA B 1 78 ? 1.222 -36.375 -5.016 1 61.62 78 ALA B C 1
ATOM 2898 O O . ALA B 1 78 ? 0.76 -37.125 -5.871 1 61.62 78 ALA B O 1
ATOM 2899 N N . LYS B 1 79 ? 0.599 -35.875 -4.078 1 62.69 79 LYS B N 1
ATOM 2900 C CA . LYS B 1 79 ? -0.835 -36.125 -3.982 1 62.69 79 LYS B CA 1
ATOM 2901 C C . LYS B 1 79 ? -1.562 -35.656 -5.238 1 62.69 79 LYS B C 1
ATOM 2903 O O . LYS B 1 79 ? -2.402 -36.375 -5.781 1 62.69 79 LYS B O 1
ATOM 2908 N N . SER B 1 80 ? -1.216 -34.438 -5.629 1 62.75 80 SER B N 1
ATOM 2909 C CA . SER B 1 80 ? -1.839 -33.844 -6.809 1 62.75 80 SER B CA 1
ATOM 2910 C C . SER B 1 80 ? -1.517 -34.656 -8.062 1 62.75 80 SER B C 1
ATOM 2912 O O . SER B 1 80 ? -2.381 -34.875 -8.922 1 62.75 80 SER B O 1
ATOM 2914 N N . ASN B 1 81 ? -0.324 -35.062 -8.133 1 58.69 81 ASN B N 1
ATOM 2915 C CA . ASN B 1 81 ? 0.117 -35.812 -9.312 1 58.69 81 ASN B CA 1
ATOM 2916 C C . ASN B 1 81 ? -0.461 -37.219 -9.336 1 58.69 81 ASN B C 1
ATOM 2918 O O . ASN B 1 81 ? -0.735 -37.75 -10.406 1 58.69 81 ASN B O 1
ATOM 2922 N N . ILE B 1 82 ? -0.48 -37.719 -8.219 1 57.59 82 ILE B N 1
ATOM 2923 C CA . ILE B 1 82 ? -1.003 -39.094 -8.141 1 57.59 82 ILE B CA 1
ATOM 2924 C C . ILE B 1 82 ? -2.51 -39.062 -8.383 1 57.59 82 ILE B C 1
ATOM 2926 O O . ILE B 1 82 ? -3.047 -39.969 -9.047 1 57.59 82 ILE B O 1
ATOM 2930 N N . GLN B 1 83 ? -3.107 -38.188 -7.688 1 53.84 83 GLN B N 1
ATOM 2931 C CA . GLN B 1 83 ? -4.551 -38.094 -7.883 1 53.84 83 GLN B CA 1
ATOM 2932 C C . GLN B 1 83 ? -4.887 -37.594 -9.289 1 53.84 83 GLN B C 1
ATOM 2934 O O . GLN B 1 83 ? -6.051 -37.594 -9.688 1 53.84 83 GLN B O 1
ATOM 2939 N N . SER B 1 84 ? -3.945 -37.031 -9.914 1 51.62 84 SER B N 1
ATOM 2940 C CA . SER B 1 84 ? -4.113 -36.344 -11.188 1 51.62 84 SER B CA 1
ATOM 2941 C C . SER B 1 84 ? -4.695 -37.281 -12.25 1 51.62 84 SER B C 1
ATOM 2943 O O . SER B 1 84 ? -4.074 -38.281 -12.617 1 51.62 84 SER B O 1
ATOM 2945 N N . SER B 1 85 ? -5.934 -37.406 -12.109 1 55.19 85 SER B N 1
ATOM 2946 C CA . SER B 1 85 ? -6.715 -37.562 -13.328 1 55.19 85 SER B CA 1
ATOM 2947 C C . SER B 1 85 ? -6.223 -36.656 -14.445 1 55.19 85 SER B C 1
ATOM 2949 O O . SER B 1 85 ? -5.438 -35.75 -14.195 1 55.19 85 SER B O 1
ATOM 2951 N N . THR B 1 86 ? -6.527 -36.844 -15.719 1 62.06 86 THR B N 1
ATOM 2952 C CA . THR B 1 86 ? -6.309 -36.094 -16.953 1 62.06 86 THR B CA 1
ATOM 2953 C C . THR B 1 86 ? -6.547 -34.625 -16.734 1 62.06 86 THR B C 1
ATOM 2955 O O . THR B 1 86 ? -6.113 -33.781 -17.547 1 62.06 86 THR B O 1
ATOM 2958 N N . LYS B 1 87 ? -7.133 -34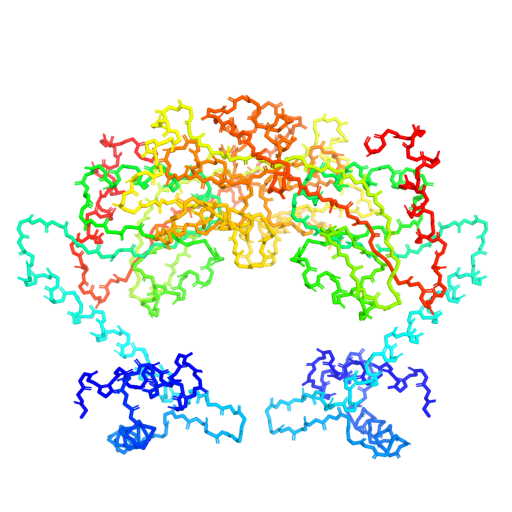.281 -15.539 1 73.31 87 LYS B N 1
ATOM 2959 C CA . LYS B 1 87 ? -7.488 -32.875 -15.391 1 73.31 87 LYS B CA 1
ATOM 2960 C C . LYS B 1 87 ? -6.465 -32.156 -14.531 1 73.31 87 LYS B C 1
ATOM 2962 O O . LYS B 1 87 ? -6.02 -32.656 -13.508 1 73.31 87 LYS B O 1
ATOM 2967 N N . ILE B 1 88 ? -5.898 -31.094 -15 1 79.69 88 ILE B N 1
ATOM 2968 C CA . ILE B 1 88 ? -4.977 -30.219 -14.281 1 79.69 88 ILE B CA 1
ATOM 2969 C C . ILE B 1 88 ? -5.723 -29.484 -13.172 1 79.69 88 ILE B C 1
ATOM 2971 O O . ILE B 1 88 ? -6.715 -28.797 -13.438 1 79.69 88 ILE B O 1
ATOM 2975 N N . ASN B 1 89 ? -5.332 -29.734 -11.914 1 77 89 ASN B N 1
ATOM 2976 C CA . ASN B 1 89 ? -5.969 -29.109 -10.758 1 77 89 ASN B CA 1
ATOM 2977 C C . ASN B 1 89 ? -4.941 -28.672 -9.719 1 77 89 ASN B C 1
ATOM 2979 O O . ASN B 1 89 ? -3.738 -28.828 -9.922 1 77 89 ASN B O 1
ATOM 2983 N N . GLY B 1 90 ? -5.402 -27.891 -8.719 1 82.88 90 GLY B N 1
ATOM 2984 C CA . GLY B 1 90 ? -4.523 -27.5 -7.629 1 82.88 90 GLY B CA 1
ATOM 2985 C C . GLY B 1 90 ? -4.527 -26.016 -7.363 1 82.88 90 GLY B C 1
ATOM 2986 O O . GLY B 1 90 ? -5.434 -25.297 -7.801 1 82.88 90 GLY B O 1
ATOM 2987 N N . ASN B 1 91 ? -3.504 -25.672 -6.461 1 88.31 91 ASN B N 1
ATOM 2988 C CA . ASN B 1 91 ? -3.348 -24.266 -6.074 1 88.31 91 ASN B CA 1
ATOM 2989 C C . ASN B 1 91 ? -1.997 -23.719 -6.52 1 88.31 91 ASN B C 1
ATOM 2991 O O . ASN B 1 91 ? -0.976 -24.391 -6.41 1 88.31 91 ASN B O 1
ATOM 2995 N N . LEU B 1 92 ? -2.066 -22.625 -7.148 1 92.5 92 LEU B N 1
ATOM 2996 C CA . LEU B 1 92 ? -0.862 -21.938 -7.617 1 92.5 92 LEU B CA 1
ATOM 2997 C C . LEU B 1 92 ? -0.771 -20.531 -7.039 1 92.5 92 LEU B C 1
ATOM 2999 O O . LEU B 1 92 ? -1.68 -19.719 -7.227 1 92.5 92 LEU B O 1
ATOM 3003 N N . LYS B 1 93 ? 0.331 -20.234 -6.316 1 95.44 93 LYS B N 1
ATOM 3004 C CA . LYS B 1 93 ? 0.575 -18.922 -5.73 1 95.44 93 LYS B CA 1
ATOM 3005 C C . LYS B 1 93 ? 1.683 -18.188 -6.48 1 95.44 93 LYS B C 1
ATOM 3007 O O . LYS B 1 93 ? 2.832 -18.641 -6.496 1 95.44 93 LYS B O 1
ATOM 3012 N N . VAL B 1 94 ? 1.291 -17.047 -7.023 1 96.94 94 VAL B N 1
ATOM 3013 C CA . VAL B 1 94 ? 2.246 -16.297 -7.832 1 96.94 94 VAL B CA 1
ATOM 3014 C C . VAL B 1 94 ? 2.408 -14.891 -7.27 1 96.94 94 VAL B C 1
ATOM 3016 O O . VAL B 1 94 ? 1.423 -14.234 -6.922 1 96.94 94 VAL B O 1
ATOM 3019 N N . GLY B 1 95 ? 3.674 -14.453 -7.168 1 97.38 95 GLY B N 1
ATOM 3020 C CA . GLY B 1 95 ? 3.963 -13.094 -6.734 1 97.38 95 GLY B CA 1
ATOM 3021 C C . GLY B 1 95 ? 4.27 -12.156 -7.887 1 97.38 95 GLY B C 1
ATOM 3022 O O . GLY B 1 95 ? 4.719 -12.594 -8.945 1 97.38 95 GLY B O 1
ATOM 3023 N N . CYS B 1 96 ? 4.016 -10.875 -7.633 1 94.75 96 CYS B N 1
ATOM 3024 C CA . CYS B 1 96 ? 4.375 -9.883 -8.648 1 94.75 96 CYS B CA 1
ATOM 3025 C C . CYS B 1 96 ? 4.496 -8.492 -8.031 1 94.75 96 CYS B C 1
ATOM 3027 O O . CYS B 1 96 ? 4.051 -8.266 -6.906 1 94.75 96 CYS B O 1
ATOM 3029 N N . ILE B 1 97 ? 5.121 -7.656 -8.727 1 89.38 97 ILE B N 1
ATOM 3030 C CA . ILE B 1 97 ? 5.211 -6.27 -8.289 1 89.38 97 ILE B CA 1
ATOM 3031 C C . ILE B 1 97 ? 3.893 -5.551 -8.578 1 89.38 97 ILE B C 1
ATOM 3033 O O . ILE B 1 97 ? 3.061 -6.051 -9.336 1 89.38 97 ILE B O 1
ATOM 3037 N N . GLU B 1 98 ? 3.783 -4.387 -8.094 1 88.31 98 GLU B N 1
ATOM 3038 C CA . GLU B 1 98 ? 2.506 -3.682 -8.086 1 88.31 98 GLU B CA 1
ATOM 3039 C C . GLU B 1 98 ? 2.039 -3.381 -9.508 1 88.31 98 GLU B C 1
ATOM 3041 O O . GLU B 1 98 ? 0.863 -3.561 -9.836 1 88.31 98 GLU B O 1
ATOM 3046 N N . THR B 1 99 ? 2.883 -2.906 -10.344 1 87.62 99 THR B N 1
ATOM 3047 C CA . THR B 1 99 ? 2.508 -2.57 -11.711 1 87.62 99 THR B CA 1
ATOM 3048 C C . THR B 1 99 ? 1.969 -3.797 -12.438 1 87.62 99 THR B C 1
ATOM 3050 O O . THR B 1 99 ? 0.971 -3.709 -13.156 1 87.62 99 THR B O 1
ATOM 3053 N N . THR B 1 100 ? 2.609 -4.906 -12.211 1 88.75 100 THR B N 1
ATOM 3054 C CA . THR B 1 100 ? 2.143 -6.148 -12.812 1 88.75 100 THR B CA 1
ATOM 3055 C C . THR B 1 100 ? 0.787 -6.551 -12.234 1 88.75 100 THR B C 1
ATOM 3057 O O . THR B 1 100 ? -0.122 -6.926 -12.984 1 88.75 100 THR B O 1
ATOM 3060 N N . MET B 1 101 ? 0.686 -6.473 -10.969 1 89.56 101 MET B N 1
ATOM 3061 C CA . MET B 1 101 ? -0.55 -6.836 -10.281 1 89.56 101 MET B CA 1
ATOM 3062 C C . MET B 1 101 ? -1.734 -6.055 -10.844 1 89.56 101 MET B C 1
ATOM 3064 O O . MET B 1 101 ? -2.752 -6.648 -11.211 1 89.56 101 MET B O 1
ATOM 3068 N N . VAL B 1 102 ? -1.513 -4.812 -11.016 1 88.81 102 VAL B N 1
ATOM 3069 C CA . VAL B 1 102 ? -2.609 -3.904 -11.328 1 88.81 102 VAL B CA 1
ATOM 3070 C C . VAL B 1 102 ? -2.959 -4.012 -12.812 1 88.81 102 VAL B C 1
ATOM 3072 O O . VAL B 1 102 ? -4.137 -4.059 -13.18 1 88.81 102 VAL B O 1
ATOM 3075 N N . PHE B 1 103 ? -2.02 -4.277 -13.641 1 87.88 103 PHE B N 1
ATOM 3076 C CA . PHE B 1 103 ? -2.287 -4.043 -15.055 1 87.88 103 PHE B CA 1
ATOM 3077 C C . PHE B 1 103 ? -2.264 -5.355 -15.836 1 87.88 103 PHE B C 1
ATOM 3079 O O . PHE B 1 103 ? -2.82 -5.441 -16.938 1 87.88 103 PHE B O 1
ATOM 3086 N N . LYS B 1 104 ? -1.678 -6.359 -15.273 1 89.31 104 LYS B N 1
ATOM 3087 C CA . LYS B 1 104 ? -1.52 -7.586 -16.047 1 89.31 104 LYS B CA 1
ATOM 3088 C C . LYS B 1 104 ? -2.303 -8.734 -15.422 1 89.31 104 LYS B C 1
ATOM 3090 O O . LYS B 1 104 ? -2.811 -9.602 -16.141 1 89.31 104 LYS B O 1
ATOM 3095 N N . VAL B 1 105 ? -2.439 -8.766 -14.188 1 93.69 105 VAL B N 1
ATOM 3096 C CA . VAL B 1 105 ? -2.955 -9.922 -13.453 1 93.69 105 VAL B CA 1
ATOM 3097 C C . VAL B 1 105 ? -4.422 -10.148 -13.812 1 93.69 105 VAL B C 1
ATOM 3099 O O . VAL B 1 105 ? -4.859 -11.297 -13.961 1 93.69 105 VAL B O 1
ATOM 3102 N N . PRO B 1 106 ? -5.203 -9.109 -13.977 1 93.44 106 PRO B N 1
ATOM 3103 C CA . PRO B 1 106 ? -6.602 -9.359 -14.328 1 93.44 106 PRO B CA 1
ATOM 3104 C C . PRO B 1 106 ? -6.746 -10.211 -15.594 1 93.44 106 PRO B C 1
ATOM 3106 O O . PRO B 1 106 ? -7.527 -11.164 -15.609 1 93.44 106 PRO B O 1
ATOM 3109 N N . GLU B 1 107 ? -5.961 -9.898 -16.547 1 91.94 107 GLU B N 1
ATOM 3110 C CA . GLU B 1 107 ? -6.008 -10.656 -17.781 1 91.94 107 GLU B CA 1
ATOM 3111 C C . GLU B 1 107 ? -5.52 -12.086 -17.578 1 91.94 107 GLU B C 1
ATOM 3113 O O . GLU B 1 107 ? -6.094 -13.031 -18.125 1 91.94 107 GLU B O 1
ATOM 3118 N N . ILE B 1 108 ? -4.52 -12.266 -16.812 1 92.94 108 ILE B N 1
ATOM 3119 C CA . ILE B 1 108 ? -3.951 -13.586 -16.547 1 92.94 108 ILE B CA 1
ATOM 3120 C C . ILE B 1 108 ? -4.977 -14.453 -15.82 1 92.94 108 ILE B C 1
ATOM 3122 O O . ILE B 1 108 ? -5.176 -15.617 -16.172 1 92.94 108 ILE B O 1
ATOM 3126 N N . LEU B 1 109 ? -5.617 -13.867 -14.836 1 93.44 109 LEU B N 1
ATOM 3127 C CA . LEU B 1 109 ? -6.605 -14.602 -14.055 1 93.44 109 LEU B CA 1
ATOM 3128 C C . LEU B 1 109 ? -7.762 -15.062 -14.938 1 93.44 109 LEU B C 1
ATOM 3130 O O . LEU B 1 109 ? -8.188 -16.219 -14.859 1 93.44 109 LEU B O 1
ATOM 3134 N N . ASN B 1 110 ? -8.258 -14.203 -15.773 1 91.44 110 ASN B N 1
ATOM 3135 C CA . ASN B 1 110 ? -9.375 -14.555 -16.656 1 91.44 110 ASN B CA 1
ATOM 3136 C C . ASN B 1 110 ? -8.992 -15.641 -17.641 1 91.44 110 ASN B C 1
ATOM 3138 O O . ASN B 1 110 ? -9.719 -16.625 -17.812 1 91.44 110 ASN B O 1
ATOM 3142 N N . ARG B 1 111 ? -7.844 -15.508 -18.234 1 89.81 111 ARG B N 1
ATOM 3143 C CA . ARG B 1 111 ? -7.375 -16.484 -19.203 1 89.81 111 ARG B CA 1
ATOM 3144 C C . ARG B 1 111 ? -7.156 -17.844 -18.562 1 89.81 111 ARG B C 1
ATOM 3146 O O . ARG B 1 111 ? -7.566 -18.875 -19.109 1 89.81 111 ARG B O 1
ATOM 3153 N N . PHE B 1 112 ? -6.531 -17.844 -17.453 1 90.75 112 PHE B N 1
ATOM 3154 C CA . PHE B 1 112 ? -6.215 -19.094 -16.781 1 90.75 112 PHE B CA 1
ATOM 3155 C C . PHE B 1 112 ? -7.484 -19.766 -16.25 1 90.75 112 PHE B C 1
ATOM 3157 O O . PHE B 1 112 ? -7.605 -20.984 -16.297 1 90.75 112 PHE B O 1
ATOM 3164 N N . ALA B 1 113 ? -8.406 -18.984 -15.75 1 88.12 113 ALA B N 1
ATOM 3165 C CA . ALA B 1 113 ? -9.672 -19.516 -15.258 1 88.12 113 ALA B CA 1
ATOM 3166 C C . ALA B 1 113 ? -10.453 -20.203 -16.375 1 88.12 113 ALA B C 1
ATOM 3168 O O . ALA B 1 113 ? -11.141 -21.188 -16.141 1 88.12 113 ALA B O 1
ATOM 3169 N N . GLU B 1 114 ? -10.352 -19.719 -17.562 1 87.94 114 GLU B N 1
ATOM 3170 C CA . GLU B 1 114 ? -11.023 -20.281 -18.734 1 87.94 114 GLU B CA 1
ATOM 3171 C C . GLU B 1 114 ? -10.359 -21.578 -19.172 1 87.94 114 GLU B C 1
ATOM 3173 O O . GLU B 1 114 ? -11.047 -22.578 -19.438 1 87.94 114 GLU B O 1
ATOM 3178 N N . GLU B 1 115 ? -9.086 -21.688 -19.156 1 88.12 115 GLU B N 1
ATOM 3179 C CA . GLU B 1 115 ? -8.328 -22.812 -19.672 1 88.12 115 GLU B CA 1
ATOM 3180 C C . GLU B 1 115 ? -8.18 -23.906 -18.625 1 88.12 115 GLU B C 1
ATOM 3182 O O . GLU B 1 115 ? -8.172 -25.094 -18.969 1 88.12 115 GLU B O 1
ATOM 3187 N N . TYR B 1 116 ? -8.047 -23.453 -17.406 1 90.19 116 TYR B N 1
ATOM 3188 C CA . TYR B 1 116 ? -7.816 -24.391 -16.328 1 90.19 116 TYR B CA 1
ATOM 3189 C C . TYR B 1 116 ? -8.719 -24.094 -15.133 1 90.19 116 TYR B C 1
ATOM 3191 O O . TYR B 1 116 ? -8.234 -23.734 -14.055 1 90.19 116 TYR B O 1
ATOM 3199 N N . PRO B 1 117 ? -9.953 -24.328 -15.234 1 88.12 117 PRO B N 1
ATOM 3200 C CA . PRO B 1 117 ? -10.945 -23.938 -14.234 1 88.12 117 PRO B CA 1
ATOM 3201 C C . PRO B 1 117 ? -10.742 -24.641 -12.891 1 88.12 117 PRO B C 1
ATOM 3203 O O . PRO B 1 117 ? -11.258 -24.188 -11.867 1 88.12 117 PRO B O 1
ATOM 3206 N N . ASP B 1 118 ? -9.992 -25.688 -12.875 1 87.5 118 ASP B N 1
ATOM 3207 C CA . ASP B 1 118 ? -9.844 -26.469 -11.641 1 87.5 118 ASP B CA 1
ATOM 3208 C C . ASP B 1 118 ? -8.586 -26.047 -10.883 1 87.5 118 ASP B C 1
ATOM 3210 O O . ASP B 1 118 ? -8.258 -26.641 -9.852 1 87.5 118 ASP B O 1
ATOM 3214 N N . VAL B 1 119 ? -7.883 -25.094 -11.406 1 88.56 119 VAL B N 1
ATOM 3215 C CA . VAL B 1 119 ? -6.711 -24.562 -10.727 1 88.56 119 VAL B CA 1
ATOM 3216 C C . VAL B 1 119 ? -7.074 -23.266 -10.016 1 88.56 119 VAL B C 1
ATOM 3218 O O . VAL B 1 119 ? -7.676 -22.359 -10.609 1 88.56 119 VAL B O 1
ATOM 3221 N N . GLU B 1 120 ? -6.781 -23.219 -8.742 1 90.5 120 GLU B N 1
ATOM 3222 C CA . GLU B 1 120 ? -6.922 -21.969 -8.008 1 90.5 120 GLU B CA 1
ATOM 3223 C C . GLU B 1 120 ? -5.656 -21.125 -8.109 1 90.5 120 GLU B C 1
ATOM 3225 O O . GLU B 1 120 ? -4.652 -21.406 -7.449 1 90.5 120 GLU B O 1
ATOM 3230 N N . LEU B 1 121 ? -5.727 -20.078 -8.906 1 92.62 121 LEU B N 1
ATOM 3231 C CA . LEU B 1 121 ? -4.598 -19.172 -9.125 1 92.62 121 LEU B CA 1
ATOM 3232 C C . LEU B 1 121 ? -4.703 -17.953 -8.219 1 92.62 121 LEU B C 1
ATOM 3234 O O . LEU B 1 121 ? -5.688 -17.203 -8.281 1 92.62 121 LEU B O 1
ATOM 3238 N N . GLU B 1 122 ? -3.672 -17.781 -7.379 1 94.06 122 GLU B N 1
ATOM 3239 C CA . GLU B 1 122 ? -3.639 -16.656 -6.453 1 94.06 122 GLU B CA 1
ATOM 3240 C C . GLU B 1 122 ? -2.43 -15.766 -6.715 1 94.06 122 GLU B C 1
ATOM 3242 O O . GLU B 1 122 ? -1.326 -16.25 -6.957 1 94.06 122 GLU B O 1
ATOM 3247 N N . PHE B 1 123 ? -2.732 -14.438 -6.637 1 95.25 123 PHE B N 1
ATOM 3248 C CA . PHE B 1 123 ? -1.651 -13.469 -6.797 1 95.25 123 PHE B CA 1
ATOM 3249 C C . PHE B 1 123 ? -1.455 -12.664 -5.516 1 95.25 123 PHE B C 1
ATOM 3251 O O . PHE B 1 123 ? -2.414 -12.414 -4.781 1 95.25 123 PHE B O 1
ATOM 3258 N N . LYS B 1 124 ? -0.21 -12.273 -5.359 1 93.75 124 LYS B N 1
ATOM 3259 C CA . LYS B 1 124 ? 0.135 -11.328 -4.301 1 93.75 124 LYS B CA 1
ATOM 3260 C C . LYS B 1 124 ? 1.161 -10.312 -4.789 1 93.75 124 LYS B C 1
ATOM 3262 O O . LYS B 1 124 ? 2.08 -10.656 -5.535 1 93.75 124 LYS B O 1
ATOM 3267 N N . SER B 1 125 ? 0.938 -9.109 -4.383 1 91.94 125 SER B N 1
ATOM 3268 C CA . SER B 1 125 ? 1.896 -8.062 -4.719 1 91.94 125 SER B CA 1
ATOM 3269 C C . SER B 1 125 ? 2.865 -7.812 -3.568 1 91.94 125 SER B C 1
ATOM 3271 O O . SER B 1 125 ? 2.465 -7.809 -2.402 1 91.94 125 SER B O 1
ATOM 3273 N N . ASP B 1 126 ? 4.145 -7.641 -3.908 1 91.81 126 ASP B N 1
ATOM 3274 C CA . ASP B 1 126 ? 5.172 -7.309 -2.924 1 91.81 126 ASP B CA 1
ATOM 3275 C C . ASP B 1 126 ? 6.41 -6.723 -3.6 1 91.81 126 ASP B C 1
ATOM 3277 O O . ASP B 1 126 ? 6.453 -6.59 -4.824 1 91.81 126 ASP B O 1
ATOM 3281 N N . MET B 1 127 ? 7.309 -6.363 -2.766 1 89.5 127 MET B N 1
ATOM 3282 C CA . MET B 1 127 ? 8.578 -5.855 -3.283 1 89.5 127 MET B CA 1
ATOM 3283 C C . MET B 1 127 ? 9.438 -6.992 -3.824 1 89.5 127 MET B C 1
ATOM 3285 O O . MET B 1 127 ? 9.336 -8.125 -3.359 1 89.5 127 MET B O 1
ATOM 3289 N N . ARG B 1 128 ? 10.312 -6.664 -4.656 1 90.88 128 ARG B N 1
ATOM 3290 C CA . ARG B 1 128 ? 11.117 -7.613 -5.418 1 90.88 128 ARG B CA 1
ATOM 3291 C C . ARG B 1 128 ? 11.82 -8.602 -4.496 1 90.88 128 ARG B C 1
ATOM 3293 O O . ARG B 1 128 ? 11.711 -9.812 -4.676 1 90.88 128 ARG B O 1
ATOM 3300 N N . ASN B 1 129 ? 12.492 -8.133 -3.482 1 91.5 129 ASN B N 1
ATOM 3301 C CA . ASN B 1 129 ? 13.297 -9.008 -2.635 1 91.5 129 ASN B CA 1
ATOM 3302 C C . ASN B 1 129 ? 12.422 -9.945 -1.814 1 91.5 129 ASN B C 1
ATOM 3304 O O . ASN B 1 129 ? 12.781 -11.109 -1.6 1 91.5 129 ASN B O 1
ATOM 3308 N N . ASN B 1 130 ? 11.32 -9.445 -1.393 1 94.06 130 ASN B N 1
ATOM 3309 C CA . ASN B 1 130 ? 10.375 -10.305 -0.681 1 94.06 130 ASN B CA 1
ATOM 3310 C C . ASN B 1 130 ? 9.844 -11.414 -1.577 1 94.06 130 ASN B C 1
ATOM 3312 O O . ASN B 1 130 ? 9.711 -12.562 -1.139 1 94.06 130 ASN B O 1
ATOM 3316 N N . LEU B 1 131 ? 9.602 -11.062 -2.762 1 95.69 131 LEU B N 1
ATOM 3317 C CA . LEU B 1 131 ? 9.062 -12.031 -3.717 1 95.69 131 LEU B CA 1
ATOM 3318 C C . LEU B 1 131 ? 10.078 -13.133 -3.996 1 95.69 131 LEU B C 1
ATOM 3320 O O . LEU B 1 131 ? 9.727 -14.312 -4.016 1 95.69 131 LEU B O 1
ATOM 3324 N N . ILE B 1 132 ? 11.305 -12.758 -4.168 1 94.69 132 ILE B N 1
ATOM 3325 C CA . ILE B 1 132 ? 12.359 -13.727 -4.418 1 94.69 132 ILE B CA 1
ATOM 3326 C C . ILE B 1 132 ? 12.5 -14.664 -3.221 1 94.69 132 ILE B C 1
ATOM 3328 O O . ILE B 1 132 ? 12.555 -15.883 -3.381 1 94.69 132 ILE B O 1
ATOM 3332 N N . ASN B 1 133 ? 12.461 -14.055 -2.068 1 93.5 133 ASN B N 1
ATOM 3333 C CA . ASN B 1 133 ? 12.57 -14.828 -0.837 1 93.5 133 ASN B CA 1
ATOM 3334 C C . ASN B 1 133 ? 11.391 -15.789 -0.669 1 93.5 133 ASN B C 1
ATOM 3336 O O . ASN B 1 133 ? 11.57 -16.922 -0.215 1 93.5 133 ASN B O 1
ATOM 3340 N N . ASP B 1 134 ? 10.273 -15.344 -1.012 1 94.38 134 ASP B N 1
ATOM 3341 C CA . ASP B 1 134 ? 9.078 -16.156 -0.868 1 94.38 134 ASP B CA 1
ATOM 3342 C C . ASP B 1 134 ? 9.109 -17.359 -1.811 1 94.38 134 ASP B C 1
ATOM 3344 O O . ASP B 1 134 ? 8.633 -18.438 -1.467 1 94.38 134 ASP B O 1
ATOM 3348 N N . VAL B 1 135 ? 9.672 -17.188 -2.965 1 93.56 135 VAL B N 1
ATOM 3349 C CA . VAL B 1 135 ? 9.828 -18.312 -3.885 1 93.56 135 VAL B CA 1
ATOM 3350 C C . VAL B 1 135 ? 10.867 -19.281 -3.34 1 93.56 135 VAL B C 1
ATOM 3352 O O . VAL B 1 135 ? 10.656 -20.5 -3.352 1 93.56 135 VAL B O 1
ATOM 3355 N N . LEU B 1 136 ? 11.891 -18.703 -2.781 1 86.56 136 LEU B N 1
ATOM 3356 C CA . LEU B 1 136 ? 12.969 -19.516 -2.23 1 86.56 136 LEU B CA 1
ATOM 3357 C C . LEU B 1 136 ? 12.469 -20.344 -1.048 1 86.56 136 LEU B C 1
ATOM 3359 O O . LEU B 1 136 ? 12.883 -21.5 -0.873 1 86.56 136 LEU B O 1
ATOM 3363 N N . ASN B 1 137 ? 11.516 -19.797 -0.326 1 83.75 137 ASN B N 1
ATOM 3364 C CA . ASN B 1 137 ? 11.047 -20.422 0.899 1 83.75 137 ASN B CA 1
ATOM 3365 C C . ASN B 1 137 ? 9.719 -21.141 0.683 1 83.75 137 ASN B C 1
ATOM 3367 O O . ASN B 1 137 ? 9.016 -21.469 1.644 1 83.75 137 ASN B O 1
ATOM 3371 N N . TYR B 1 138 ? 9.289 -21.281 -0.486 1 82.31 138 TYR B N 1
ATOM 3372 C CA . TYR B 1 138 ? 8.164 -22.109 -0.907 1 82.31 138 TYR B CA 1
ATOM 3373 C C . TYR B 1 138 ? 6.836 -21.484 -0.5 1 82.31 138 TYR B C 1
ATOM 3375 O O . TYR B 1 138 ? 5.816 -22.188 -0.418 1 82.31 138 TYR B O 1
ATOM 3383 N N . LYS B 1 139 ? 6.938 -20.219 -0.243 1 88.44 139 LYS B N 1
ATOM 3384 C CA . LYS B 1 139 ? 5.695 -19.5 0.042 1 88.44 139 LYS B CA 1
ATOM 3385 C C . LYS B 1 139 ? 4.969 -19.125 -1.246 1 88.44 139 LYS B C 1
ATOM 3387 O O . LYS B 1 139 ? 3.746 -18.969 -1.253 1 88.44 139 LYS B O 1
ATOM 3392 N N . LEU B 1 140 ? 5.801 -19.016 -2.277 1 94.44 140 LEU B N 1
ATOM 3393 C CA . LEU B 1 140 ? 5.309 -18.781 -3.631 1 94.44 140 LEU B CA 1
ATOM 3394 C C . LEU B 1 140 ? 5.84 -19.844 -4.59 1 94.44 140 LEU B C 1
ATOM 3396 O O . LEU B 1 140 ? 6.969 -20.312 -4.438 1 94.44 140 LEU B O 1
ATOM 3400 N N . ASP B 1 141 ? 4.965 -20.156 -5.559 1 93.06 141 ASP B N 1
ATOM 3401 C CA . ASP B 1 141 ? 5.395 -21.109 -6.586 1 93.06 141 ASP B CA 1
ATOM 3402 C C . ASP B 1 141 ? 6.211 -20.406 -7.668 1 93.06 141 ASP B C 1
ATOM 3404 O O . ASP B 1 141 ? 7.094 -21.016 -8.281 1 93.06 141 ASP B O 1
ATOM 3408 N N . ALA B 1 142 ? 5.875 -19.172 -7.945 1 96.12 142 ALA B N 1
ATOM 3409 C CA . ALA B 1 142 ? 6.547 -18.344 -8.938 1 96.12 142 ALA B CA 1
ATOM 3410 C C . ALA B 1 142 ? 6.34 -16.859 -8.648 1 96.12 142 ALA B C 1
ATOM 3412 O O . ALA B 1 142 ? 5.539 -16.5 -7.781 1 96.12 142 ALA B O 1
ATOM 3413 N N . ALA B 1 143 ? 7.168 -16.031 -9.359 1 97.81 143 ALA B N 1
ATOM 3414 C CA . ALA B 1 143 ? 6.98 -14.594 -9.172 1 97.81 143 ALA B CA 1
ATOM 3415 C C . ALA B 1 143 ? 7.461 -13.82 -10.391 1 97.81 143 ALA B C 1
ATOM 3417 O O . ALA B 1 143 ? 8.484 -14.156 -10.992 1 97.81 143 ALA B O 1
ATOM 3418 N N . PHE B 1 144 ? 6.688 -12.82 -10.734 1 96.12 144 PHE B N 1
ATOM 3419 C CA . PHE B 1 144 ? 7.148 -11.82 -11.695 1 96.12 144 PHE B CA 1
ATOM 3420 C C . PHE B 1 144 ? 8.008 -10.766 -11.008 1 96.12 144 PHE B C 1
ATOM 3422 O O . PHE B 1 144 ? 7.527 -10.031 -10.141 1 96.12 144 PHE B O 1
ATOM 3429 N N . VAL B 1 145 ? 9.336 -10.695 -11.398 1 94.38 145 VAL B N 1
ATOM 3430 C CA . VAL B 1 145 ? 10.227 -9.719 -10.781 1 94.38 145 VAL B CA 1
ATOM 3431 C C . VAL B 1 145 ? 11.125 -9.086 -11.836 1 94.38 145 VAL B C 1
ATOM 3433 O O . VAL B 1 145 ? 11.148 -9.531 -12.992 1 94.38 145 VAL B O 1
ATOM 3436 N N . THR B 1 146 ? 11.742 -8.031 -11.406 1 92.12 146 THR B N 1
ATOM 3437 C CA . THR B 1 146 ? 12.695 -7.391 -12.305 1 92.12 146 THR B CA 1
ATOM 3438 C C . THR B 1 146 ? 14 -8.188 -12.367 1 92.12 146 THR B C 1
ATOM 3440 O O . THR B 1 146 ? 14.477 -8.68 -11.344 1 92.12 146 THR B O 1
ATOM 3443 N N . ALA B 1 147 ? 14.531 -8.32 -13.586 1 90.75 147 ALA B N 1
ATOM 3444 C CA . ALA B 1 147 ? 15.82 -8.977 -13.805 1 90.75 147 ALA B CA 1
ATOM 3445 C C . ALA B 1 147 ? 16.969 -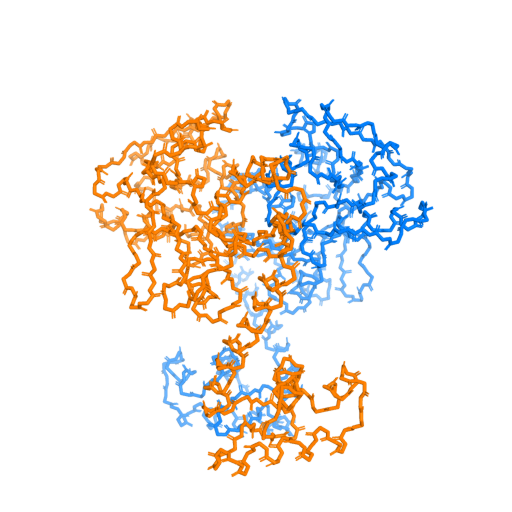8.062 -13.383 1 90.75 147 ALA B C 1
ATOM 3447 O O . ALA B 1 147 ? 16.797 -6.848 -13.266 1 90.75 147 ALA B O 1
ATOM 3448 N N . PRO B 1 148 ? 18.016 -8.617 -13.039 1 86.94 148 PRO B N 1
ATOM 3449 C CA . PRO B 1 148 ? 18.391 -10.031 -13.086 1 86.94 148 PRO B CA 1
ATOM 3450 C C . PRO B 1 148 ? 18.203 -10.734 -11.742 1 86.94 148 PRO B C 1
ATOM 3452 O O . PRO B 1 148 ? 18.188 -10.086 -10.695 1 86.94 148 PRO B O 1
ATOM 3455 N N . VAL B 1 149 ? 17.953 -11.977 -11.859 1 91.44 149 VAL B N 1
ATOM 3456 C CA . VAL B 1 149 ? 17.938 -12.82 -10.672 1 91.44 149 VAL B CA 1
ATOM 3457 C C . VAL B 1 149 ? 19.016 -13.898 -10.797 1 91.44 149 VAL B C 1
ATOM 3459 O O . VAL B 1 149 ? 18.875 -14.844 -11.578 1 91.44 149 VAL B O 1
ATOM 3462 N N . ASN B 1 150 ? 20.062 -13.711 -10.023 1 90.5 150 ASN B N 1
ATOM 3463 C CA . ASN B 1 150 ? 21.188 -14.641 -10.07 1 90.5 150 ASN B CA 1
ATOM 3464 C C . ASN B 1 150 ? 21.281 -15.469 -8.781 1 90.5 150 ASN B C 1
ATOM 3466 O O . ASN B 1 150 ? 22.172 -15.242 -7.961 1 90.5 150 ASN B O 1
ATOM 3470 N N . ILE B 1 151 ? 20.453 -16.312 -8.664 1 91.12 151 ILE B N 1
ATOM 3471 C CA . ILE B 1 151 ? 20.391 -17.172 -7.488 1 91.12 151 ILE B CA 1
ATOM 3472 C C . ILE B 1 151 ? 20.406 -18.641 -7.922 1 91.12 151 ILE B C 1
ATOM 3474 O O . ILE B 1 151 ? 19.641 -19.047 -8.789 1 91.12 151 ILE B O 1
ATOM 3478 N N . LYS B 1 152 ? 21.25 -19.359 -7.293 1 86.81 152 LYS B N 1
ATOM 3479 C CA . LYS B 1 152 ? 21.344 -20.781 -7.602 1 86.81 152 LYS B CA 1
ATOM 3480 C C . LYS B 1 152 ? 20.031 -21.5 -7.297 1 86.81 152 LYS B C 1
ATOM 3482 O O . LYS B 1 152 ? 19.406 -21.25 -6.266 1 86.81 152 LYS B O 1
ATOM 3487 N N . GLY B 1 153 ? 19.625 -22.312 -8.227 1 85.88 153 GLY B N 1
ATOM 3488 C CA . GLY B 1 153 ? 18.406 -23.078 -8.023 1 85.88 153 GLY B CA 1
ATOM 3489 C C . GLY B 1 153 ? 17.156 -22.359 -8.484 1 85.88 153 GLY B C 1
ATOM 3490 O O . GLY B 1 153 ? 16.047 -22.875 -8.336 1 85.88 153 GLY B O 1
ATOM 3491 N N . MET B 1 154 ? 17.375 -21.219 -9.047 1 92 154 MET B N 1
ATOM 3492 C CA . MET B 1 154 ? 16.234 -20.453 -9.539 1 92 154 MET B CA 1
ATOM 3493 C C . MET B 1 154 ? 16.25 -20.391 -11.062 1 92 154 MET B C 1
ATOM 3495 O O . MET B 1 154 ? 17.266 -20.031 -11.664 1 92 154 MET B O 1
ATOM 3499 N N . ALA B 1 155 ? 15.156 -20.797 -11.672 1 91.75 155 ALA B N 1
ATOM 3500 C CA . ALA B 1 155 ? 14.969 -20.609 -13.102 1 91.75 155 ALA B CA 1
ATOM 3501 C C . ALA B 1 155 ? 14.312 -19.266 -13.391 1 91.75 155 ALA B C 1
ATOM 3503 O O . ALA B 1 155 ? 13.602 -18.719 -12.547 1 91.75 155 ALA B O 1
ATOM 3504 N N . GLN B 1 156 ? 14.602 -18.75 -14.523 1 92.69 156 GLN B N 1
ATOM 3505 C CA . GLN B 1 156 ? 13.984 -17.5 -14.93 1 92.69 156 GLN B CA 1
ATOM 3506 C C . GLN B 1 156 ? 13.641 -17.5 -16.406 1 92.69 156 GLN B C 1
ATOM 3508 O O . GLN B 1 156 ? 14.375 -18.062 -17.219 1 92.69 156 GLN B O 1
ATOM 3513 N N . ILE B 1 157 ? 12.484 -16.922 -16.766 1 91.81 157 ILE B N 1
ATOM 3514 C CA . ILE B 1 157 ? 12.047 -16.703 -18.141 1 91.81 157 ILE B CA 1
ATOM 3515 C C . ILE B 1 157 ? 11.797 -15.227 -18.391 1 91.81 157 ILE B C 1
ATOM 3517 O O . ILE B 1 157 ? 11.133 -14.562 -17.594 1 91.81 157 ILE B O 1
ATOM 3521 N N . ASN B 1 158 ? 12.32 -14.766 -19.5 1 91.56 158 ASN B N 1
ATOM 3522 C CA . ASN B 1 158 ? 12.078 -13.375 -19.844 1 91.56 158 ASN B CA 1
ATOM 3523 C C . ASN B 1 158 ? 10.641 -13.148 -20.312 1 91.56 158 ASN B C 1
ATOM 3525 O O . ASN B 1 158 ? 10.148 -13.852 -21.203 1 91.56 158 ASN B O 1
ATOM 3529 N N . ILE B 1 159 ? 10.031 -12.219 -19.688 1 90.44 159 ILE B N 1
ATOM 3530 C CA . ILE B 1 159 ? 8.633 -11.953 -20 1 90.44 159 ILE B CA 1
ATOM 3531 C C . ILE B 1 159 ? 8.539 -10.727 -20.906 1 90.44 159 ILE B C 1
ATOM 3533 O O . ILE B 1 159 ? 7.902 -10.773 -21.969 1 90.44 159 ILE B O 1
ATOM 3537 N N . LYS B 1 160 ? 9.164 -9.617 -20.453 1 88.69 160 LYS B N 1
ATOM 3538 C CA . LYS B 1 160 ? 8.984 -8.375 -21.203 1 88.69 160 LYS B CA 1
ATOM 3539 C C . LYS B 1 160 ? 10.078 -7.363 -20.859 1 88.69 160 LYS B C 1
ATOM 3541 O O . LYS B 1 160 ? 10.516 -7.27 -19.719 1 88.69 160 LYS B O 1
ATOM 3546 N N . GLU B 1 161 ? 10.477 -6.684 -21.922 1 90.19 161 GLU B N 1
ATOM 3547 C CA . GLU B 1 161 ? 11.312 -5.5 -21.734 1 90.19 161 GLU B CA 1
ATOM 3548 C C . GLU B 1 161 ? 10.461 -4.23 -21.688 1 90.19 161 GLU B C 1
ATOM 3550 O O . GLU B 1 161 ? 9.633 -3.994 -22.562 1 90.19 161 GLU B O 1
ATOM 3555 N N . GLU B 1 162 ? 10.672 -3.488 -20.625 1 90.56 162 GLU B N 1
ATOM 3556 C CA . GLU B 1 162 ? 9.875 -2.281 -20.438 1 90.56 162 GLU B CA 1
ATOM 3557 C C . GLU B 1 162 ? 10.742 -1.028 -20.5 1 90.56 162 GLU B C 1
ATOM 3559 O O . GLU B 1 162 ? 11.875 -1.031 -20.016 1 90.56 162 GLU B O 1
ATOM 3564 N N . GLN B 1 163 ? 10.141 -0.044 -21.125 1 93.94 163 GLN B N 1
ATOM 3565 C CA . GLN B 1 163 ? 10.781 1.266 -21.141 1 93.94 163 GLN B CA 1
ATOM 3566 C C . GLN B 1 163 ? 10.297 2.141 -20 1 93.94 163 GLN B C 1
ATOM 3568 O O . GLN B 1 163 ? 9.086 2.242 -19.75 1 93.94 163 GLN B O 1
ATOM 3573 N N . LEU B 1 164 ? 11.305 2.725 -19.328 1 95.81 164 LEU B N 1
ATOM 3574 C CA . LEU B 1 164 ? 10.969 3.643 -18.25 1 95.81 164 LEU B CA 1
ATOM 3575 C C . LEU B 1 164 ? 11.039 5.09 -18.719 1 95.81 164 LEU B C 1
ATOM 3577 O O . LEU B 1 164 ? 11.883 5.434 -19.547 1 95.81 164 LEU B O 1
ATOM 3581 N N . VAL B 1 165 ? 10.219 5.938 -18.125 1 96.94 165 VAL B N 1
ATOM 3582 C CA . VAL B 1 165 ? 10.188 7.352 -18.484 1 96.94 165 VAL B CA 1
ATOM 3583 C C . VAL B 1 165 ? 10.078 8.211 -17.234 1 96.94 165 VAL B C 1
ATOM 3585 O O . VAL B 1 165 ? 9.445 7.805 -16.25 1 96.94 165 VAL B O 1
ATOM 3588 N N . ILE B 1 166 ? 10.656 9.367 -17.297 1 97.5 166 ILE B N 1
ATOM 3589 C CA . ILE B 1 166 ? 10.445 10.383 -16.281 1 97.5 166 ILE B CA 1
ATOM 3590 C C . ILE B 1 166 ? 9.109 11.07 -16.5 1 97.5 166 ILE B C 1
ATOM 3592 O O . ILE B 1 166 ? 8.75 11.398 -17.641 1 97.5 166 ILE B O 1
ATOM 3596 N N . LEU B 1 167 ? 8.422 11.297 -15.391 1 97.62 167 LEU B N 1
ATOM 3597 C CA . LEU B 1 167 ? 7.121 11.945 -15.477 1 97.62 167 LEU B CA 1
ATOM 3598 C C . LEU B 1 167 ? 7.16 13.336 -14.859 1 97.62 167 LEU B C 1
ATOM 3600 O O . LEU B 1 167 ? 7.758 13.531 -13.797 1 97.62 167 LEU B O 1
ATOM 3604 N N . SER B 1 168 ? 6.605 14.273 -15.5 1 97.5 168 SER B N 1
ATOM 3605 C CA . SER B 1 168 ? 6.363 15.617 -14.992 1 97.5 168 SER B CA 1
ATOM 3606 C C . SER B 1 168 ? 5 16.141 -15.438 1 97.5 168 SER B C 1
ATOM 3608 O O . SER B 1 168 ? 4.348 15.539 -16.297 1 97.5 168 SER B O 1
ATOM 3610 N N . SER B 1 169 ? 4.512 17.203 -14.844 1 96.88 169 SER B N 1
ATOM 3611 C CA . SER B 1 169 ? 3.223 17.797 -15.195 1 96.88 169 SER B CA 1
ATOM 3612 C C . SER B 1 169 ? 3.285 18.5 -16.547 1 96.88 169 SER B C 1
ATOM 3614 O O . SER B 1 169 ? 4.293 19.125 -16.891 1 96.88 169 SER B O 1
ATOM 3616 N N . SER B 1 170 ? 2.189 18.375 -17.281 1 95.31 170 SER B N 1
ATOM 3617 C CA . SER B 1 170 ? 2.111 19.078 -18.562 1 95.31 170 SER B CA 1
ATOM 3618 C C . SER B 1 170 ? 1.923 20.578 -18.344 1 95.31 170 SER B C 1
ATOM 3620 O O . SER B 1 170 ? 2.25 21.375 -19.234 1 95.31 170 SER B O 1
ATOM 3622 N N . ASN B 1 171 ? 1.372 20.922 -17.25 1 90.81 171 ASN B N 1
ATOM 3623 C CA . ASN B 1 171 ? 1.032 22.312 -16.969 1 90.81 171 ASN B CA 1
ATOM 3624 C C . ASN B 1 171 ? 2.09 22.984 -16.094 1 90.81 171 ASN B C 1
ATOM 3626 O O . ASN B 1 171 ? 1.956 24.156 -15.742 1 90.81 171 ASN B O 1
ATOM 3630 N N . GLY B 1 172 ? 3.041 22.25 -15.758 1 84 172 GLY B N 1
ATOM 3631 C CA . GLY B 1 172 ? 4.066 22.797 -14.883 1 84 172 GLY B CA 1
ATOM 3632 C C . GLY B 1 172 ? 5.34 23.172 -15.617 1 84 172 GLY B C 1
ATOM 3633 O O . GLY B 1 172 ? 5.348 23.266 -16.844 1 84 172 GLY B O 1
ATOM 3634 N N . PRO B 1 173 ? 6.27 23.547 -14.844 1 84.31 173 PRO B N 1
ATOM 3635 C CA . PRO B 1 173 ? 7.574 23.875 -15.43 1 84.31 173 PRO B CA 1
ATOM 3636 C C . PRO B 1 173 ? 8.164 22.703 -16.219 1 84.31 173 PRO B C 1
ATOM 3638 O O . PRO B 1 173 ? 7.82 21.547 -15.977 1 84.31 173 PRO B O 1
ATOM 3641 N N . LYS B 1 174 ? 9.023 23.109 -17.156 1 88.75 174 LYS B N 1
ATOM 3642 C CA . LYS B 1 174 ? 9.742 22.078 -17.922 1 88.75 174 LYS B CA 1
ATOM 3643 C C . LYS B 1 174 ? 10.656 21.266 -17 1 88.75 174 LYS B C 1
ATOM 3645 O O . LYS B 1 174 ? 11.047 21.734 -15.93 1 88.75 174 LYS B O 1
ATOM 3650 N N . LEU B 1 175 ? 10.945 20.078 -17.453 1 91.75 175 LEU B N 1
ATOM 3651 C CA . LEU B 1 175 ? 11.734 19.156 -16.641 1 91.75 175 LEU B CA 1
ATOM 3652 C C . LEU B 1 175 ? 13.055 19.797 -16.219 1 91.75 175 LEU B C 1
ATOM 3654 O O . LEU B 1 175 ? 13.453 19.688 -15.047 1 91.75 175 LEU B O 1
ATOM 3658 N N . ASN B 1 176 ? 13.664 20.516 -17.125 1 90.12 176 ASN B N 1
ATOM 3659 C CA . ASN B 1 176 ? 14.953 21.125 -16.828 1 90.12 176 ASN B CA 1
ATOM 3660 C C . ASN B 1 176 ? 14.82 22.172 -15.719 1 90.12 176 ASN B C 1
ATOM 3662 O O . ASN B 1 176 ? 15.727 22.328 -14.898 1 90.12 176 ASN B O 1
ATOM 3666 N N . GLU B 1 177 ? 13.75 22.844 -15.734 1 90.5 177 GLU B N 1
ATOM 3667 C CA . GLU B 1 177 ? 13.492 23.828 -14.688 1 90.5 177 GLU B CA 1
ATOM 3668 C C . GLU B 1 177 ? 13.203 23.141 -13.352 1 90.5 177 GLU B C 1
ATOM 3670 O O . GLU B 1 177 ? 13.656 23.609 -12.305 1 90.5 177 GLU B O 1
ATOM 3675 N N . LEU B 1 178 ? 12.484 22.094 -13.414 1 90.12 178 LEU B N 1
ATOM 3676 C CA . LEU B 1 178 ? 12.141 21.359 -12.203 1 90.12 178 LEU B CA 1
ATOM 3677 C C . LEU B 1 178 ? 13.398 20.797 -11.539 1 90.12 178 LEU B C 1
ATOM 3679 O O . LEU B 1 178 ? 13.5 20.797 -10.305 1 90.12 178 LEU B O 1
ATOM 3683 N N . LEU B 1 179 ? 14.312 20.406 -12.32 1 92.38 179 LEU B N 1
ATOM 3684 C CA . LEU B 1 179 ? 15.539 19.797 -11.812 1 92.38 179 LEU B CA 1
ATOM 3685 C C . LEU B 1 179 ? 16.391 20.828 -11.078 1 92.38 179 LEU B C 1
ATOM 3687 O O . LEU B 1 179 ? 17.266 20.469 -10.297 1 92.38 179 LEU B O 1
ATOM 3691 N N . GLN B 1 180 ? 16.078 22.109 -11.289 1 90.12 180 GLN B N 1
ATOM 3692 C CA . GLN B 1 180 ? 16.844 23.188 -10.664 1 90.12 180 GLN B CA 1
ATOM 3693 C C . GLN B 1 180 ? 16.172 23.672 -9.391 1 90.12 180 GLN B C 1
ATOM 3695 O O . GLN B 1 180 ? 16.766 24.453 -8.633 1 90.12 180 GLN B O 1
ATOM 3700 N N . LYS B 1 181 ? 14.977 23.172 -9.211 1 87.44 181 LYS B N 1
ATOM 3701 C CA . LYS B 1 181 ? 14.25 23.594 -8.016 1 87.44 181 LYS B CA 1
ATOM 3702 C C . LYS B 1 181 ? 14.922 23.062 -6.754 1 87.44 181 LYS B C 1
ATOM 3704 O O . LYS B 1 181 ? 15.414 21.938 -6.727 1 87.44 181 LYS B O 1
ATOM 3709 N N . GLN B 1 182 ? 14.969 24 -5.699 1 85 182 GLN B N 1
ATOM 3710 C CA . GLN B 1 182 ? 15.492 23.609 -4.395 1 85 182 GLN B CA 1
ATOM 3711 C C . GLN B 1 182 ? 14.453 23.812 -3.301 1 85 182 GLN B C 1
ATOM 3713 O O . GLN B 1 182 ? 14.086 24.938 -2.979 1 85 182 GLN B O 1
ATOM 3718 N N . PRO B 1 183 ? 13.938 22.766 -2.83 1 86.75 183 PRO B N 1
ATOM 3719 C CA . PRO B 1 183 ? 14.289 21.359 -3.096 1 86.75 183 PRO B CA 1
ATOM 3720 C C . PRO B 1 183 ? 13.508 20.766 -4.266 1 86.75 183 PRO B C 1
ATOM 3722 O O . PRO B 1 183 ? 12.328 21.094 -4.449 1 86.75 183 PRO B O 1
ATOM 3725 N N . LEU B 1 184 ? 14.172 19.906 -4.996 1 92.94 184 LEU B N 1
ATOM 3726 C CA . LEU B 1 184 ? 13.469 19.031 -5.934 1 92.94 184 LEU B CA 1
ATOM 3727 C C . LEU B 1 184 ? 12.625 18 -5.191 1 92.94 184 LEU B C 1
ATOM 3729 O O . LEU B 1 184 ? 13.078 17.422 -4.203 1 92.94 184 LEU B O 1
ATOM 3733 N N . LYS B 1 185 ? 11.406 17.891 -5.66 1 95.19 185 LYS B N 1
ATOM 3734 C CA . LYS B 1 185 ? 10.539 16.875 -5.059 1 95.19 185 LYS B CA 1
ATOM 3735 C C . LYS B 1 185 ? 10.32 15.695 -6.004 1 95.19 185 LYS B C 1
ATOM 3737 O O . LYS B 1 185 ? 10.07 15.891 -7.195 1 95.19 185 LYS B O 1
ATOM 3742 N N . ILE B 1 186 ? 10.5 14.516 -5.43 1 97.06 186 ILE B N 1
ATOM 3743 C CA . ILE B 1 186 ? 10.219 13.305 -6.199 1 97.06 186 ILE B CA 1
ATOM 3744 C C . ILE B 1 186 ? 9.039 12.562 -5.578 1 97.06 186 ILE B C 1
ATOM 3746 O O . ILE B 1 186 ? 8.883 12.539 -4.355 1 97.06 186 ILE B O 1
ATOM 3750 N N . ILE B 1 187 ? 8.172 12.062 -6.398 1 97.44 187 ILE B N 1
ATOM 3751 C CA . ILE B 1 187 ? 6.992 11.297 -6 1 97.44 187 ILE B CA 1
ATOM 3752 C C . ILE B 1 187 ? 7.242 9.805 -6.219 1 97.44 187 ILE B C 1
ATOM 3754 O O . ILE B 1 187 ? 7.316 9.344 -7.359 1 97.44 187 ILE B O 1
ATOM 3758 N N . VAL B 1 188 ? 7.32 9.07 -5.098 1 95.62 188 VAL B N 1
ATOM 3759 C CA . VAL B 1 188 ? 7.852 7.719 -5.238 1 95.62 188 VAL B CA 1
ATOM 3760 C C . VAL B 1 188 ? 7.102 6.766 -4.309 1 95.62 188 VAL B C 1
ATOM 3762 O O . VAL B 1 188 ? 6.398 7.207 -3.395 1 95.62 188 VAL B O 1
ATOM 3765 N N . PHE B 1 189 ? 7.266 5.488 -4.668 1 91.31 189 PHE B N 1
ATOM 3766 C CA . PHE B 1 189 ? 6.898 4.449 -3.715 1 91.31 189 PHE B CA 1
ATOM 3767 C C . PHE B 1 189 ? 7.918 4.363 -2.586 1 91.31 189 PHE B C 1
ATOM 3769 O O . PHE B 1 189 ? 8.914 5.09 -2.586 1 91.31 189 PHE B O 1
ATOM 3776 N N . ASP B 1 190 ? 7.613 3.502 -1.616 1 88.12 190 ASP B N 1
ATOM 3777 C CA . ASP B 1 190 ? 8.5 3.334 -0.468 1 88.12 190 ASP B CA 1
ATOM 3778 C C . ASP B 1 190 ? 9.812 2.678 -0.881 1 88.12 190 ASP B C 1
ATOM 3780 O O . ASP B 1 190 ? 9.969 2.256 -2.027 1 88.12 190 ASP B O 1
ATOM 3784 N N . GLU B 1 191 ? 10.711 2.631 0.03 1 85.94 191 GLU B N 1
ATOM 3785 C CA . GLU B 1 191 ? 12.008 2.01 -0.222 1 85.94 191 GLU B CA 1
ATOM 3786 C C . GLU B 1 191 ? 11.852 0.544 -0.617 1 85.94 191 GLU B C 1
ATOM 3788 O O . GLU B 1 191 ? 10.953 -0.145 -0.121 1 85.94 191 GLU B O 1
ATOM 3793 N N . GLY B 1 192 ? 12.68 0.15 -1.543 1 84.44 192 GLY B N 1
ATOM 3794 C CA . GLY B 1 192 ? 12.602 -1.207 -2.061 1 84.44 192 GLY B CA 1
ATOM 3795 C C . GLY B 1 192 ? 11.977 -1.283 -3.441 1 84.44 192 GLY B C 1
ATOM 3796 O O . GLY B 1 192 ? 12.141 -2.277 -4.148 1 84.44 192 GLY B O 1
ATOM 3797 N N . CYS B 1 193 ? 11.297 -0.288 -3.775 1 88.25 193 CYS B N 1
ATOM 3798 C CA . CYS B 1 193 ? 10.688 -0.231 -5.102 1 88.25 193 CYS B CA 1
ATOM 3799 C C . CYS B 1 193 ? 11.742 0.003 -6.176 1 88.25 193 CYS B C 1
ATOM 3801 O O . CYS B 1 193 ? 12.586 0.891 -6.039 1 88.25 193 CYS B O 1
ATOM 3803 N N . VAL B 1 194 ? 11.656 -0.718 -7.211 1 87.88 194 VAL B N 1
ATOM 3804 C CA . VAL B 1 194 ? 12.648 -0.687 -8.281 1 87.88 194 VAL B CA 1
ATOM 3805 C C . VAL B 1 194 ? 12.57 0.645 -9.023 1 87.88 194 VAL B C 1
ATOM 3807 O O . VAL B 1 194 ? 13.586 1.189 -9.453 1 87.88 194 VAL B O 1
ATOM 3810 N N . PHE B 1 195 ? 11.422 1.194 -9.156 1 92.44 195 PHE B N 1
ATOM 3811 C CA . PHE B 1 195 ? 11.273 2.443 -9.898 1 92.44 195 PHE B CA 1
ATOM 3812 C C . PHE B 1 195 ? 11.875 3.607 -9.125 1 92.44 195 PHE B C 1
ATOM 3814 O O . PHE B 1 195 ? 12.484 4.504 -9.711 1 92.44 195 PHE B O 1
ATOM 3821 N N . ARG B 1 196 ? 11.664 3.568 -7.832 1 93.38 196 ARG B N 1
ATOM 3822 C CA . ARG B 1 196 ? 12.289 4.598 -7.004 1 93.38 196 ARG B CA 1
ATOM 3823 C C . ARG B 1 196 ? 13.805 4.551 -7.117 1 93.38 196 ARG B C 1
ATOM 3825 O O . ARG B 1 196 ? 14.453 5.582 -7.309 1 93.38 196 ARG B O 1
ATOM 3832 N N . ALA B 1 197 ? 14.359 3.371 -6.977 1 91.19 197 ALA B N 1
ATOM 3833 C CA . ALA B 1 197 ? 15.812 3.199 -7.066 1 91.19 197 ALA B CA 1
ATOM 3834 C C . ALA B 1 197 ? 16.344 3.713 -8.406 1 91.19 197 ALA B C 1
ATOM 3836 O O . ALA B 1 197 ? 17.391 4.352 -8.453 1 91.19 197 ALA B O 1
ATOM 3837 N N . ARG B 1 198 ? 15.633 3.477 -9.414 1 92.56 198 ARG B N 1
ATOM 3838 C CA . ARG B 1 198 ? 16.047 3.912 -10.742 1 92.56 198 ARG B CA 1
ATOM 3839 C C . ARG B 1 198 ? 15.992 5.434 -10.859 1 92.56 198 ARG B C 1
ATOM 3841 O O . ARG B 1 198 ? 16.891 6.043 -11.445 1 92.56 198 ARG B O 1
ATOM 3848 N N . LEU B 1 199 ? 14.992 6.016 -10.336 1 95.62 199 LEU B N 1
ATOM 3849 C CA . LEU B 1 199 ? 14.859 7.469 -10.359 1 95.62 199 LEU B CA 1
ATOM 3850 C C . LEU B 1 199 ? 16.016 8.125 -9.602 1 95.62 199 LEU B C 1
ATOM 3852 O O . LEU B 1 199 ? 16.625 9.078 -10.086 1 95.62 199 LEU B O 1
ATOM 3856 N N . GLU B 1 200 ? 16.281 7.574 -8.469 1 94.81 200 GLU B N 1
ATOM 3857 C CA . GLU B 1 200 ? 17.344 8.117 -7.645 1 94.81 200 GLU B CA 1
ATOM 3858 C C . GLU B 1 200 ? 18.703 7.957 -8.32 1 94.81 200 GLU B C 1
ATOM 3860 O O . GLU B 1 200 ? 19.547 8.852 -8.242 1 94.81 200 GLU B O 1
ATOM 3865 N N . SER B 1 201 ? 18.891 6.84 -8.984 1 92.88 201 SER B N 1
ATOM 3866 C CA . SER B 1 201 ? 20.109 6.637 -9.758 1 92.88 201 SER B CA 1
ATOM 3867 C C . SER B 1 201 ? 20.219 7.645 -10.898 1 92.88 201 SER B C 1
ATOM 3869 O O . SER B 1 201 ? 21.312 8.172 -11.164 1 92.88 201 SER B O 1
ATOM 3871 N N . TRP B 1 202 ? 19.156 7.867 -11.484 1 93.44 202 TRP B N 1
ATOM 3872 C CA . TRP B 1 202 ? 19.125 8.836 -12.578 1 93.44 202 TRP B CA 1
ATOM 3873 C C . TRP B 1 202 ? 19.453 10.234 -12.07 1 93.44 202 TRP B C 1
ATOM 3875 O O . TRP B 1 202 ? 20.234 10.961 -12.688 1 93.44 202 TRP B O 1
ATOM 3885 N N . LEU B 1 203 ? 18.891 10.641 -11 1 94.75 203 LEU B N 1
ATOM 3886 C CA . LEU B 1 203 ? 19.172 11.938 -10.398 1 94.75 203 LEU B CA 1
ATOM 3887 C C . LEU B 1 203 ? 20.656 12.062 -10.062 1 94.75 203 LEU B C 1
ATOM 3889 O O . LEU B 1 203 ? 21.281 13.094 -10.328 1 94.75 203 LEU B O 1
ATOM 3893 N N . SER B 1 204 ? 21.156 10.984 -9.492 1 93.19 204 SER B N 1
ATOM 3894 C CA . SER B 1 204 ? 22.578 10.969 -9.156 1 93.19 204 SER B CA 1
ATOM 3895 C C . SER B 1 204 ? 23.438 11.164 -10.398 1 93.19 204 SER B C 1
ATOM 3897 O O . SER B 1 204 ? 24.438 11.875 -10.352 1 93.19 204 SER B O 1
ATOM 3899 N N . SER B 1 205 ? 23.078 10.547 -11.461 1 90.69 205 SER B N 1
ATOM 3900 C CA . SER B 1 205 ? 23.812 10.664 -12.711 1 90.69 205 SER B CA 1
ATOM 3901 C C . SER B 1 205 ? 23.781 12.102 -13.227 1 90.69 205 SER B C 1
ATOM 3903 O O . SER B 1 205 ? 24.641 12.492 -14.016 1 90.69 205 SER B O 1
ATOM 3905 N N . LYS B 1 206 ? 22.797 12.906 -12.75 1 91.06 206 LYS B N 1
ATOM 3906 C CA . LYS B 1 206 ? 22.688 14.305 -13.148 1 91.06 206 LYS B CA 1
ATOM 3907 C C . LYS B 1 206 ? 23.359 15.227 -12.125 1 91.06 206 LYS B C 1
ATOM 3909 O O . LYS B 1 206 ? 23.281 16.453 -12.242 1 91.06 206 LYS B O 1
ATOM 3914 N N . GLY B 1 207 ? 23.875 14.602 -11.102 1 92.38 207 GLY B N 1
ATOM 3915 C CA . GLY B 1 207 ? 24.562 15.359 -10.062 1 92.38 207 GLY B CA 1
ATOM 3916 C C . GLY B 1 207 ? 23.625 15.898 -9 1 92.38 207 GLY B C 1
ATOM 3917 O O . GLY B 1 207 ? 24 16.766 -8.211 1 92.38 207 GLY B O 1
ATOM 3918 N N . ILE B 1 208 ? 22.422 15.492 -9.016 1 93.12 208 ILE B N 1
ATOM 3919 C CA . ILE B 1 208 ? 21.438 15.945 -8.039 1 93.12 208 ILE B CA 1
ATOM 3920 C C . ILE B 1 208 ? 21.391 14.977 -6.859 1 93.12 208 ILE B C 1
ATOM 3922 O O . ILE B 1 208 ? 20.984 13.828 -7.012 1 93.12 208 ILE B O 1
ATOM 3926 N N . ILE B 1 209 ? 21.75 15.5 -5.691 1 90.06 209 ILE B N 1
ATOM 3927 C CA . ILE B 1 209 ? 21.844 14.609 -4.543 1 90.06 209 ILE B CA 1
ATOM 3928 C C . ILE B 1 209 ? 20.859 15.062 -3.457 1 90.06 209 ILE B C 1
ATOM 3930 O O . ILE B 1 209 ? 20.594 14.328 -2.504 1 90.06 209 ILE B O 1
ATOM 3934 N N . GLN B 1 210 ? 20.391 16.25 -3.615 1 90.88 210 GLN B N 1
ATOM 3935 C CA . GLN B 1 210 ? 19.438 16.781 -2.635 1 90.88 210 GLN B CA 1
ATOM 3936 C C . GLN B 1 210 ? 18.031 16.844 -3.217 1 90.88 210 GLN B C 1
ATOM 3938 O O . GLN B 1 210 ? 17.797 17.516 -4.223 1 90.88 210 GLN B O 1
ATOM 3943 N N . TYR B 1 211 ? 17.203 16.078 -2.734 1 93.25 211 TYR B N 1
ATOM 3944 C CA . TYR B 1 211 ? 15.797 16.078 -3.105 1 93.25 211 TYR B CA 1
ATOM 3945 C C . TYR B 1 211 ? 14.922 15.609 -1.947 1 93.25 211 TYR B C 1
ATOM 3947 O O . TYR B 1 211 ? 15.422 15.016 -0.99 1 93.25 211 TYR B O 1
ATOM 3955 N N . LYS B 1 212 ? 13.68 16 -1.988 1 93.44 212 LYS B N 1
ATOM 3956 C CA . LYS B 1 212 ? 12.688 15.562 -1.017 1 93.44 212 LYS B CA 1
ATOM 3957 C C . LYS B 1 212 ? 11.75 14.516 -1.624 1 93.44 212 LYS B C 1
ATOM 3959 O O . LYS B 1 212 ? 11.211 14.719 -2.713 1 93.44 212 LYS B O 1
ATOM 3964 N N . SER B 1 213 ? 11.562 13.414 -0.865 1 94.44 213 SER B N 1
ATOM 3965 C CA . SER B 1 213 ? 10.703 12.344 -1.357 1 94.44 213 SER B CA 1
ATOM 3966 C C . SER B 1 213 ? 9.305 12.43 -0.75 1 94.44 213 SER B C 1
ATOM 3968 O O . SER B 1 213 ? 9.156 12.555 0.468 1 94.44 213 SER B O 1
ATOM 3970 N N . ILE B 1 214 ? 8.336 12.484 -1.61 1 93.88 214 ILE B N 1
ATOM 3971 C CA . ILE B 1 214 ? 6.953 12.242 -1.201 1 93.88 214 ILE B CA 1
ATOM 3972 C C . ILE B 1 214 ? 6.582 10.781 -1.478 1 93.88 214 ILE B C 1
ATOM 3974 O O . ILE B 1 214 ? 6.543 10.359 -2.633 1 93.88 214 ILE B O 1
ATOM 3978 N N . VAL B 1 215 ? 6.289 10.062 -0.4 1 93.06 215 VAL B N 1
ATOM 3979 C CA . VAL B 1 215 ? 6.086 8.625 -0.517 1 93.06 215 VAL B CA 1
ATOM 3980 C C . VAL B 1 215 ? 4.59 8.32 -0.595 1 93.06 215 VAL B C 1
ATOM 3982 O O . VAL B 1 215 ? 3.812 8.766 0.25 1 93.06 215 VAL B O 1
ATOM 3985 N N . LEU B 1 216 ? 4.25 7.613 -1.679 1 91.81 216 LEU B N 1
ATOM 3986 C CA . LEU B 1 216 ? 2.869 7.195 -1.896 1 91.81 216 LEU B CA 1
ATOM 3987 C C . LEU B 1 216 ? 2.781 5.68 -2.064 1 91.81 216 LEU B C 1
ATOM 3989 O O . LEU B 1 216 ? 3.791 5.02 -2.312 1 91.81 216 LEU B O 1
ATOM 3993 N N . ASN B 1 217 ? 1.507 5.168 -2.025 1 85.69 217 ASN B N 1
ATOM 3994 C CA . ASN B 1 217 ? 1.342 3.719 -2.027 1 85.69 217 ASN B CA 1
ATOM 3995 C C . ASN B 1 217 ? 0.569 3.244 -3.256 1 85.69 217 ASN B C 1
ATOM 3997 O O . ASN B 1 217 ? 0.172 2.08 -3.332 1 85.69 217 ASN B O 1
ATOM 4001 N N . SER B 1 218 ? 0.385 4.121 -4.152 1 87.62 218 SER B N 1
ATOM 4002 C CA . SER B 1 218 ? -0.382 3.725 -5.328 1 87.62 218 SER B CA 1
ATOM 4003 C C . SER B 1 218 ? 0.088 4.473 -6.57 1 87.62 218 SER B C 1
ATOM 4005 O O . SER B 1 218 ? 0.568 5.602 -6.477 1 87.62 218 SER B O 1
ATOM 4007 N N . ILE B 1 219 ? -0.063 3.791 -7.652 1 89.88 219 ILE B N 1
ATOM 4008 C CA . ILE B 1 219 ? 0.286 4.406 -8.93 1 89.88 219 ILE B CA 1
ATOM 4009 C C . ILE B 1 219 ? -0.616 5.613 -9.18 1 89.88 219 ILE B C 1
ATOM 4011 O O . ILE B 1 219 ? -0.152 6.656 -9.648 1 89.88 219 ILE B O 1
ATOM 4015 N N . GLU B 1 220 ? -1.863 5.5 -8.859 1 89.31 220 GLU B N 1
ATOM 4016 C CA . GLU B 1 220 ? -2.803 6.605 -9.016 1 89.31 220 GLU B CA 1
ATOM 4017 C C . GLU B 1 220 ? -2.359 7.828 -8.219 1 89.31 220 GLU B C 1
ATOM 4019 O O . GLU B 1 220 ? -2.453 8.961 -8.703 1 89.31 220 GLU B O 1
ATOM 4024 N N . GLY B 1 221 ? -1.969 7.551 -7.023 1 93.06 221 GLY B N 1
ATOM 4025 C CA . GLY B 1 221 ? -1.428 8.641 -6.227 1 93.06 221 GLY B CA 1
ATOM 4026 C C . GLY B 1 221 ? -0.25 9.328 -6.883 1 93.06 221 GLY B C 1
ATOM 4027 O O . GLY B 1 221 ? -0.206 10.562 -6.953 1 93.06 221 GLY B O 1
ATOM 4028 N N . ILE B 1 222 ? 0.663 8.531 -7.375 1 95.12 222 ILE B N 1
ATOM 4029 C CA . ILE B 1 222 ? 1.838 9.078 -8.047 1 95.12 222 ILE B CA 1
ATOM 4030 C C . ILE B 1 222 ? 1.402 9.945 -9.227 1 95.12 222 ILE B C 1
ATOM 4032 O O . ILE B 1 222 ? 1.859 11.078 -9.375 1 95.12 222 ILE B O 1
ATOM 4036 N N . ILE B 1 223 ? 0.508 9.445 -9.953 1 94.38 223 ILE B N 1
ATOM 4037 C CA . ILE B 1 223 ? 0.041 10.141 -11.148 1 94.38 223 ILE B CA 1
ATOM 4038 C C . ILE B 1 223 ? -0.628 11.453 -10.75 1 94.38 223 ILE B C 1
ATOM 4040 O O . ILE B 1 223 ? -0.338 12.5 -11.328 1 94.38 223 ILE B O 1
ATOM 4044 N N . ASN B 1 224 ? -1.475 11.445 -9.805 1 94.06 224 ASN B N 1
ATOM 4045 C CA . ASN B 1 224 ? -2.203 12.641 -9.391 1 94.06 224 ASN B CA 1
ATOM 4046 C C . ASN B 1 224 ? -1.264 13.711 -8.836 1 94.06 224 ASN B C 1
ATOM 4048 O O . ASN B 1 224 ? -1.459 14.898 -9.078 1 94.06 224 ASN B O 1
ATOM 4052 N N . PHE B 1 225 ? -0.293 13.289 -8.094 1 96.19 225 PHE B N 1
ATOM 4053 C CA . PHE B 1 225 ? 0.664 14.234 -7.531 1 96.19 225 PHE B CA 1
ATOM 4054 C C . PHE B 1 225 ? 1.52 14.859 -8.633 1 96.19 225 PHE B C 1
ATOM 4056 O O . PHE B 1 225 ? 1.776 16.062 -8.617 1 96.19 225 PHE B O 1
ATOM 4063 N N . VAL B 1 226 ? 1.951 14.055 -9.562 1 96.81 226 VAL B N 1
ATOM 4064 C CA . VAL B 1 226 ? 2.75 14.555 -10.68 1 96.81 226 VAL B CA 1
ATOM 4065 C C . VAL B 1 226 ? 1.916 15.516 -11.523 1 96.81 226 VAL B C 1
ATOM 4067 O O . VAL B 1 226 ? 2.379 16.594 -11.875 1 96.81 226 VAL B O 1
ATOM 4070 N N . GLU B 1 227 ? 0.729 15.086 -11.789 1 95.44 227 GLU B N 1
ATOM 4071 C CA . GLU B 1 227 ? -0.166 15.898 -12.609 1 95.44 227 GLU B CA 1
ATOM 4072 C C . GLU B 1 227 ? -0.408 17.266 -11.977 1 95.44 227 GLU B C 1
ATOM 4074 O O . GLU B 1 227 ? -0.514 18.266 -12.68 1 95.44 227 GLU B O 1
ATOM 4079 N N . ALA B 1 228 ? -0.422 17.297 -10.703 1 93.69 228 ALA B N 1
ATOM 4080 C CA . ALA B 1 228 ? -0.671 18.516 -9.953 1 93.69 228 ALA B CA 1
ATOM 4081 C C . ALA B 1 228 ? 0.583 19.391 -9.883 1 93.69 228 ALA B C 1
ATOM 4083 O O . ALA B 1 228 ? 0.563 20.469 -9.305 1 93.69 228 ALA B O 1
ATOM 4084 N N . GLY B 1 229 ? 1.682 18.891 -10.391 1 93.31 229 GLY B N 1
ATOM 4085 C CA . GLY B 1 229 ? 2.908 19.672 -10.445 1 93.31 229 GLY B CA 1
ATOM 4086 C C . GLY B 1 229 ? 3.707 19.625 -9.156 1 93.31 229 GLY B C 1
ATOM 4087 O O . GLY B 1 229 ? 4.523 20.5 -8.898 1 93.31 229 GLY B O 1
ATOM 4088 N N . LEU B 1 230 ? 3.545 18.594 -8.383 1 93.19 230 LEU B N 1
ATOM 4089 C CA . LEU B 1 230 ? 4.129 18.562 -7.043 1 93.19 230 LEU B CA 1
ATOM 4090 C C . LEU B 1 230 ? 5.508 17.906 -7.07 1 93.19 230 LEU B C 1
ATOM 4092 O O . LEU B 1 230 ? 6.23 17.938 -6.07 1 93.19 230 LEU B O 1
ATOM 4096 N N . GLY B 1 231 ? 5.863 17.312 -8.188 1 95.62 231 GLY B N 1
ATOM 4097 C CA . GLY B 1 231 ? 7.16 16.672 -8.328 1 95.62 231 GLY B CA 1
ATOM 4098 C C . GLY B 1 231 ? 7.277 15.828 -9.578 1 95.62 231 GLY B C 1
ATOM 4099 O O . GLY B 1 231 ? 6.398 15.867 -10.445 1 95.62 231 GLY B O 1
ATOM 4100 N N . ILE B 1 232 ? 8.422 15.125 -9.688 1 97.62 232 ILE B N 1
ATOM 4101 C CA . ILE B 1 232 ? 8.656 14.234 -10.82 1 97.62 232 ILE B CA 1
ATOM 4102 C C . ILE B 1 232 ? 8.68 12.781 -10.344 1 97.62 232 ILE B C 1
ATOM 4104 O O . ILE B 1 232 ? 8.844 12.523 -9.148 1 97.62 232 ILE B O 1
ATOM 4108 N N . SER B 1 233 ? 8.438 11.875 -11.25 1 97.94 233 SER B N 1
ATOM 4109 C CA . SER B 1 233 ? 8.477 10.453 -10.945 1 97.94 233 SER B CA 1
ATOM 4110 C C . SER B 1 233 ? 9.008 9.648 -12.125 1 97.94 233 SER B C 1
ATOM 4112 O O . SER B 1 233 ? 9.5 10.219 -13.102 1 97.94 233 SER B O 1
ATOM 4114 N N . LEU B 1 234 ? 9.109 8.344 -11.969 1 97 234 LEU B N 1
ATOM 4115 C CA . LEU B 1 234 ? 9.562 7.41 -13 1 97 234 LEU B CA 1
ATOM 4116 C C . LEU B 1 234 ? 8.711 6.145 -13 1 97 234 LEU B C 1
ATOM 4118 O O . LEU B 1 234 ? 8.516 5.52 -11.953 1 97 234 LEU B O 1
ATOM 4122 N N . LEU B 1 235 ? 8.125 5.848 -14.148 1 95.88 235 LEU B N 1
ATOM 4123 C CA . LEU B 1 235 ? 7.281 4.664 -14.312 1 95.88 235 LEU B CA 1
ATOM 4124 C C . LEU B 1 235 ? 7.461 4.062 -15.703 1 95.88 235 LEU B C 1
ATOM 4126 O O . LEU B 1 235 ? 8.047 4.691 -16.594 1 95.88 235 LEU B O 1
ATOM 4130 N N . PRO B 1 236 ? 6.961 2.812 -15.883 1 93.69 236 PRO B N 1
ATOM 4131 C CA . PRO B 1 236 ? 6.957 2.252 -17.234 1 93.69 236 PRO B CA 1
ATOM 4132 C C . PRO B 1 236 ? 6.094 3.055 -18.203 1 93.69 236 PRO B C 1
ATOM 4134 O O . PRO B 1 236 ? 4.969 3.434 -17.859 1 93.69 236 PRO B O 1
ATOM 4137 N N . GLU B 1 237 ? 6.605 3.234 -19.359 1 94.38 237 GLU B N 1
ATOM 4138 C CA . GLU B 1 237 ? 5.926 4.027 -20.375 1 94.38 237 GLU B CA 1
ATOM 4139 C C . GLU B 1 237 ? 4.555 3.447 -20.703 1 94.38 237 GLU B C 1
ATOM 4141 O O . GLU B 1 237 ? 3.592 4.191 -20.906 1 94.38 237 GLU B O 1
ATOM 4146 N N . GLN B 1 238 ? 4.453 2.189 -20.734 1 90.94 238 GLN B N 1
ATOM 4147 C CA . GLN B 1 238 ? 3.221 1.518 -21.141 1 90.94 238 GLN B CA 1
ATOM 4148 C C . GLN B 1 238 ? 2.1 1.779 -20.141 1 90.94 238 GLN B C 1
ATOM 4150 O O . GLN B 1 238 ? 0.922 1.787 -20.5 1 90.94 238 GLN B O 1
ATOM 4155 N N . VAL B 1 239 ? 2.475 1.96 -18.875 1 90.38 239 VAL B N 1
ATOM 4156 C CA . VAL B 1 239 ? 1.481 2.273 -17.859 1 90.38 239 VAL B CA 1
ATOM 4157 C C . VAL B 1 239 ? 0.814 3.609 -18.172 1 90.38 239 VAL B C 1
ATOM 4159 O O . VAL B 1 239 ? -0.411 3.73 -18.109 1 90.38 239 VAL B O 1
ATOM 4162 N N . ILE B 1 240 ? 1.585 4.523 -18.609 1 92.06 240 ILE B N 1
ATOM 4163 C CA . ILE B 1 240 ? 1.088 5.863 -18.906 1 92.06 240 ILE B CA 1
ATOM 4164 C C . ILE B 1 240 ? 0.26 5.832 -20.188 1 92.06 240 ILE B C 1
ATOM 4166 O O . ILE B 1 240 ? -0.877 6.309 -20.203 1 92.06 240 ILE B O 1
ATOM 4170 N N . SER B 1 241 ? 0.77 5.23 -21.219 1 91.06 241 SER B N 1
ATOM 4171 C CA . SER B 1 241 ? 0.139 5.273 -22.531 1 91.06 241 SER B CA 1
ATOM 4172 C C . SER B 1 241 ? -1.161 4.477 -22.547 1 91.06 241 SER B C 1
ATOM 4174 O O . SER B 1 241 ? -2.121 4.855 -23.219 1 91.06 241 SER B O 1
ATOM 4176 N N . HIS B 1 242 ? -1.245 3.455 -21.734 1 86.88 242 HIS B N 1
ATOM 4177 C CA . HIS B 1 242 ? -2.4 2.568 -21.812 1 86.88 242 HIS B CA 1
ATOM 4178 C C . HIS B 1 242 ? -3.471 2.984 -20.797 1 86.88 242 HIS B C 1
ATOM 4180 O O . HIS B 1 242 ? -4.668 2.848 -21.078 1 86.88 242 HIS B O 1
ATOM 4186 N N . TYR B 1 243 ? -3.006 3.604 -19.719 1 84.88 243 TYR B N 1
ATOM 4187 C CA . TYR B 1 243 ? -3.988 3.746 -18.641 1 84.88 243 TYR B CA 1
ATOM 4188 C C . TYR B 1 243 ? -4.16 5.211 -18.25 1 84.88 243 TYR B C 1
ATOM 4190 O O . TYR B 1 243 ? -5.145 5.574 -17.609 1 84.88 243 TYR B O 1
ATOM 4198 N N . TYR B 1 244 ? -3.219 6.039 -18.641 1 89.62 244 TYR B N 1
ATOM 4199 C CA . TYR B 1 244 ? -3.283 7.43 -18.203 1 89.62 244 TYR B CA 1
ATOM 4200 C C . TYR B 1 244 ? -3.08 8.383 -19.375 1 89.62 244 TYR B C 1
ATOM 4202 O O . TYR B 1 244 ? -2.547 9.477 -19.219 1 89.62 244 TYR B O 1
ATOM 4210 N N . SER B 1 245 ? -3.352 8 -20.609 1 87.88 245 SER B N 1
ATOM 4211 C CA . SER B 1 245 ? -3.127 8.781 -21.828 1 87.88 245 SER B CA 1
ATOM 4212 C C . SER B 1 245 ? -3.906 10.094 -21.797 1 87.88 245 SER B C 1
ATOM 4214 O O . SER B 1 245 ? -3.486 11.086 -22.391 1 87.88 245 SER B O 1
ATOM 4216 N N . GLY B 1 246 ? -4.98 10.242 -21.094 1 86.56 246 GLY B N 1
ATOM 4217 C CA . GLY B 1 246 ? -5.789 11.453 -21.078 1 86.56 246 GLY B CA 1
ATOM 4218 C C . GLY B 1 246 ? -5.406 12.406 -19.953 1 86.56 246 GLY B C 1
ATOM 4219 O O . GLY B 1 246 ? -5.973 13.492 -19.844 1 86.56 246 GLY B O 1
ATOM 4220 N N . ARG B 1 247 ? -4.363 12.047 -19.281 1 91.19 247 ARG B N 1
ATOM 4221 C CA . ARG B 1 247 ? -3.939 12.859 -18.156 1 91.19 247 ARG B CA 1
ATOM 4222 C C . ARG B 1 247 ? -2.928 13.922 -18.578 1 91.19 247 ARG B C 1
ATOM 4224 O O . ARG B 1 247 ? -2.303 13.789 -19.641 1 91.19 247 ARG B O 1
ATOM 4231 N N . LYS B 1 248 ? -2.84 14.961 -17.812 1 94.88 248 LYS B N 1
ATOM 4232 C CA . LYS B 1 248 ? -1.934 16.062 -18.125 1 94.88 248 LYS B CA 1
ATOM 4233 C C . LYS B 1 248 ? -0.533 15.797 -17.578 1 94.88 248 LYS B C 1
ATOM 4235 O O . LYS B 1 248 ? -0.018 16.562 -16.766 1 94.88 248 LYS B O 1
ATOM 4240 N N . ILE B 1 249 ? 0.052 14.781 -18.156 1 95.38 249 ILE B N 1
ATOM 4241 C CA . ILE B 1 249 ? 1.378 14.32 -17.766 1 95.38 249 ILE B CA 1
ATOM 4242 C C . ILE B 1 249 ? 2.295 14.273 -18.984 1 95.38 249 ILE B C 1
ATOM 4244 O O . ILE B 1 249 ? 1.87 13.883 -20.062 1 95.38 249 ILE B O 1
ATOM 4248 N N . MET B 1 250 ? 3.545 14.703 -18.797 1 96.06 250 MET B N 1
ATOM 4249 C CA . MET B 1 250 ? 4.57 14.609 -1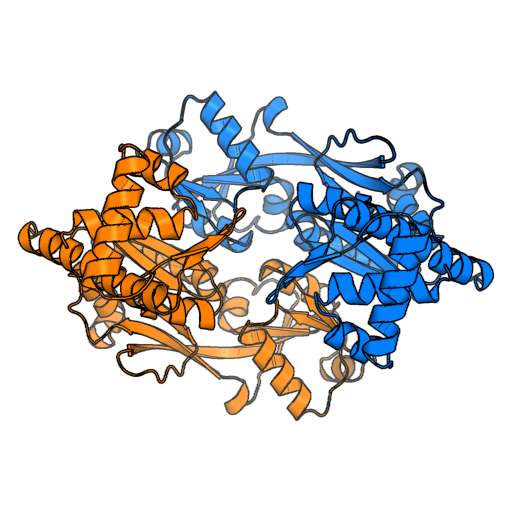9.828 1 96.06 250 MET B CA 1
ATOM 4250 C C . MET B 1 250 ? 5.566 13.5 -19.516 1 96.06 250 MET B C 1
ATOM 4252 O O . MET B 1 250 ? 5.988 13.352 -18.359 1 96.06 250 MET B O 1
ATOM 4256 N N . SER B 1 251 ? 5.871 12.734 -20.516 1 95.81 251 SER B N 1
ATOM 4257 C CA . SER B 1 251 ? 6.859 11.672 -20.391 1 95.81 251 SER B CA 1
ATOM 4258 C C . SER B 1 251 ? 8.18 12.055 -21.047 1 95.81 251 SER B C 1
ATOM 4260 O O . SER B 1 251 ? 8.188 12.57 -22.172 1 95.81 251 SER B O 1
ATOM 4262 N N . HIS B 1 252 ? 9.266 11.836 -20.297 1 95.12 252 HIS B N 1
ATOM 4263 C CA . HIS B 1 252 ? 10.602 12.102 -20.812 1 95.12 252 HIS B CA 1
ATOM 4264 C C . HIS B 1 252 ? 11.43 10.828 -20.906 1 95.12 252 HIS B C 1
ATOM 4266 O O . HIS B 1 252 ? 11.656 10.156 -19.891 1 95.12 252 HIS B O 1
ATOM 4272 N N . SER B 1 253 ? 11.922 10.562 -22.094 1 92.19 253 SER B N 1
ATOM 4273 C CA . SER B 1 253 ? 12.672 9.328 -22.328 1 92.19 253 SER B CA 1
ATOM 4274 C C . SER B 1 253 ? 14.031 9.367 -21.641 1 92.19 253 SER B C 1
ATOM 4276 O O . SER B 1 253 ? 14.609 10.445 -21.469 1 92.19 253 SER B O 1
ATOM 4278 N N . LEU B 1 254 ? 14.43 8.227 -21.25 1 90.81 254 LEU B N 1
ATOM 4279 C CA . LEU B 1 254 ? 15.758 8.023 -20.672 1 90.81 254 LEU B CA 1
ATOM 4280 C C . LEU B 1 254 ? 16.656 7.246 -21.641 1 90.81 254 LEU B C 1
ATOM 4282 O O . LEU B 1 254 ? 16.156 6.613 -22.562 1 90.81 254 LEU B O 1
ATOM 4286 N N . ASN B 1 255 ? 17.906 7.359 -21.375 1 85.31 255 ASN B N 1
ATOM 4287 C CA . ASN B 1 255 ? 18.797 6.523 -22.172 1 85.31 255 ASN B CA 1
ATOM 4288 C C . ASN B 1 255 ? 18.578 5.039 -21.875 1 85.31 255 ASN B C 1
ATOM 4290 O O . ASN B 1 255 ? 17.953 4.684 -20.875 1 85.31 255 ASN B O 1
ATOM 4294 N N . LYS B 1 256 ? 19.078 4.25 -22.719 1 79.5 256 LYS B N 1
ATOM 4295 C CA . LYS B 1 256 ? 18.781 2.818 -22.688 1 79.5 256 LYS B CA 1
ATOM 4296 C C . LYS B 1 256 ? 19.312 2.184 -21.391 1 79.5 256 LYS B C 1
ATOM 4298 O O . LYS B 1 256 ? 18.672 1.29 -20.844 1 79.5 256 LYS B O 1
ATOM 4303 N N . GLN B 1 257 ? 20.406 2.645 -20.875 1 78.56 257 GLN B N 1
ATOM 4304 C CA . GLN B 1 257 ? 21.031 2.033 -19.703 1 78.56 257 GLN B CA 1
ATOM 4305 C C . GLN B 1 257 ? 20.172 2.211 -18.453 1 78.56 257 GLN B C 1
ATOM 4307 O O . GLN B 1 257 ? 20 1.274 -17.672 1 78.56 257 GLN B O 1
ATOM 4312 N N . LEU B 1 258 ? 19.5 3.344 -18.391 1 82.06 258 LEU B N 1
ATOM 4313 C CA . LEU B 1 258 ? 18.703 3.623 -17.203 1 82.06 258 LEU B CA 1
ATOM 4314 C C . LEU B 1 258 ? 17.203 3.484 -17.516 1 82.06 258 LEU B C 1
ATOM 4316 O O . LEU B 1 258 ? 16.391 3.334 -16.609 1 82.06 258 LEU B O 1
ATOM 4320 N N . GLY B 1 259 ? 16.984 3.377 -18.766 1 88.38 259 GLY B N 1
ATOM 4321 C CA . GLY B 1 259 ? 15.578 3.518 -19.156 1 88.38 259 GLY B CA 1
ATOM 4322 C C . GLY B 1 259 ? 14.922 2.195 -19.5 1 88.38 259 GLY B C 1
ATOM 4323 O O . GLY B 1 259 ? 13.797 2.168 -19.984 1 88.38 259 GLY B O 1
ATOM 4324 N N . THR B 1 260 ? 15.664 1.112 -19.281 1 90.88 260 THR B N 1
ATOM 4325 C CA . THR B 1 260 ? 15.047 -0.164 -19.625 1 90.88 260 THR B CA 1
ATOM 4326 C C . THR B 1 260 ? 15.047 -1.104 -18.422 1 90.88 260 THR B C 1
ATOM 4328 O O . THR B 1 260 ? 15.961 -1.072 -17.594 1 90.88 260 THR B O 1
ATOM 4331 N N . MET B 1 261 ? 13.953 -1.841 -18.344 1 89.12 261 MET B N 1
ATOM 4332 C CA . MET B 1 261 ? 13.805 -2.857 -17.297 1 89.12 261 MET B CA 1
ATOM 4333 C C . MET B 1 261 ? 13.219 -4.141 -17.875 1 89.12 261 MET B C 1
ATOM 4335 O O . MET B 1 261 ? 12.336 -4.098 -18.734 1 89.12 261 MET B O 1
ATOM 4339 N N . ASN B 1 262 ? 13.828 -5.258 -17.375 1 91.25 262 ASN B N 1
ATOM 4340 C CA . ASN B 1 262 ? 13.297 -6.547 -17.812 1 91.25 262 ASN B CA 1
ATOM 4341 C C . ASN B 1 262 ? 12.508 -7.23 -16.703 1 91.25 262 ASN B C 1
ATOM 4343 O O . ASN B 1 262 ? 13 -7.355 -15.57 1 91.25 262 ASN B O 1
ATOM 4347 N N . THR B 1 263 ? 11.328 -7.551 -17.047 1 92.56 263 THR B N 1
ATOM 4348 C CA . THR B 1 263 ? 10.531 -8.367 -16.141 1 92.56 263 THR B CA 1
ATOM 4349 C C . THR B 1 263 ? 10.703 -9.852 -16.453 1 92.56 263 THR B C 1
ATOM 4351 O O . THR B 1 263 ? 10.625 -10.258 -17.609 1 92.56 263 THR B O 1
ATOM 4354 N N . VAL B 1 264 ? 10.953 -10.641 -15.414 1 94 264 VAL B N 1
ATOM 4355 C CA . VAL B 1 264 ? 11.133 -12.078 -15.594 1 94 264 VAL B CA 1
ATOM 4356 C C . VAL B 1 264 ? 10.172 -12.836 -14.68 1 94 264 VAL B C 1
ATOM 4358 O O . VAL B 1 264 ? 9.688 -12.289 -13.68 1 94 264 VAL B O 1
ATOM 4361 N N . LEU B 1 265 ? 9.859 -14.023 -15.078 1 95.88 265 LEU B N 1
ATOM 4362 C CA . LEU B 1 265 ? 9.164 -14.992 -14.242 1 95.88 265 LEU B CA 1
ATOM 4363 C C . LEU B 1 265 ? 10.141 -15.984 -13.625 1 95.88 265 LEU B C 1
ATOM 4365 O O . LEU B 1 265 ? 10.867 -16.672 -14.344 1 95.88 265 LEU B O 1
ATOM 4369 N N . ILE B 1 266 ? 10.148 -16 -12.258 1 96.19 266 ILE B N 1
ATOM 4370 C CA . ILE B 1 266 ? 11.102 -16.891 -11.602 1 96.19 266 ILE B CA 1
ATOM 4371 C C . ILE B 1 266 ? 10.352 -18.031 -10.93 1 96.19 266 ILE B C 1
ATOM 4373 O O . ILE B 1 266 ? 9.211 -17.875 -10.5 1 96.19 266 ILE B O 1
ATOM 4377 N N . SER B 1 267 ? 10.953 -19.141 -10.875 1 94.81 267 SER B N 1
ATOM 4378 C CA . SER B 1 267 ? 10.492 -20.328 -10.156 1 94.81 267 SER B CA 1
ATOM 4379 C C . SER B 1 267 ? 11.664 -21.203 -9.742 1 94.81 267 SER B C 1
ATOM 4381 O O . SER B 1 267 ? 12.773 -21.062 -10.258 1 94.81 267 SER B O 1
ATOM 4383 N N . ARG B 1 268 ? 11.367 -22.062 -8.805 1 88.94 268 ARG B N 1
ATOM 4384 C CA . ARG B 1 268 ? 12.43 -22.969 -8.383 1 88.94 268 ARG B CA 1
ATOM 4385 C C . ARG B 1 268 ? 12.734 -24 -9.461 1 88.94 268 ARG B C 1
ATOM 4387 O O . ARG B 1 268 ? 11.82 -24.5 -10.125 1 88.94 268 ARG B O 1
ATOM 4394 N N . GLU B 1 269 ? 13.977 -24.344 -9.562 1 85.62 269 GLU B N 1
ATOM 4395 C CA . GLU B 1 269 ? 14.367 -25.328 -10.57 1 85.62 269 GLU B CA 1
ATOM 4396 C C . GLU B 1 269 ? 14.875 -26.609 -9.914 1 85.62 269 GLU B C 1
ATOM 4398 O O . GLU B 1 269 ? 15.016 -27.641 -10.578 1 85.62 269 GLU B O 1
ATOM 4403 N N . ASP B 1 270 ? 15.094 -26.656 -8.688 1 77.38 270 ASP B N 1
ATOM 4404 C CA . ASP B 1 270 ? 15.695 -27.797 -8 1 77.38 270 ASP B CA 1
ATOM 4405 C C . ASP B 1 270 ? 14.617 -28.75 -7.473 1 77.38 270 ASP B C 1
ATOM 4407 O O . ASP B 1 270 ? 14.93 -29.75 -6.816 1 77.38 270 ASP B O 1
ATOM 4411 N N . VAL B 1 271 ? 13.352 -28.375 -7.719 1 72.12 271 VAL B N 1
ATOM 4412 C CA . VAL B 1 271 ? 12.258 -29.219 -7.277 1 72.12 271 VAL B CA 1
ATOM 4413 C C . VAL B 1 271 ? 11.32 -29.516 -8.445 1 72.12 271 VAL B C 1
ATOM 4415 O O . VAL B 1 271 ? 11.211 -28.703 -9.367 1 72.12 271 VAL B O 1
ATOM 4418 N N . PRO B 1 272 ? 10.711 -30.688 -8.445 1 71.88 272 PRO B N 1
ATOM 4419 C CA . PRO B 1 272 ? 9.711 -30.953 -9.484 1 71.88 272 PRO B CA 1
ATOM 4420 C C . PRO B 1 272 ? 8.57 -29.938 -9.461 1 71.88 272 PRO B C 1
ATOM 4422 O O . PRO B 1 272 ? 8.117 -29.531 -8.383 1 71.88 272 PRO B O 1
ATOM 4425 N N . GLN B 1 273 ? 8.188 -29.594 -10.633 1 79.38 273 GLN B N 1
ATOM 4426 C CA . GLN B 1 273 ? 7.102 -28.625 -10.773 1 79.38 273 GLN B CA 1
ATOM 4427 C C . GLN B 1 273 ? 5.746 -29.328 -10.789 1 79.38 273 GLN B C 1
ATOM 4429 O O . GLN B 1 273 ? 5.605 -30.406 -11.367 1 79.38 273 GLN B O 1
ATOM 4434 N N . SER B 1 274 ? 4.852 -28.688 -10.102 1 81 274 SER B N 1
ATOM 4435 C CA . SER B 1 274 ? 3.48 -29.156 -10.25 1 81 274 SER B CA 1
ATOM 4436 C C . SER B 1 274 ? 2.988 -28.969 -11.68 1 81 274 SER B C 1
ATOM 4438 O O . SER B 1 274 ? 3.525 -28.156 -12.43 1 81 274 SER B O 1
ATOM 4440 N N . ARG B 1 275 ? 2.002 -29.734 -12.125 1 81.38 275 ARG B N 1
ATOM 4441 C CA . ARG B 1 275 ? 1.434 -29.594 -13.461 1 81.38 275 ARG B CA 1
ATOM 4442 C C . ARG B 1 275 ? 0.846 -28.203 -13.672 1 81.38 275 ARG B C 1
ATOM 4444 O O . ARG B 1 275 ? 0.969 -27.625 -14.75 1 81.38 275 ARG B O 1
ATOM 4451 N N . ALA B 1 276 ? 0.243 -27.703 -12.594 1 87.62 276 ALA B N 1
ATOM 4452 C CA . ALA B 1 276 ? -0.331 -26.359 -12.656 1 87.62 276 ALA B CA 1
ATOM 4453 C C . ALA B 1 276 ? 0.748 -25.312 -12.922 1 87.62 276 ALA B C 1
ATOM 4455 O O . ALA B 1 276 ? 0.56 -24.422 -13.758 1 87.62 276 ALA B O 1
ATOM 4456 N N . LEU B 1 277 ? 1.848 -25.469 -12.281 1 90.94 277 LEU B N 1
ATOM 4457 C CA . LEU B 1 277 ? 2.947 -24.531 -12.477 1 90.94 277 LEU B CA 1
ATOM 4458 C C . LEU B 1 277 ? 3.539 -24.688 -13.875 1 90.94 277 LEU B C 1
ATOM 4460 O O . LEU B 1 277 ? 3.863 -23.688 -14.523 1 90.94 277 LEU B O 1
ATOM 4464 N N . LYS B 1 278 ? 3.648 -25.844 -14.367 1 87.25 278 LYS B N 1
ATOM 4465 C CA . LYS B 1 278 ? 4.211 -26.109 -15.695 1 87.25 278 LYS B CA 1
ATOM 4466 C C . LYS B 1 278 ? 3.385 -25.422 -16.781 1 87.25 278 LYS B C 1
ATOM 4468 O O . LYS B 1 278 ? 3.932 -24.734 -17.656 1 87.25 278 LYS B O 1
ATOM 4473 N N . VAL B 1 279 ? 2.123 -25.578 -16.672 1 88.12 279 VAL B N 1
ATOM 4474 C CA . VAL B 1 279 ? 1.272 -25 -17.703 1 88.12 279 VAL B CA 1
ATOM 4475 C C . VAL B 1 279 ? 1.271 -23.484 -17.578 1 88.12 279 VAL B C 1
ATOM 4477 O O . VAL B 1 279 ? 1.171 -22.766 -18.578 1 88.12 279 VAL B O 1
ATOM 4480 N N . PHE B 1 280 ? 1.388 -23.031 -16.359 1 93 280 PHE B N 1
ATOM 4481 C CA . PHE B 1 280 ? 1.466 -21.594 -16.141 1 93 280 PHE B CA 1
ATOM 4482 C C . PHE B 1 280 ? 2.703 -21 -16.812 1 93 280 PHE B C 1
ATOM 4484 O O . PHE B 1 280 ? 2.617 -20 -17.516 1 93 280 PHE B O 1
ATOM 4491 N N . ILE B 1 281 ? 3.797 -21.656 -16.641 1 91 281 ILE B N 1
ATOM 4492 C CA . ILE B 1 281 ? 5.066 -21.234 -17.203 1 91 281 ILE B CA 1
ATOM 4493 C C . ILE B 1 281 ? 5.008 -21.312 -18.734 1 91 281 ILE B C 1
ATOM 4495 O O . ILE B 1 281 ? 5.496 -20.422 -19.438 1 91 281 ILE B O 1
ATOM 4499 N N . GLU B 1 282 ? 4.406 -22.266 -19.266 1 87.62 282 GLU B N 1
ATOM 4500 C CA . GLU B 1 282 ? 4.324 -22.5 -20.703 1 87.62 282 GLU B CA 1
ATOM 4501 C C . GLU B 1 282 ? 3.523 -21.406 -21.391 1 87.62 282 GLU B C 1
ATOM 4503 O O . GLU B 1 282 ? 3.719 -21.156 -22.578 1 87.62 282 GLU B O 1
ATOM 4508 N N . MET B 1 283 ? 2.619 -20.828 -20.641 1 85.62 283 MET B N 1
ATOM 4509 C CA . MET B 1 283 ? 1.838 -19.719 -21.203 1 85.62 283 MET B CA 1
ATOM 4510 C C . MET B 1 283 ? 2.744 -18.562 -21.609 1 85.62 283 MET B C 1
ATOM 4512 O O . MET B 1 283 ? 2.383 -17.766 -22.469 1 85.62 283 MET B O 1
ATOM 4516 N N . TYR B 1 284 ? 3.904 -18.469 -20.969 1 82.12 284 TYR B N 1
ATOM 4517 C CA . TYR B 1 284 ? 4.785 -17.328 -21.203 1 82.12 284 TYR B CA 1
ATOM 4518 C C . TYR B 1 284 ? 6.016 -17.75 -22 1 82.12 284 TYR B C 1
ATOM 4520 O O . TYR B 1 284 ? 6.898 -16.938 -22.266 1 82.12 284 TYR B O 1
ATOM 4528 N N . SER B 1 285 ? 6.121 -18.953 -22.266 1 74.56 285 SER B N 1
ATOM 4529 C CA . SER B 1 285 ? 7.234 -19.438 -23.078 1 74.56 285 SER B CA 1
ATOM 4530 C C . SER B 1 285 ? 7.105 -18.969 -24.516 1 74.56 285 SER B C 1
ATOM 4532 O O . SER B 1 285 ? 5.996 -18.844 -25.031 1 74.56 285 SER B O 1
ATOM 4534 N N . PRO B 1 286 ? 8.234 -18.359 -25 1 63.28 286 PRO B N 1
ATOM 4535 C CA . PRO B 1 286 ? 8.227 -17.781 -26.359 1 63.28 286 PRO B CA 1
ATOM 4536 C C . PRO B 1 286 ? 7.402 -18.609 -27.344 1 63.28 286 PRO B C 1
ATOM 4538 O O . PRO B 1 286 ? 6.73 -18.047 -28.203 1 63.28 286 PRO B O 1
ATOM 4541 N N . SER B 1 287 ? 7.52 -19.812 -27.406 1 49.69 287 SER B N 1
ATOM 4542 C CA . SER B 1 287 ? 6.801 -20.609 -28.391 1 49.69 287 SER B CA 1
ATOM 4543 C C . SER B 1 287 ? 5.293 -20.438 -28.25 1 49.69 287 SER B C 1
ATOM 4545 O O . SER B 1 287 ? 4.574 -20.375 -29.25 1 49.69 287 SER B O 1
ATOM 4547 N N . ILE B 1 288 ? 4.797 -20.281 -27.141 1 48.81 288 ILE B N 1
ATOM 4548 C CA . ILE B 1 288 ? 3.355 -20.25 -26.922 1 48.81 288 ILE B CA 1
ATOM 4549 C C . ILE B 1 288 ? 2.891 -18.812 -26.719 1 48.81 288 ILE B C 1
ATOM 4551 O O . ILE B 1 288 ? 1.771 -18.453 -27.109 1 48.81 288 ILE B O 1
ATOM 4555 N N . ALA B 1 289 ? 3.682 -17.953 -26.141 1 53.06 289 ALA B N 1
ATOM 4556 C CA . ALA B 1 289 ? 3.283 -16.578 -25.891 1 53.06 289 ALA B CA 1
ATOM 4557 C C . ALA B 1 289 ? 2.924 -15.875 -27.203 1 53.06 289 ALA B C 1
ATOM 4559 O O . ALA B 1 289 ? 2.012 -15.047 -27.234 1 53.06 289 ALA B O 1
ATOM 4560 N N . ALA B 1 290 ? 3.623 -16.203 -28.156 1 46.44 290 ALA B N 1
ATOM 4561 C CA . ALA B 1 290 ? 3.301 -15.703 -29.5 1 46.44 290 ALA B CA 1
ATOM 4562 C C . ALA B 1 290 ? 1.882 -16.094 -29.906 1 46.44 290 ALA B C 1
ATOM 4564 O O . ALA B 1 290 ? 1.197 -15.344 -30.594 1 46.44 290 ALA B O 1
ATOM 4565 N N . LYS B 1 291 ? 1.461 -17.156 -29.469 1 45.16 291 LYS B N 1
ATOM 4566 C CA . LYS B 1 291 ? 0.164 -17.656 -29.906 1 45.16 291 LYS B CA 1
ATOM 4567 C C . LYS B 1 291 ? -0.974 -17 -29.125 1 45.16 291 LYS B C 1
ATOM 4569 O O . LYS B 1 291 ? -2.072 -16.828 -29.656 1 45.16 291 LYS B O 1
ATOM 4574 N N . HIS B 1 292 ? -0.727 -16.594 -27.828 1 50.12 292 HIS B N 1
ATOM 4575 C CA . HIS B 1 292 ? -1.894 -16.219 -27.047 1 50.12 292 HIS B CA 1
ATOM 4576 C C . HIS B 1 292 ? -1.87 -14.727 -26.719 1 50.12 292 HIS B C 1
ATOM 4578 O O . HIS B 1 292 ? -2.762 -14.227 -26.016 1 50.12 292 HIS B O 1
ATOM 4584 N N . GLY B 1 293 ? -0.998 -13.898 -27.344 1 43.62 293 GLY B N 1
ATOM 4585 C CA . GLY B 1 293 ? -0.999 -12.445 -27.266 1 43.62 293 GLY B CA 1
ATOM 4586 C C . GLY B 1 293 ? -0.684 -11.938 -25.875 1 43.62 293 GLY B C 1
ATOM 4587 O O . GLY B 1 293 ? -1.124 -10.852 -25.484 1 43.62 293 GLY B O 1
ATOM 4588 N N . VAL B 1 294 ? -0.195 -12.805 -25.078 1 42.91 294 VAL B N 1
ATOM 4589 C CA . VAL B 1 294 ? -0.05 -12.422 -23.688 1 42.91 294 VAL B CA 1
ATOM 4590 C C . VAL B 1 294 ? 1.161 -11.508 -23.516 1 42.91 294 VAL B C 1
ATOM 4592 O O . VAL B 1 294 ? 1.265 -10.773 -22.531 1 42.91 294 VAL B O 1
ATOM 4595 N N . ILE B 1 295 ? 2.213 -11.438 -24.266 1 41.84 295 ILE B N 1
ATOM 4596 C CA . ILE B 1 295 ? 3.365 -10.555 -24.141 1 41.84 295 ILE B CA 1
ATOM 4597 C C . ILE B 1 295 ? 3.146 -9.297 -24.984 1 41.84 295 ILE B C 1
ATOM 4599 O O . ILE B 1 295 ? 2.645 -9.367 -26.109 1 41.84 295 ILE B O 1
#

Sequence (590 aa):
MNTNDLKIFEAVATSGSFTKAAAAMFTVQSNVTARIKSLEEEFGTELFTRTSRKVELTEGGQTLMQYCKQIGHLVAEAKSNIQSSTKINGNLKVGCIETTMVFKVPEILNRFAEEYPDVELEFKSDMRNNLINDVLNYKLDAAFVTAPVNIKGMAQINIKEEQLVILSSSNGPKLNELLQKQPLKIIVFDEGCVFRARLESWLSSKGIIQYKSIVLNSIEGIINFVEAGLGISLLPEQVISHYYSGRKIMSHSLNKQLGTMNTVLISREDVPQSRALKVFIEMYSPSIAAKHGVIMNTNDLKIFEAVATSGSFTKAAAAMFTVQSNVTARIKSLEEEFGTELFTRTSRKVELTEGGQTLMQYCKQIGHLVAEAKSNIQSSTKINGNLKVGCIETTMVFKVPEILNRFAEEYPDVELEFKSDMRNNLINDVLNYKLDAAFVTAPVNIKGMAQINIKEEQLVILSSSNGPKLNELLQKQPLKIIVFDEGCVFRARLESWLSSKGIIQYKSIVLNSIEGIINFVEAGLGISLLPEQVISHYYSGRKIMSHSLNKQLGTMNTVLISREDVPQSRALKVFIEMYSPSIAAKHGVI

Secondary structure (DSSP, 8-state):
--HHHHHHHHHHHHHT-HHHHHHHTTS-HHHHHHHHHHHHHHHTS--EEE-SS-EEE-HHHHHHHHHHHHHHHHHHHHHHHHH--SS--EEEEEEE-HHHHHHTHHHHHHHHHHH-TTEEEEEEE--HHHHHHHHHTTS-SEEEEESP---TTEEEEEEEEEEEEEEEESSS--HHHHTTSSSEEEEE--TT-HHHHHHHHHHHHTT---EEEEE-SSHHHHHHHHHTTS-BEEEEHHHHHHHSTTSSEEEEE--HHHHEEEEEEEEESSSPPPHHHHHHHHTTSHHHHHHHT--/--HHHHHHHHHHHHHT-HHHHHHHTTS-HHHHHHHHHHHHHHHTS--EEE-SS-EEE-HHHHHHHHHHHHHHHHHHHHHHHHH--SS--EEEEEEE-HHHHHHTHHHHHHHHHHH-TTEEEEEEE--HHHHHHHHHTTS-SEEEEESP---TTEEEEEEEEEEEEEEEESSS--HHHHTTSSSEEEEE--TT-HHHHHHHHHHHHTT---EEEEE-SSHHHHHHHHHTTS-BEEEEHHHHHHHSTTSSEEEEE--HHHHEEEEEEEEESSSPPPHHHHHHHHTTSHHHHHHHT--